Protein 1VBJ (pdb70)

CATH classification: 3.20.20.100

Nearest PDB structures (foldseek):
  1vbj-assembly2_B  TM=1.004E+00  e=1.583E-59  Trypanosoma brucei
  3f7j-assembly2_B  TM=9.895E-01  e=1.350E-40  Bacillus subtilis
  4fzi-assembly2_B  TM=9.904E-01  e=2.611E-39  Trypanosoma cruzi strain CL Brener
  4fzi-assembly1_A  TM=9.777E-01  e=6.086E-39  Trypanosoma cruzi strain CL Brener
  3b3d-assembly2_B  TM=9.821E-01  e=1.108E-37  Bacillus subtilis

Solvent-accessible surface area: 23118 Å² total; per-residue (Å²): 112,51,93,97,150,129,17,29,81,107,50,39,147,4,73,52,41,20,84,2,11,15,2,0,0,5,0,111,112,1,114,77,18,116,83,0,46,50,1,0,35,92,0,5,149,37,3,1,8,1,0,4,0,0,23,57,39,136,1,4,80,0,0,6,91,0,8,90,73,12,79,15,59,52,139,66,4,6,0,0,0,0,1,30,1,66,4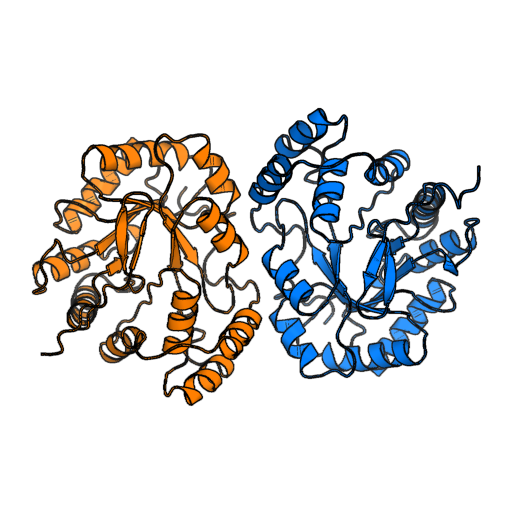5,4,15,74,125,54,0,36,74,13,1,57,128,3,14,151,56,2,61,26,162,51,0,1,1,1,0,0,16,16,0,8,151,105,83,2,39,72,0,1,105,0,0,18,87,8,52,67,76,143,86,0,91,0,0,0,1,1,5,0,9,6,38,9,0,40,64,0,55,161,92,40,187,46,44,2,5,0,0,7,5,1,5,0,0,30,16,9,26,88,23,6,25,109,29,0,152,72,69,106,6,16,7,0,0,36,15,6,19,0,67,36,122,8,50,125,28,82,104,0,109,69,11,0,58,122,63,74,24,61,1,7,11,0,0,0,37,8,0,28,61,67,50,5,0,0,10,1,86,10,42,45,78,68,138,0,114,56,5,8,65,0,70,100,27,119,3,64,84,130,5,50,99,65,0,24,2,3,16,5,28,66,69,56,18,50,39,4,52,108,41,70,84,90,88,154,123,174,94,60,24,76,88,33,47,145,3,73,53,37,14,94,1,8,3,0,0,2,5,0,107,126,2,142,62,34,118,71,0,40,49,1,1,44,83,1,14,142,16,0,4,28,4,13,4,0,0,27,55,42,138,1,6,76,0,0,9,131,0,9,88,72,16,82,25,64,52,150,91,12,7,0,1,0,1,0,42,3,65,45,17,12,68,121,50,0,42,70,19,1,55,124,2,14,143,77,0,63,16,157,53,1,0,0,1,0,0,16,12,0,2,113,104,62,0,24,50,0,1,105,0,0,26,87,2,62,77,65,167,74,2,99,0,0,0,0,1,4,0,10,6,37,11,0,40,61,0,56,136,99,28,182,43,48,2,6,0,0,5,5,1,5,0,0,27,14,8,29,92,22,7,24,118,29,0,154,73,55,111,6,18,6,1,0,41,16,5,18,0,59,36,125,9,53,129,27,81,97,0,107,68,12,0,58,130,55,69,22,56,2,9,10,0,0,0,27,9,0,14,57,64,44,3,0,0,9,1,73,9,46,44,68,65,145,0,103,55,5,6,73,0,67,100,27,124,2,69,79,123,3,43,112,65,0,26,2,5,18,6,31,76,67,52,17,52,39,5,41,108,35,55,86,89,79

Structure (mmCIF, N/CA/C/O backbone):
data_1VBJ
#
_entry.id   1VBJ
#
_cell.length_a   113.212
_cell.length_b   113.212
_cell.length_c   136.269
_cell.angle_alpha   90.00
_cell.angle_beta   90.00
_cell.angle_gamma   90.00
#
_symmetry.space_group_name_H-M   'P 41 21 2'
#
loop_
_entity.id
_entity.type
_entity.pdbx_description
1 polymer 'prostaglandin F synthase'
2 non-polymer 'NADP NICOTINAMIDE-ADENINE-DINUCLEOTIDE PHOSPHATE'
3 non-polymer 'CITRIC ACID'
4 water water
#
loop_
_atom_site.group_PDB
_atom_site.id
_atom_site.type_symbol
_atom_site.label_atom_id
_atom_site.label_alt_id
_atom_site.label_comp_id
_atom_site.label_asym_id
_atom_site.label_entity_id
_atom_site.label_seq_id
_atom_site.pdbx_PDB_ins_code
_atom_site.Cartn_x
_atom_site.Cartn_y
_atom_site.Cartn_z
_atom_site.occupancy
_atom_site.B_iso_or_equiv
_atom_site.auth_seq_id
_atom_site.auth_comp_id
_atom_site.auth_asym_id
_atom_site.auth_atom_id
_atom_site.pdbx_PDB_model_num
ATOM 1 N N . GLY A 1 1 ? 101.644 83.439 28.550 1.00 52.65 -4 GLY A N 1
ATOM 2 C CA . GLY A 1 1 ? 100.852 82.409 27.812 1.00 52.09 -4 GLY A CA 1
ATOM 3 C C . GLY A 1 1 ? 101.345 81.046 28.205 1.00 51.96 -4 GLY A C 1
ATOM 4 O O . GLY A 1 1 ? 100.562 80.133 28.472 1.00 52.20 -4 GLY A O 1
ATOM 5 N N . SER A 1 2 ? 102.666 80.929 28.244 1.00 51.44 -3 SER A N 1
ATOM 6 C CA . SER A 1 2 ? 103.317 79.693 28.621 1.00 50.52 -3 SER A CA 1
ATOM 7 C C . SER A 1 2 ? 103.200 78.601 27.565 1.00 49.94 -3 SER A C 1
ATOM 8 O O . SER A 1 2 ? 102.104 78.120 27.262 1.00 49.62 -3 SER A O 1
ATOM 11 N N . PRO A 1 3 ? 104.337 78.223 26.960 1.00 49.35 -2 PRO A N 1
ATOM 12 C CA . PRO A 1 3 ? 104.325 77.170 25.945 1.00 48.68 -2 PRO A CA 1
ATOM 13 C C . PRO A 1 3 ? 103.894 75.887 26.658 1.00 47.93 -2 PRO A C 1
ATOM 14 O O . PRO A 1 3 ? 103.351 74.965 26.046 1.00 47.53 -2 PRO A O 1
ATOM 18 N N . GLU A 1 4 ? 104.142 75.860 27.967 1.00 47.24 -1 GLU A N 1
ATOM 19 C CA . GLU A 1 4 ? 103.803 74.729 28.828 1.00 46.56 -1 GLU A CA 1
ATOM 20 C C . GLU A 1 4 ? 102.301 74.495 28.791 1.00 45.58 -1 GLU A C 1
ATOM 21 O O . GLU A 1 4 ? 101.846 73.375 28.553 1.00 45.51 -1 GLU A O 1
ATOM 27 N N . PHE A 1 5 ? 101.538 75.552 29.054 1.00 44.29 0 PHE A N 1
ATOM 28 C CA . PHE A 1 5 ? 100.083 75.475 29.006 1.00 43.01 0 PHE A CA 1
ATOM 29 C C . PHE A 1 5 ? 99.746 75.757 27.555 1.00 42.45 0 PHE A C 1
ATOM 30 O O . PHE A 1 5 ? 99.592 76.913 2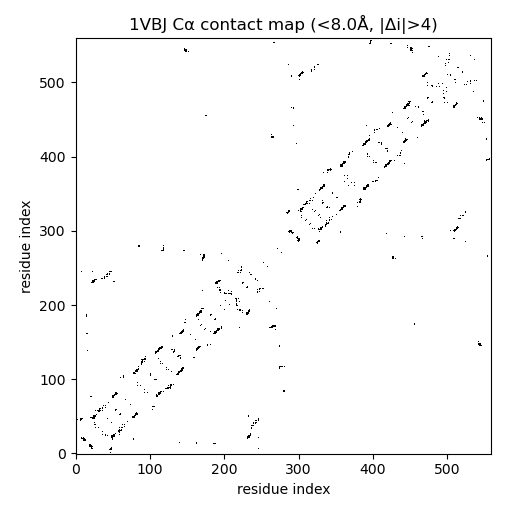7.179 1.00 43.76 0 PHE A O 1
ATOM 38 N N . MET A 1 6 ? 99.651 74.708 26.751 1.00 40.87 1 MET A N 1
ATOM 39 C CA . MET A 1 6 ? 99.342 74.790 25.320 1.00 39.26 1 MET A CA 1
ATOM 40 C C . MET A 1 6 ? 99.916 73.539 24.675 1.00 37.52 1 MET A C 1
ATOM 41 O O . MET A 1 6 ? 99.462 73.110 23.620 1.00 37.79 1 MET A O 1
ATOM 46 N N . ALA A 1 7 ? 100.920 72.959 25.324 1.00 35.51 2 ALA A N 1
ATOM 47 C CA . ALA A 1 7 ? 101.578 71.764 24.813 1.00 33.65 2 ALA A CA 1
ATOM 48 C C . ALA A 1 7 ? 100.624 70.590 24.587 1.00 32.30 2 ALA A C 1
ATOM 49 O O . ALA A 1 7 ? 99.716 70.347 25.380 1.00 31.37 2 ALA A O 1
ATOM 51 N N . LEU A 1 8 ? 100.848 69.869 23.492 1.00 31.27 3 LEU A N 1
ATOM 52 C CA . LEU A 1 8 ? 100.026 68.713 23.141 1.00 30.25 3 LEU A CA 1
ATOM 53 C C . LEU A 1 8 ? 100.537 67.499 23.912 1.00 29.77 3 LEU A C 1
ATOM 54 O O . LEU A 1 8 ? 101.243 66.641 23.364 1.00 29.79 3 LEU A O 1
ATOM 59 N N . THR A 1 9 ? 100.158 67.438 25.185 1.00 29.11 4 THR A N 1
ATOM 60 C CA . THR A 1 9 ? 100.607 66.391 26.095 1.00 28.95 4 THR A CA 1
ATOM 61 C C . THR A 1 9 ? 99.765 65.127 26.270 1.00 28.73 4 THR A C 1
ATOM 62 O O . THR A 1 9 ? 100.139 64.250 27.048 1.00 28.54 4 THR A O 1
ATOM 66 N N . GLN A 1 10 ? 98.637 65.011 25.576 1.00 28.62 5 GLN A N 1
ATOM 67 C CA . GLN A 1 10 ? 97.824 63.801 25.713 1.00 28.34 5 GLN A CA 1
ATOM 68 C C . GLN A 1 10 ? 98.721 62.597 25.415 1.00 27.78 5 GLN A C 1
ATOM 69 O O . GLN A 1 10 ? 99.289 62.498 24.331 1.00 27.45 5 GLN A O 1
ATOM 75 N N . SER A 1 11 ? 98.849 61.685 26.372 1.00 27.52 6 SER A N 1
ATOM 76 C CA . SER A 1 11 ? 99.721 60.524 26.195 1.00 27.71 6 SER A CA 1
ATOM 77 C C . SER A 1 11 ? 99.106 59.192 26.608 1.00 27.35 6 SER A C 1
ATOM 78 O O . SER A 1 11 ? 98.044 59.140 27.224 1.00 27.24 6 SER A O 1
ATOM 81 N N . LEU A 1 12 ? 99.784 58.108 26.247 1.00 27.18 7 LEU A N 1
ATOM 82 C CA . LEU A 1 12 ? 99.347 56.787 26.674 1.00 27.01 7 LEU A CA 1
ATOM 83 C C . LEU A 1 12 ? 100.522 56.231 27.483 1.00 26.56 7 LEU A C 1
ATOM 84 O O . LEU A 1 12 ? 101.687 56.590 27.244 1.00 27.09 7 LEU A O 1
ATOM 89 N N . LYS A 1 13 ? 100.213 55.384 28.455 1.00 25.72 8 LYS A N 1
ATOM 90 C CA . LYS A 1 13 ? 101.234 54.809 29.320 1.00 25.00 8 LYS A CA 1
ATOM 91 C C . LYS A 1 13 ? 101.808 53.527 28.743 1.00 24.05 8 LYS A C 1
ATOM 92 O O . LYS A 1 13 ? 101.073 52.574 28.519 1.00 23.45 8 LYS A O 1
ATOM 98 N N . LEU A 1 14 ? 103.117 53.499 28.494 1.00 22.85 9 LEU A N 1
ATOM 99 C CA . LEU A 1 14 ? 103.737 52.287 27.966 1.00 22.11 9 LEU A CA 1
ATOM 100 C C . LEU A 1 14 ? 103.820 51.257 29.105 1.00 22.54 9 LEU A C 1
ATOM 101 O O . LEU A 1 14 ? 103.642 51.606 30.274 1.00 21.76 9 LEU A O 1
ATOM 106 N N . SER A 1 15 ? 104.092 49.997 28.772 1.00 23.07 10 SER A N 1
ATOM 107 C CA . SER A 1 15 ? 104.153 48.943 29.785 1.00 23.79 10 SER A CA 1
ATOM 108 C C . SER A 1 15 ? 105.113 49.188 30.949 1.00 24.13 10 SER A C 1
ATOM 109 O O . SER A 1 15 ? 104.942 48.607 32.021 1.00 24.10 10 SER A O 1
ATOM 112 N N . ASN A 1 16 ? 106.115 50.040 30.754 1.00 24.29 11 ASN A N 1
ATOM 113 C CA . ASN A 1 16 ? 107.058 50.319 31.836 1.00 24.97 11 ASN A CA 1
ATOM 114 C C . ASN A 1 16 ? 106.756 51.618 32.577 1.00 24.97 11 ASN A C 1
ATOM 115 O O . ASN A 1 16 ? 107.595 52.103 33.337 1.00 25.41 11 ASN A O 1
ATOM 120 N N . GLY A 1 17 ? 105.572 52.190 32.360 1.00 24.31 12 GLY A N 1
ATOM 121 C CA . GLY A 1 17 ? 105.210 53.414 33.062 1.00 23.78 12 GLY A CA 1
ATOM 122 C C . GLY A 1 17 ? 105.564 54.738 32.401 1.00 24.01 12 GLY A C 1
ATOM 123 O O . GLY A 1 17 ? 105.161 55.802 32.876 1.00 24.11 12 GLY A O 1
ATOM 124 N N . VAL A 1 18 ? 106.319 54.701 31.313 1.00 24.00 13 VAL A N 1
ATOM 125 C CA . VAL A 1 18 ? 106.671 55.942 30.636 1.00 24.18 13 VAL A CA 1
ATOM 126 C C . VAL A 1 18 ? 105.466 56.459 29.841 1.00 24.45 13 VAL A C 1
ATOM 127 O O . VAL A 1 18 ? 104.749 55.680 29.208 1.00 24.52 13 VAL A O 1
ATOM 131 N N . MET A 1 19 ? 105.235 57.770 29.897 1.00 24.87 14 MET A N 1
ATOM 132 C CA . MET A 1 19 ? 104.126 58.397 29.178 1.00 25.01 14 MET A CA 1
ATOM 133 C C . MET A 1 19 ? 104.614 58.823 27.802 1.00 24.76 14 MET A C 1
ATOM 134 O O . MET A 1 19 ? 105.618 59.522 27.686 1.00 24.40 14 MET A O 1
ATOM 139 N N . MET A 1 20 ? 103.905 58.396 26.763 1.00 24.68 15 MET A N 1
ATOM 140 C CA . MET A 1 20 ? 104.284 58.738 25.399 1.00 24.45 15 MET A CA 1
ATOM 141 C C . MET A 1 20 ? 103.131 59.496 24.737 1.00 24.38 15 MET A C 1
ATOM 142 O O . MET A 1 20 ? 102.004 59.005 24.696 1.00 25.18 15 MET A O 1
ATOM 147 N N . PRO A 1 21 ? 103.399 60.717 24.239 1.00 24.20 16 PRO A N 1
ATOM 148 C CA . PRO A 1 21 ? 102.393 61.561 23.573 1.00 24.10 16 PRO A CA 1
ATOM 149 C C . PRO A 1 21 ? 101.744 60.857 22.379 1.00 23.72 16 PRO A C 1
ATOM 150 O O . PRO A 1 21 ? 102.450 60.409 21.480 1.00 23.97 16 PRO A O 1
ATOM 154 N N . VAL A 1 22 ? 100.413 60.777 22.360 1.00 23.66 17 VAL A N 1
ATOM 155 C CA . VAL A 1 22 ? 99.703 60.112 21.259 1.00 23.74 17 VAL A CA 1
ATOM 156 C C . VAL A 1 22 ? 99.835 60.813 19.900 1.00 23.96 17 VAL A C 1
ATOM 157 O O . VAL A 1 22 ? 99.450 60.259 18.867 1.00 22.96 17 VAL A O 1
ATOM 161 N N . LEU A 1 23 ? 100.366 62.031 19.904 1.00 24.05 18 LEU A N 1
ATOM 162 C CA . LEU A 1 23 ? 100.587 62.769 18.664 1.00 24.44 18 LEU A CA 1
ATOM 163 C C . LEU A 1 23 ? 102.065 63.136 18.615 1.00 24.73 18 LEU A C 1
ATOM 164 O O . LEU A 1 23 ? 102.600 63.715 19.562 1.00 24.34 18 LEU A O 1
ATOM 169 N N . GLY A 1 24 ? 102.718 62.776 17.517 1.00 24.89 19 GLY A N 1
ATOM 170 C CA . GLY A 1 24 ? 104.126 63.078 17.355 1.00 25.47 19 GLY A CA 1
ATOM 171 C C . GLY A 1 24 ? 104.389 63.670 15.986 1.00 26.14 19 GLY A C 1
ATOM 172 O O . GLY A 1 24 ? 103.516 63.635 15.115 1.00 26.07 19 GLY A O 1
ATOM 173 N N . PHE A 1 25 ? 105.595 64.194 15.789 1.00 26.78 20 PHE A N 1
ATOM 174 C CA . PHE A 1 25 ? 105.985 64.816 14.522 1.00 27.55 20 PHE A CA 1
ATOM 175 C C . PHE A 1 25 ? 106.897 63.903 13.699 1.00 28.19 20 PHE A C 1
ATOM 176 O O . PHE A 1 25 ? 108.015 63.582 14.122 1.00 28.49 20 PHE A O 1
ATOM 184 N N . GLY A 1 26 ? 106.420 63.486 12.529 1.00 28.39 21 GLY A N 1
ATOM 185 C CA . GLY A 1 26 ? 107.215 62.621 11.670 1.00 29.29 21 GLY A CA 1
ATOM 186 C C . GLY A 1 26 ? 108.276 63.405 10.914 1.00 30.13 21 GLY A C 1
ATOM 187 O O . GLY A 1 26 ? 108.001 64.487 10.395 1.00 29.99 21 GLY A O 1
ATOM 188 N N . MET A 1 27 ? 109.485 62.859 10.825 1.00 30.88 22 MET A N 1
ATOM 189 C CA . MET A 1 27 ? 110.574 63.551 10.146 1.00 31.95 22 MET A CA 1
ATOM 190 C C . MET A 1 27 ? 111.113 62.905 8.870 1.00 32.81 22 MET A C 1
ATOM 191 O O . MET A 1 27 ? 112.122 63.355 8.332 1.00 33.19 22 MET A O 1
ATOM 196 N N . TRP A 1 28 ? 110.455 61.867 8.374 1.00 34.07 23 TRP A N 1
ATOM 197 C CA . TRP A 1 28 ? 110.948 61.215 7.168 1.00 35.24 23 TRP A CA 1
ATOM 198 C C . TRP A 1 28 ? 111.044 62.184 5.993 1.00 36.51 23 TRP A C 1
ATOM 199 O O . TRP A 1 28 ? 110.045 62.758 5.561 1.00 36.53 23 TRP A O 1
ATOM 210 N N . LYS A 1 29 ? 112.282 62.349 5.518 1.00 38.36 24 LYS A N 1
ATOM 211 C CA . LYS A 1 29 ? 112.692 63.211 4.403 1.00 39.68 24 LYS A CA 1
ATOM 212 C C . LYS A 1 29 ? 112.479 64.724 4.504 1.00 40.51 24 LYS A C 1
ATOM 213 O O . LYS A 1 29 ? 111.993 65.354 3.561 1.00 40.79 24 LYS A O 1
ATOM 219 N N . LEU A 1 30 ? 112.886 65.311 5.630 1.00 41.13 25 LEU A N 1
ATOM 220 C CA . LEU A 1 30 ? 112.765 66.754 5.831 1.00 41.80 25 LEU A CA 1
ATOM 221 C C . LEU A 1 30 ? 114.015 67.524 5.401 1.00 42.78 25 LEU A C 1
ATOM 222 O O . LEU A 1 30 ? 114.125 68.720 5.661 1.00 43.25 25 LEU A O 1
ATOM 227 N N . GLN A 1 31 ? 114.951 66.849 4.743 1.00 43.68 26 GLN A N 1
ATOM 228 C CA . GLN A 1 31 ? 116.189 67.488 4.294 1.00 44.41 26 GLN A CA 1
ATOM 229 C C . GLN A 1 31 ? 117.023 68.002 5.468 1.00 44.34 26 GLN A C 1
ATOM 230 O O . GLN A 1 31 ? 116.634 68.952 6.143 1.00 44.08 26 GLN A O 1
ATOM 236 N N . ASP A 1 32 ? 118.171 67.369 5.702 1.00 44.75 27 ASP A N 1
ATOM 237 C CA . ASP A 1 32 ? 119.053 67.771 6.796 1.00 45.51 27 ASP A CA 1
ATOM 238 C C . ASP A 1 32 ? 119.429 69.242 6.641 1.00 45.66 27 ASP A C 1
ATOM 239 O O . ASP A 1 32 ? 119.632 69.734 5.525 1.00 45.53 27 ASP A O 1
ATOM 244 N N . GLY A 1 33 ? 119.506 69.943 7.768 1.00 45.81 28 GLY A N 1
ATOM 245 C CA . GLY A 1 33 ? 119.861 71.345 7.740 1.00 45.91 28 GLY A CA 1
ATOM 246 C C . GLY A 1 33 ? 118.722 72.265 8.128 1.00 45.87 28 GLY A C 1
ATOM 247 O O . GLY A 1 33 ? 117.972 71.991 9.063 1.00 45.95 28 GLY A O 1
ATOM 248 N N . ASN A 1 34 ? 118.595 73.360 7.390 1.00 45.80 29 ASN A N 1
ATOM 249 C CA . ASN A 1 34 ? 117.565 74.354 7.646 1.00 45.72 29 ASN A CA 1
ATOM 250 C C . ASN A 1 34 ? 116.135 73.837 7.534 1.00 45.31 29 ASN A C 1
ATOM 251 O O . ASN A 1 34 ? 115.300 74.146 8.378 1.00 45.40 29 ASN A O 1
ATOM 256 N N . GLU A 1 35 ? 115.849 73.065 6.489 1.00 44.93 30 GLU A N 1
ATOM 257 C CA . GLU A 1 35 ? 114.500 72.539 6.281 1.00 44.66 30 GLU A CA 1
ATOM 258 C C . GLU A 1 35 ? 113.993 71.719 7.466 1.00 44.06 30 GLU A C 1
ATOM 259 O O . GLU A 1 35 ? 113.024 72.095 8.120 1.00 43.78 30 GLU A O 1
ATOM 265 N N . ALA A 1 36 ? 114.655 70.599 7.732 1.00 43.81 31 ALA A N 1
ATOM 266 C CA . ALA A 1 36 ? 114.282 69.729 8.841 1.00 43.49 31 ALA A CA 1
ATOM 267 C C . ALA A 1 36 ? 114.284 70.500 10.155 1.00 43.40 31 ALA A C 1
ATOM 268 O O . ALA A 1 36 ? 113.343 70.398 10.946 1.00 43.18 31 ALA A O 1
ATOM 270 N N . GLU A 1 37 ? 115.338 71.283 10.373 1.00 43.16 32 GLU A N 1
ATOM 271 C CA . GLU A 1 37 ? 115.479 72.063 11.599 1.00 43.04 32 GLU A CA 1
ATOM 272 C C . GLU A 1 37 ? 114.324 73.038 11.809 1.00 42.40 32 GLU A C 1
ATOM 273 O O . GLU A 1 37 ? 113.731 73.089 12.888 1.00 42.21 32 GLU A O 1
ATOM 279 N N . THR A 1 38 ? 114.004 73.814 10.778 1.00 41.83 33 THR A N 1
ATOM 280 C CA . THR A 1 38 ? 112.924 74.785 10.880 1.00 41.14 33 THR A CA 1
ATOM 281 C C . THR A 1 38 ? 111.551 74.127 11.053 1.00 40.61 33 THR A C 1
ATOM 282 O O . THR A 1 38 ? 110.740 74.578 11.865 1.00 40.35 33 THR A O 1
ATOM 286 N N . ALA A 1 39 ? 111.295 73.063 10.297 1.00 39.86 34 ALA A N 1
ATOM 287 C CA . ALA A 1 39 ? 110.019 72.360 10.395 1.00 39.27 34 ALA A CA 1
ATOM 288 C C . ALA A 1 39 ? 109.836 71.793 11.806 1.00 38.81 34 ALA A C 1
ATOM 289 O O . ALA A 1 39 ? 108.754 71.870 12.382 1.00 38.39 34 ALA A O 1
ATOM 291 N N . THR A 1 40 ? 110.910 71.227 12.354 1.00 38.83 35 THR A N 1
ATOM 292 C CA . THR A 1 40 ? 110.873 70.656 13.696 1.00 38.41 35 THR A CA 1
ATOM 293 C C . THR A 1 40 ? 110.629 71.755 14.724 1.00 38.35 35 THR A C 1
ATOM 294 O O . THR A 1 40 ? 109.939 71.537 15.716 1.00 38.10 35 THR A O 1
ATOM 298 N N . MET A 1 41 ? 111.181 72.941 14.477 1.00 38.31 36 MET A N 1
ATOM 299 C CA . MET A 1 41 ? 110.995 74.051 15.406 1.00 38.21 36 MET A CA 1
ATOM 300 C C . MET A 1 41 ? 109.540 74.501 15.358 1.00 37.69 36 MET A C 1
ATOM 301 O O . MET A 1 41 ? 108.932 74.772 16.390 1.00 37.70 36 MET A O 1
ATOM 306 N N . TRP A 1 42 ? 108.970 74.565 14.159 1.00 37.20 37 TRP A N 1
ATOM 307 C CA . TRP A 1 42 ? 107.574 74.965 14.039 1.00 36.83 37 TRP A CA 1
ATOM 308 C C . TRP A 1 42 ? 106.708 74.006 14.835 1.00 35.84 37 TRP A C 1
ATOM 309 O O . TRP A 1 42 ? 105.773 74.417 15.516 1.00 35.54 37 TRP A O 1
ATOM 320 N N . ALA A 1 43 ? 107.028 72.720 14.743 1.00 35.16 38 ALA A N 1
ATOM 321 C CA . ALA A 1 43 ? 106.277 71.700 15.460 1.00 34.68 38 ALA A CA 1
ATOM 322 C C . ALA A 1 43 ? 106.376 71.914 16.968 1.00 34.39 38 ALA A C 1
ATOM 323 O O . ALA A 1 43 ? 105.362 72.025 17.659 1.00 33.81 38 ALA A O 1
ATOM 325 N N . ILE A 1 44 ? 107.601 71.976 17.476 1.00 34.65 39 ILE A N 1
ATOM 326 C CA . ILE A 1 44 ? 107.792 72.166 18.911 1.00 35.26 39 ILE A CA 1
ATOM 327 C C . ILE A 1 44 ? 107.088 73.419 19.408 1.00 35.61 39 ILE A C 1
ATOM 328 O O . ILE A 1 44 ? 106.456 73.399 20.466 1.00 35.29 39 ILE A O 1
ATOM 333 N N . LYS A 1 45 ? 107.180 74.504 18.639 1.00 36.08 40 LYS A N 1
ATOM 334 C CA . LYS A 1 45 ? 106.532 75.747 19.028 1.00 36.65 40 LYS A CA 1
ATOM 335 C C . LYS A 1 45 ? 105.015 75.652 18.940 1.00 36.02 40 LYS A C 1
ATOM 336 O O . LYS A 1 45 ? 104.303 76.385 19.624 1.00 35.86 40 LYS A O 1
ATOM 342 N N . SER A 1 46 ? 104.519 74.734 18.116 1.00 35.38 41 SER A N 1
ATOM 343 C CA . SER A 1 46 ? 103.074 74.565 17.974 1.00 34.61 41 SER A CA 1
ATOM 344 C C . SER A 1 46 ? 102.479 73.751 19.116 1.00 34.06 41 SER A C 1
ATOM 345 O O . SER A 1 46 ? 101.261 73.724 19.295 1.00 33.72 41 SER A O 1
ATOM 348 N N . GLY A 1 47 ? 103.334 73.088 19.888 1.00 33.62 42 GLY A N 1
ATOM 349 C CA . GLY A 1 47 ? 102.835 72.300 21.001 1.00 32.97 42 GLY A CA 1
ATOM 350 C C . GLY A 1 47 ? 103.242 70.838 21.001 1.00 32.39 42 GLY A C 1
ATOM 351 O O . GLY A 1 47 ? 102.965 70.124 21.966 1.00 32.66 42 GLY A O 1
ATOM 352 N N . TYR A 1 48 ? 103.888 70.385 19.929 1.00 31.73 43 TYR A N 1
ATOM 353 C CA . TYR A 1 48 ? 104.331 68.991 19.831 1.00 31.15 43 TYR A CA 1
ATOM 354 C C . TYR A 1 48 ? 105.396 68.688 20.879 1.00 30.95 43 TYR A C 1
ATOM 355 O O . TYR A 1 48 ? 106.301 69.492 21.106 1.00 30.91 43 TYR A O 1
ATOM 364 N N . ARG A 1 49 ? 105.295 67.524 21.515 1.00 30.63 44 ARG A N 1
ATOM 365 C CA . ARG A 1 49 ? 106.262 67.126 22.538 1.00 29.99 44 ARG A CA 1
ATOM 366 C C . ARG A 1 49 ? 106.724 65.694 22.293 1.00 29.55 44 ARG A C 1
ATOM 367 O O . ARG A 1 49 ? 107.160 64.997 23.208 1.00 29.62 44 ARG A O 1
ATOM 375 N N . HIS A 1 50 ? 106.615 65.269 21.040 1.00 28.76 45 HIS A N 1
ATOM 376 C CA . HIS A 1 50 ? 106.989 63.930 20.615 1.00 28.19 45 HIS A CA 1
ATOM 377 C C . HIS A 1 50 ? 107.505 64.107 19.187 1.00 28.40 45 HIS A C 1
ATOM 378 O O . HIS A 1 50 ? 106.819 64.668 18.338 1.00 28.60 45 HIS A O 1
ATOM 385 N N . ILE A 1 51 ? 108.732 63.651 18.951 1.00 28.52 46 ILE A N 1
ATOM 386 C CA . ILE A 1 51 ? 109.386 63.762 17.653 1.00 28.77 46 ILE A CA 1
ATOM 387 C C . ILE A 1 51 ? 109.880 62.394 17.189 1.00 28.57 46 ILE A C 1
ATOM 388 O O . ILE A 1 51 ? 110.483 61.660 17.960 1.00 28.45 46 ILE A O 1
ATOM 393 N N . ASP A 1 52 ? 109.631 62.056 15.927 1.00 28.69 47 ASP A N 1
ATOM 394 C CA . ASP A 1 52 ? 110.058 60.765 15.404 1.00 29.30 47 ASP A CA 1
ATOM 395 C C . ASP A 1 52 ? 111.071 60.910 14.281 1.00 30.25 47 ASP A C 1
ATOM 396 O O . ASP A 1 52 ? 110.778 61.521 13.254 1.00 30.95 47 ASP A O 1
ATOM 401 N N . THR A 1 53 ? 112.249 60.323 14.474 1.00 31.27 48 THR A N 1
ATOM 402 C CA . THR A 1 53 ? 113.314 60.355 13.480 1.00 32.02 48 THR A CA 1
ATOM 403 C C . THR A 1 53 ? 113.897 58.961 13.331 1.00 32.20 48 THR A C 1
ATOM 404 O O . THR A 1 53 ? 113.361 57.999 13.882 1.00 32.12 48 THR A O 1
ATOM 408 N N . ALA A 1 54 ? 115.002 58.857 12.591 1.00 32.48 49 ALA A N 1
ATOM 409 C CA . ALA A 1 54 ? 115.670 57.578 12.361 1.00 32.77 49 ALA A CA 1
ATOM 410 C C . ALA A 1 54 ? 117.043 57.813 11.747 1.00 33.09 49 ALA A C 1
ATOM 411 O O . ALA A 1 54 ? 117.210 58.728 10.944 1.00 33.44 49 ALA A O 1
ATOM 413 N N . ALA A 1 55 ? 118.022 56.992 12.112 1.00 33.39 50 ALA A N 1
ATOM 414 C CA . ALA A 1 55 ? 119.362 57.143 11.559 1.00 33.94 50 ALA A CA 1
ATOM 415 C C . ALA A 1 55 ? 119.268 57.310 10.038 1.00 34.41 50 ALA A C 1
ATOM 416 O O . ALA A 1 55 ? 119.764 58.289 9.469 1.00 33.81 50 ALA A O 1
ATOM 418 N N . ILE A 1 56 ? 118.592 56.356 9.403 1.00 34.85 51 ILE A N 1
ATOM 419 C CA . ILE A 1 56 ? 118.407 56.329 7.956 1.00 35.11 51 ILE A CA 1
ATOM 420 C C . ILE A 1 56 ? 117.822 57.617 7.357 1.00 35.41 51 ILE A C 1
ATOM 421 O O . ILE A 1 56 ? 117.947 57.851 6.154 1.00 35.49 51 ILE A O 1
ATOM 426 N N . TYR A 1 57 ? 117.187 58.455 8.174 1.00 35.42 52 TYR A N 1
ATOM 427 C CA . TYR A 1 57 ? 116.613 59.699 7.651 1.00 35.71 52 TYR A CA 1
ATOM 428 C C . TYR A 1 57 ? 117.681 60.745 7.367 1.00 36.40 52 TYR A C 1
ATOM 429 O O . TYR A 1 57 ? 117.442 61.702 6.627 1.00 36.43 52 TYR A O 1
ATOM 438 N N . LYS A 1 58 ? 118.855 60.560 7.964 1.00 36.80 53 LYS A N 1
ATOM 439 C CA . LYS A 1 58 ? 119.976 61.476 7.778 1.00 37.47 53 LYS A CA 1
ATOM 440 C C . LYS A 1 58 ? 119.644 62.908 8.198 1.00 37.76 53 LYS A C 1
ATOM 441 O O . LYS A 1 58 ? 120.096 63.863 7.565 1.00 37.89 53 LYS A O 1
ATOM 447 N N . ASN A 1 59 ? 118.843 63.058 9.252 1.00 37.75 54 ASN A N 1
ATOM 448 C CA . ASN A 1 59 ? 118.500 64.388 9.732 1.00 37.89 54 ASN A CA 1
ATOM 449 C C . ASN A 1 59 ? 118.448 64.485 11.258 1.00 37.91 54 ASN A C 1
ATOM 450 O O . ASN A 1 59 ? 117.874 65.423 11.808 1.00 37.69 54 ASN A O 1
ATOM 455 N N . GLU A 1 60 ? 119.059 63.522 11.943 1.00 38.26 55 GLU A N 1
ATOM 456 C CA . GLU A 1 60 ? 119.069 63.535 13.406 1.00 38.91 55 GLU A CA 1
ATOM 457 C C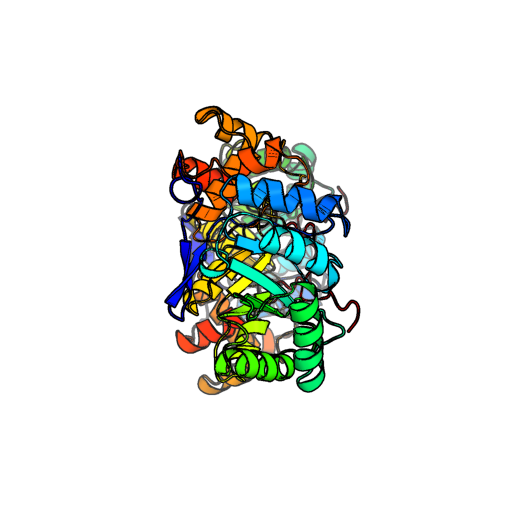 . GLU A 1 60 ? 119.709 64.815 13.934 1.00 39.43 55 GLU A C 1
ATOM 458 O O . GLU A 1 60 ? 119.219 65.412 14.896 1.00 39.22 55 GLU A O 1
ATOM 464 N N . GLU A 1 61 ? 120.798 65.241 13.297 1.00 40.02 56 GLU A N 1
ATOM 465 C CA . GLU A 1 61 ? 121.487 66.459 13.706 1.00 40.64 56 GLU A CA 1
ATOM 466 C C . GLU A 1 61 ? 120.557 67.669 13.640 1.00 40.64 56 GLU A C 1
ATOM 467 O O . GLU A 1 61 ? 120.569 68.511 14.540 1.00 40.57 56 GLU A O 1
ATOM 473 N N . SER A 1 62 ? 119.749 67.757 12.583 1.00 40.66 57 SER A N 1
ATOM 474 C CA . SER A 1 62 ? 118.805 68.869 12.443 1.00 40.72 57 SER A CA 1
ATOM 475 C C . SER A 1 62 ? 117.809 68.817 13.601 1.00 40.87 57 SER A C 1
ATOM 476 O O . SER A 1 62 ? 117.430 69.849 14.169 1.00 40.58 57 SER A O 1
ATOM 479 N N . ALA A 1 63 ? 117.387 67.604 13.946 1.00 40.85 58 ALA A N 1
ATOM 480 C CA . ALA A 1 63 ? 116.443 67.408 15.036 1.00 41.11 58 ALA A CA 1
ATOM 481 C C . ALA A 1 63 ? 117.064 67.919 16.325 1.00 41.34 58 ALA A C 1
ATOM 482 O O . ALA A 1 63 ? 116.417 68.619 17.105 1.00 41.38 58 ALA A O 1
ATOM 484 N N . GLY A 1 64 ? 118.326 67.560 16.539 1.00 41.86 59 GLY A N 1
ATOM 485 C CA . GLY A 1 64 ? 119.027 67.982 17.737 1.00 42.31 59 GLY A CA 1
ATOM 486 C C . GLY A 1 64 ? 119.076 69.487 17.903 1.00 42.63 59 GLY A C 1
ATOM 487 O O . GLY A 1 64 ? 118.761 70.007 18.967 1.00 42.71 59 GLY A O 1
ATOM 488 N N . ARG A 1 65 ? 119.460 70.192 16.844 1.00 43.02 60 ARG A N 1
ATOM 489 C CA . ARG A 1 65 ? 119.550 71.648 16.900 1.00 43.29 60 ARG A CA 1
ATOM 490 C C . ARG A 1 65 ? 118.209 72.261 17.294 1.00 43.18 60 ARG A C 1
ATOM 491 O O . ARG A 1 65 ? 118.153 73.187 18.106 1.00 43.19 60 ARG A O 1
ATOM 499 N N . ALA A 1 66 ? 117.129 71.743 16.712 1.00 42.99 61 ALA A N 1
ATOM 500 C CA . ALA A 1 66 ? 115.790 72.236 17.007 1.00 42.59 61 ALA A CA 1
ATOM 501 C C . ALA A 1 66 ? 115.516 72.067 18.489 1.00 42.36 61 ALA A C 1
ATOM 502 O O . ALA A 1 66 ? 115.053 72.988 19.158 1.00 42.18 61 ALA A O 1
ATOM 504 N N . ILE A 1 67 ? 115.813 70.876 18.996 1.00 42.38 62 ILE A N 1
ATOM 505 C CA . ILE A 1 67 ? 115.602 70.566 20.401 1.00 42.37 62 ILE A CA 1
ATOM 506 C C . ILE A 1 67 ? 116.445 71.466 21.300 1.00 42.71 62 ILE A C 1
ATOM 507 O O . ILE A 1 67 ? 115.977 71.938 22.336 1.00 42.60 62 ILE A O 1
ATOM 512 N N . ALA A 1 68 ? 117.687 71.708 20.895 1.00 43.09 63 ALA A N 1
ATOM 513 C CA . ALA A 1 68 ? 118.589 72.548 21.677 1.00 43.81 63 ALA A CA 1
ATOM 514 C C . ALA A 1 68 ? 118.239 74.029 21.561 1.00 44.08 63 ALA A C 1
ATOM 515 O O . ALA A 1 68 ? 118.660 74.831 22.392 1.00 44.29 63 ALA A O 1
ATOM 517 N N . SER A 1 69 ? 117.462 74.383 20.539 1.00 44.47 64 SER A N 1
ATOM 518 C CA . SER A 1 69 ? 117.068 75.770 20.309 1.00 44.85 64 SER A CA 1
ATOM 519 C C . SER A 1 69 ? 115.674 76.158 20.805 1.00 44.91 64 SER A C 1
ATOM 520 O O . SER A 1 69 ? 115.437 77.323 21.129 1.00 45.27 64 SER A O 1
ATOM 523 N N . CYS A 1 70 ? 114.747 75.205 20.852 1.00 44.74 65 CYS A N 1
ATOM 524 C CA . CYS A 1 70 ? 113.396 75.503 21.333 1.00 44.47 65 CYS A CA 1
ATOM 525 C C . CYS A 1 70 ? 113.518 75.873 22.802 1.00 44.68 65 CYS A C 1
ATOM 526 O O . CYS A 1 70 ? 114.512 75.540 23.444 1.00 45.17 65 CYS A O 1
ATOM 529 N N . GLY A 1 71 ? 112.508 76.544 23.343 1.00 44.54 66 GLY A N 1
ATOM 530 C CA . GLY A 1 71 ? 112.583 76.943 24.740 1.00 44.27 66 GLY A CA 1
ATOM 531 C C . GLY A 1 71 ? 112.000 75.963 25.741 1.00 43.83 66 GLY A C 1
ATOM 532 O O . GLY A 1 71 ? 111.635 76.351 26.855 1.00 43.98 66 GLY A O 1
ATOM 533 N N . VAL A 1 72 ? 111.917 74.693 25.366 1.00 43.29 67 VAL A N 1
ATOM 534 C CA . VAL A 1 72 ? 111.357 73.686 26.255 1.00 42.66 67 VAL A CA 1
ATOM 535 C C . VAL A 1 72 ? 112.414 72.713 26.773 1.00 42.00 67 VAL A C 1
ATOM 536 O O . VAL A 1 72 ? 113.252 72.231 26.023 1.00 41.69 67 VAL A O 1
ATOM 540 N N . PRO A 1 73 ? 112.386 72.423 28.081 1.00 41.67 68 PRO A N 1
ATOM 541 C CA . PRO A 1 73 ? 113.353 71.500 28.684 1.00 41.38 68 PRO A CA 1
ATOM 542 C C . PRO A 1 73 ? 113.299 70.088 28.095 1.00 41.14 68 PRO A C 1
ATOM 543 O O . PRO A 1 73 ? 112.226 69.585 27.773 1.00 41.22 68 PRO A O 1
ATOM 547 N N . ARG A 1 74 ? 114.467 69.463 27.955 1.00 40.57 69 ARG A N 1
ATOM 548 C CA . ARG A 1 74 ? 114.579 68.115 27.400 1.00 40.09 69 ARG A CA 1
ATOM 549 C C . ARG A 1 74 ? 113.581 67.140 28.011 1.00 39.79 69 ARG A C 1
ATOM 550 O O . ARG A 1 74 ? 113.039 66.280 27.311 1.00 39.90 69 ARG A O 1
ATOM 558 N N . GLU A 1 75 ? 113.343 67.285 29.313 1.00 39.28 70 GLU A N 1
ATOM 559 C CA . GLU A 1 75 ? 112.439 66.411 30.053 1.00 38.97 70 GLU A CA 1
ATOM 560 C C . GLU A 1 75 ? 111.008 66.405 29.529 1.00 37.90 70 GLU A C 1
ATOM 561 O O . GLU A 1 75 ? 110.306 65.409 29.666 1.00 37.91 70 GLU A O 1
ATOM 567 N N . GLU A 1 76 ? 110.570 67.508 28.933 1.00 36.70 71 GLU A N 1
ATOM 568 C CA . GLU A 1 76 ? 109.205 67.581 28.423 1.00 35.54 71 GLU A CA 1
ATOM 569 C C . GLU A 1 76 ? 109.083 67.111 26.976 1.00 34.56 71 GLU A C 1
ATOM 570 O O . GLU A 1 76 ? 107.998 67.152 26.398 1.00 34.59 71 GLU A O 1
ATOM 576 N N . LEU A 1 77 ? 110.188 66.652 26.396 1.00 33.39 72 LEU A N 1
ATOM 577 C CA . LEU A 1 77 ? 110.189 66.192 25.009 1.00 32.35 72 LEU A CA 1
ATOM 578 C C . LEU A 1 77 ? 110.439 64.699 24.887 1.00 31.38 72 LEU A C 1
ATOM 579 O O . LEU A 1 77 ? 111.297 64.156 25.572 1.00 31.34 72 LEU A O 1
ATOM 584 N N . PHE A 1 78 ? 109.691 64.049 23.997 1.00 30.29 73 PHE A N 1
ATOM 585 C CA . PHE A 1 78 ? 109.833 62.617 23.739 1.00 28.94 73 PHE A CA 1
ATOM 586 C C . PHE A 1 78 ? 110.520 62.457 22.378 1.00 28.47 73 PHE A C 1
ATOM 587 O O . PHE A 1 78 ? 109.942 62.787 21.346 1.00 28.25 73 PHE A O 1
ATOM 595 N N . VAL A 1 79 ? 111.744 61.937 22.369 1.00 28.36 74 VAL A N 1
ATOM 596 C CA . VAL A 1 79 ? 112.494 61.790 21.122 1.00 28.50 74 VAL A CA 1
ATOM 597 C C . VAL A 1 79 ? 112.729 60.340 20.744 1.00 28.58 74 VAL A C 1
ATOM 598 O O . VAL A 1 79 ? 113.253 59.566 21.539 1.00 29.07 74 VAL A O 1
ATOM 602 N N . THR A 1 80 ? 112.356 59.980 19.518 1.00 28.69 75 THR A N 1
ATOM 603 C CA . THR A 1 80 ? 112.522 58.611 19.038 1.00 28.61 75 THR A CA 1
ATOM 604 C C . THR A 1 80 ? 113.475 58.482 17.845 1.00 28.96 75 THR A C 1
ATOM 605 O O . THR A 1 80 ? 113.414 59.265 16.910 1.00 28.74 75 THR A O 1
ATOM 609 N N . THR A 1 81 ? 114.370 57.503 17.889 1.00 29.48 76 THR A N 1
ATOM 610 C CA . THR A 1 81 ? 115.238 57.249 16.745 1.00 30.06 76 THR A CA 1
ATOM 6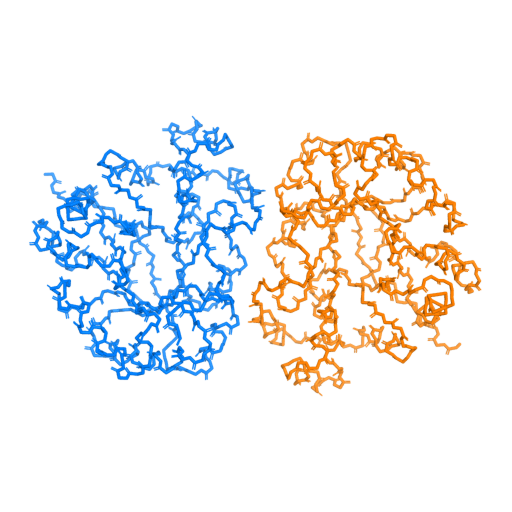11 C C . THR A 1 81 ? 115.218 55.756 16.495 1.00 29.66 76 THR A C 1
ATOM 612 O O . THR A 1 81 ? 114.722 54.997 17.329 1.00 29.54 76 THR A O 1
ATOM 616 N N . LYS A 1 82 ? 115.767 55.323 15.364 1.00 29.74 77 LYS A N 1
ATOM 617 C CA . LYS A 1 82 ? 115.746 53.904 15.031 1.00 29.63 77 LYS A CA 1
ATOM 618 C C . LYS A 1 82 ? 117.075 53.324 14.566 1.00 30.24 77 LYS A C 1
ATOM 619 O O . LYS A 1 82 ? 117.933 54.031 14.029 1.00 30.16 77 LYS A O 1
ATOM 625 N N . LEU A 1 83 ? 117.230 52.022 14.774 1.00 30.57 78 LEU A N 1
ATOM 626 C CA . LEU A 1 83 ? 118.427 51.318 14.361 1.00 31.33 78 LEU A CA 1
ATOM 627 C C . LEU A 1 83 ? 118.212 50.814 12.935 1.00 31.74 78 LEU A C 1
ATOM 628 O O . LEU A 1 83 ? 117.370 49.945 12.692 1.00 31.28 78 LEU A O 1
ATOM 633 N N . TRP A 1 84 ? 118.975 51.362 11.995 1.00 32.43 79 TRP A N 1
ATOM 634 C CA . TRP A 1 84 ? 118.852 50.958 10.603 1.00 32.83 79 TRP A CA 1
ATOM 635 C C . TRP A 1 84 ? 119.335 49.519 10.413 1.00 33.46 79 TRP A C 1
ATOM 636 O O . TRP A 1 84 ? 120.219 49.048 11.130 1.00 33.26 79 TRP A O 1
ATOM 647 N N . ASN A 1 85 ? 118.742 48.826 9.444 1.00 34.83 80 ASN A N 1
ATOM 648 C CA . ASN A 1 85 ? 119.061 47.425 9.145 1.00 35.93 80 ASN A CA 1
ATOM 649 C C . ASN A 1 85 ? 120.550 47.081 9.052 1.00 36.95 80 ASN A C 1
ATOM 650 O O . ASN A 1 85 ? 120.991 46.037 9.542 1.00 37.37 80 ASN A O 1
ATOM 655 N N . SER A 1 86 ? 121.317 47.950 8.403 1.00 37.71 81 SER A N 1
ATOM 656 C CA . SER A 1 86 ? 122.748 47.729 8.214 1.00 38.39 81 SER A CA 1
ATOM 657 C C . SER A 1 86 ? 123.534 47.680 9.520 1.00 38.93 81 SER A C 1
ATOM 658 O O . SER A 1 86 ? 124.684 47.224 9.540 1.00 39.32 81 SER A O 1
ATOM 661 N N . ASP A 1 87 ? 122.917 48.140 10.605 1.00 38.83 82 ASP A N 1
ATOM 662 C CA . ASP A 1 87 ? 123.589 48.167 11.893 1.00 38.44 82 ASP A CA 1
ATOM 663 C C . ASP A 1 87 ? 123.115 47.128 12.902 1.00 38.32 82 ASP A C 1
ATOM 664 O O . ASP A 1 87 ? 123.495 47.184 14.074 1.00 38.09 82 ASP A O 1
ATOM 669 N N . GLN A 1 88 ? 122.304 46.171 12.468 1.00 37.98 83 GLN A N 1
ATOM 670 C CA . GLN A 1 88 ? 121.835 45.161 13.405 1.00 38.03 83 GLN A CA 1
ATOM 671 C C . GLN A 1 88 ? 122.981 44.285 13.912 1.00 38.35 83 GLN A C 1
ATOM 672 O O . GLN A 1 88 ? 123.973 44.063 13.218 1.00 38.54 83 GLN A O 1
ATOM 678 N N . GLY A 1 89 ? 122.838 43.815 15.145 1.00 38.67 84 GLY A N 1
ATOM 679 C CA . GLY A 1 89 ? 123.868 43.007 15.769 1.00 38.83 84 GLY A CA 1
ATOM 680 C C . GLY A 1 89 ? 124.185 43.695 17.078 1.00 38.92 84 GLY A C 1
ATOM 681 O O . GLY A 1 89 ? 124.075 44.919 17.175 1.00 38.91 84 GLY A O 1
ATOM 682 N N . TYR A 1 90 ? 124.593 42.931 18.084 1.00 39.25 85 TYR A N 1
ATOM 683 C CA . TYR A 1 90 ? 124.877 43.509 19.392 1.00 39.17 85 TYR A CA 1
ATOM 684 C C . TYR A 1 90 ? 125.856 44.688 19.393 1.00 39.18 85 TYR A C 1
ATOM 685 O O . TYR A 1 90 ? 125.467 45.820 19.663 1.00 38.90 85 TYR A O 1
ATOM 694 N N . GLU A 1 91 ? 127.125 44.426 19.096 1.00 39.41 86 GLU A N 1
ATOM 695 C CA . GLU A 1 91 ? 128.124 45.496 19.099 1.00 39.35 86 GLU A CA 1
ATOM 696 C C . GLU A 1 91 ? 127.842 46.557 18.030 1.00 38.81 86 GLU A C 1
ATOM 697 O O . GLU A 1 91 ? 128.161 47.733 18.214 1.00 39.13 86 GLU A O 1
ATOM 703 N N . SER A 1 92 ? 127.231 46.146 16.921 1.00 38.23 87 SER A N 1
ATOM 704 C CA . SER A 1 92 ? 126.901 47.076 15.842 1.00 37.60 87 SER A CA 1
ATOM 705 C C . SER A 1 92 ? 125.821 48.051 16.282 1.00 37.03 87 SER A C 1
ATOM 706 O O . SER A 1 92 ? 125.818 49.215 15.879 1.00 36.58 87 SER A O 1
ATOM 709 N N . THR A 1 93 ? 124.898 47.562 17.105 1.00 36.47 88 THR A N 1
ATOM 710 C CA . THR A 1 93 ? 123.800 48.384 17.599 1.00 35.96 88 THR A CA 1
ATOM 711 C C . THR A 1 93 ? 124.293 49.429 18.582 1.00 36.07 88 THR A C 1
ATOM 712 O O . THR A 1 93 ? 123.956 50.608 18.470 1.00 35.80 88 THR A O 1
ATOM 716 N N . LEU A 1 94 ? 125.102 49.005 19.545 1.00 36.35 89 LEU A N 1
ATOM 717 C CA . LEU A 1 94 ? 125.636 49.938 20.526 1.00 36.60 89 LEU A CA 1
ATOM 718 C C . LEU A 1 94 ? 126.359 51.080 19.802 1.00 36.74 89 LEU A C 1
ATOM 719 O O . LEU A 1 94 ? 126.199 52.253 20.158 1.00 36.64 89 LEU A O 1
ATOM 724 N N . SER A 1 95 ? 127.132 50.736 18.773 1.00 36.92 90 SER A N 1
ATOM 725 C CA . SER A 1 95 ? 127.870 51.736 17.994 1.00 36.80 90 SER A CA 1
ATOM 726 C C . SER A 1 95 ? 126.945 52.642 17.188 1.00 36.70 90 SER A C 1
ATOM 727 O O . SER A 1 95 ? 127.204 53.836 17.039 1.00 36.88 90 SER A O 1
ATOM 730 N N . ALA A 1 96 ? 125.877 52.066 16.647 1.00 36.36 91 ALA A N 1
ATOM 731 C CA . ALA A 1 96 ? 124.929 52.840 15.864 1.00 35.96 91 ALA A CA 1
ATOM 732 C C . ALA A 1 96 ? 124.223 53.826 16.786 1.00 35.77 91 ALA A C 1
ATOM 733 O O . ALA A 1 96 ? 124.027 54.988 16.435 1.00 35.44 91 ALA A O 1
ATOM 735 N N . PHE A 1 97 ? 123.854 53.351 17.974 1.00 36.00 92 PHE A N 1
ATOM 736 C CA . PHE A 1 97 ? 123.163 54.183 18.952 1.00 36.17 92 PHE A CA 1
ATOM 737 C C . PHE A 1 97 ? 124.003 55.391 19.334 1.00 36.82 92 PHE A C 1
ATOM 738 O O . PHE A 1 97 ? 123.488 56.508 19.449 1.00 36.58 92 PHE A O 1
ATOM 746 N N . GLU A 1 98 ? 125.294 55.161 19.555 1.00 37.67 93 GLU A N 1
ATOM 747 C CA . GLU A 1 98 ? 126.190 56.253 19.917 1.00 38.81 93 GLU A CA 1
ATOM 748 C C . GLU A 1 98 ? 126.215 57.303 18.822 1.00 38.82 93 GLU A C 1
ATOM 749 O O . GLU A 1 98 ? 126.145 58.497 19.102 1.00 39.50 93 GLU A O 1
ATOM 755 N N . LYS A 1 99 ? 126.308 56.866 17.572 1.00 39.18 94 LYS A N 1
ATOM 756 C CA . LYS A 1 99 ? 126.337 57.809 16.464 1.00 39.31 94 LYS A CA 1
ATOM 757 C C . LYS A 1 99 ? 125.054 58.635 16.452 1.00 39.55 94 LYS A C 1
ATOM 758 O O . LYS A 1 99 ? 125.097 59.857 16.320 1.00 39.62 94 LYS A O 1
ATOM 764 N N . SER A 1 100 ? 123.911 57.966 16.602 1.00 39.68 95 SER A N 1
ATOM 765 C CA . SER A 1 100 ? 122.626 58.664 16.615 1.00 39.57 95 SER A CA 1
ATOM 766 C C . SER A 1 100 ? 122.529 59.647 17.776 1.00 39.70 95 SER A C 1
ATOM 767 O O . SER A 1 100 ? 122.188 60.809 17.580 1.00 39.84 95 SER A O 1
ATOM 770 N N . ILE A 1 101 ? 122.832 59.183 18.984 1.00 39.96 96 ILE A N 1
ATOM 771 C CA . ILE A 1 101 ? 122.748 60.045 20.156 1.00 40.55 96 ILE A CA 1
ATOM 772 C C . ILE A 1 101 ? 123.675 61.258 20.050 1.00 40.76 96 ILE A C 1
ATOM 773 O O . ILE A 1 101 ? 123.325 62.355 20.494 1.00 40.89 96 ILE A O 1
ATOM 778 N N . LYS A 1 102 ? 124.849 61.066 19.456 1.00 41.18 97 LYS A N 1
ATOM 779 C CA . LYS A 1 102 ? 125.802 62.159 19.282 1.00 41.63 97 LYS A CA 1
ATOM 780 C C . LYS A 1 102 ? 125.322 63.218 18.272 1.00 41.36 97 LYS A C 1
ATOM 781 O O . LYS A 1 102 ? 125.680 64.391 18.385 1.00 41.41 97 LYS A O 1
ATOM 787 N N . LYS A 1 103 ? 124.523 62.808 17.287 1.00 40.88 98 LYS A N 1
ATOM 788 C CA . LYS A 1 103 ? 123.986 63.743 16.292 1.00 40.37 98 LYS A CA 1
ATOM 789 C C . LYS A 1 103 ? 122.811 64.506 16.898 1.00 39.97 98 LYS A C 1
ATOM 790 O O . LYS A 1 103 ? 122.601 65.684 16.608 1.00 39.68 98 LYS A O 1
ATOM 796 N N . LEU A 1 104 ? 122.040 63.812 17.727 1.00 39.50 99 LEU A N 1
ATOM 797 C CA . LEU A 1 104 ? 120.900 64.416 18.399 1.00 39.31 99 LEU A CA 1
ATOM 798 C C . LEU A 1 104 ? 121.413 65.307 19.521 1.00 39.24 99 LEU A C 1
ATOM 799 O O . LEU A 1 104 ? 120.669 66.124 20.063 1.00 39.35 99 LEU A O 1
ATOM 804 N N . GLY A 1 105 ? 122.688 65.136 19.865 1.00 39.21 100 GLY A N 1
ATOM 805 C CA . GLY A 1 105 ? 123.297 65.926 20.921 1.00 39.02 100 GLY A CA 1
ATOM 806 C C . GLY A 1 105 ? 122.521 65.858 22.224 1.00 39.08 100 GLY A C 1
ATOM 807 O O . GLY A 1 105 ? 122.278 66.886 22.863 1.00 38.74 100 GLY A O 1
ATOM 808 N N . LEU A 1 106 ? 122.140 64.645 22.621 1.00 39.08 101 LEU A N 1
ATOM 809 C CA . LEU A 1 106 ? 121.374 64.431 23.846 1.00 39.04 101 LEU A CA 1
ATOM 810 C C . LEU A 1 106 ? 122.083 63.474 24.806 1.00 38.91 101 LEU A C 1
ATOM 811 O O . LEU A 1 106 ? 123.039 62.800 24.433 1.00 38.78 101 LEU A O 1
ATOM 816 N N . GLU A 1 107 ? 121.590 63.414 26.040 1.00 38.70 102 GLU A N 1
ATOM 817 C CA . GLU A 1 107 ? 122.150 62.548 27.076 1.00 38.43 102 GLU A CA 1
ATOM 818 C C . GLU A 1 107 ? 121.419 61.216 27.138 1.00 37.69 102 GLU A C 1
ATOM 819 O O . GLU A 1 107 ? 121.899 60.257 27.748 1.00 37.74 102 GLU A O 1
ATOM 825 N N . TYR A 1 108 ? 120.255 61.157 26.506 1.00 36.33 103 TYR A N 1
ATOM 826 C CA . TYR A 1 108 ? 119.465 59.937 26.497 1.00 35.48 103 TYR A CA 1
ATOM 827 C C . TYR A 1 108 ? 118.339 60.059 25.471 1.00 34.65 103 TYR A C 1
ATOM 828 O O . TYR A 1 108 ? 117.900 61.162 25.162 1.00 34.83 103 TYR A O 1
ATOM 837 N N . VAL A 1 109 ? 117.881 58.923 24.952 1.00 33.45 104 VAL A N 1
ATOM 838 C CA . VAL A 1 109 ? 116.792 58.889 23.984 1.00 32.15 104 VAL A CA 1
ATOM 839 C C . VAL A 1 109 ? 115.565 58.305 24.682 1.00 31.24 104 VAL A C 1
ATOM 840 O O . VAL A 1 109 ? 115.681 57.378 25.476 1.00 31.28 104 VAL A O 1
ATOM 844 N N . ASP A 1 110 ? 114.390 58.849 24.391 1.00 30.17 105 ASP A N 1
ATOM 845 C CA . ASP A 1 110 ? 113.164 58.365 25.027 1.00 28.67 105 ASP A CA 1
ATOM 846 C C . ASP A 1 110 ? 112.740 56.996 24.508 1.00 27.63 105 ASP A C 1
ATOM 847 O O . ASP A 1 110 ? 112.295 56.146 25.269 1.00 27.35 105 ASP A O 1
ATOM 852 N N . LEU A 1 111 ? 112.886 56.785 23.207 1.00 27.07 106 LEU A N 1
ATOM 853 C CA . LEU A 1 111 ? 112.499 55.514 22.604 1.00 26.60 106 LEU A CA 1
ATOM 854 C C . LEU A 1 111 ? 113.428 55.166 21.460 1.00 26.11 106 LEU A C 1
ATOM 855 O O . LEU A 1 111 ? 113.752 56.018 20.634 1.00 26.16 106 LEU A O 1
ATOM 860 N N . TYR A 1 112 ? 113.853 53.909 21.430 1.00 25.87 107 TYR A N 1
ATOM 861 C CA . TYR A 1 112 ? 114.732 53.408 20.383 1.00 25.94 107 TYR A CA 1
ATOM 862 C C . TYR A 1 112 ? 114.032 52.196 19.779 1.00 25.45 107 TYR A C 1
ATOM 863 O O . TYR A 1 112 ? 113.547 51.326 20.503 1.00 25.33 107 TYR A O 1
ATOM 872 N N . LEU A 1 113 ? 113.967 52.150 18.452 1.00 25.06 108 LEU A N 1
ATOM 873 C CA . LEU A 1 113 ? 113.285 51.066 17.759 1.00 25.12 108 LEU A CA 1
ATOM 874 C C . LEU A 1 113 ? 114.116 50.357 16.703 1.00 25.25 108 LEU A C 1
ATOM 875 O O . LEU A 1 113 ? 114.969 50.963 16.053 1.00 26.13 108 LEU A O 1
ATOM 880 N N . ILE A 1 114 ? 113.869 49.063 16.538 1.00 25.03 109 ILE A N 1
ATOM 881 C CA . ILE A 1 114 ? 114.536 48.305 15.493 1.00 25.15 109 ILE A CA 1
ATOM 882 C C . ILE A 1 114 ? 113.669 48.661 14.287 1.00 25.33 109 ILE A C 1
ATOM 883 O O . ILE A 1 114 ? 112.476 48.359 14.264 1.00 25.72 109 ILE A O 1
ATOM 888 N N . HIS A 1 115 ? 114.267 49.320 13.301 1.00 25.75 110 HIS A N 1
ATOM 889 C CA . HIS A 1 115 ? 113.553 49.782 12.111 1.00 25.74 110 HIS A CA 1
ATOM 890 C C . HIS A 1 115 ? 112.826 48.722 11.282 1.00 25.72 110 HIS A C 1
ATOM 891 O O . HIS A 1 115 ? 111.674 48.925 10.890 1.00 26.32 110 HIS A O 1
ATOM 898 N N . TRP A 1 116 ? 113.490 47.606 11.007 1.00 25.71 111 TRP A N 1
ATOM 899 C CA . TRP A 1 116 ? 112.895 46.512 10.239 1.00 25.75 111 TRP A CA 1
ATOM 900 C C . TRP A 1 116 ? 113.330 45.180 10.864 1.00 26.33 111 TRP A C 1
ATOM 901 O O . TRP A 1 116 ? 114.414 45.093 11.434 1.00 26.40 111 TRP A O 1
ATOM 912 N N . PRO A 1 117 ? 112.480 44.136 10.771 1.00 26.76 112 PRO A N 1
ATOM 913 C CA . PRO A 1 117 ? 112.749 42.800 11.318 1.00 27.59 112 PRO A CA 1
ATOM 914 C C . PRO A 1 117 ? 113.898 42.089 10.602 1.00 28.49 112 PRO A C 1
ATOM 915 O O . PRO A 1 117 ? 114.817 41.581 11.237 1.00 28.56 112 PRO A O 1
ATOM 919 N N . GLY A 1 118 ? 113.833 42.050 9.277 1.00 29.22 113 GLY A N 1
ATOM 920 C CA . GLY A 1 118 ? 114.872 41.389 8.513 1.00 30.70 113 GLY A CA 1
ATOM 921 C C . GLY A 1 118 ? 114.710 39.882 8.523 1.00 31.86 113 GLY A C 1
ATOM 922 O O . GLY A 1 118 ? 113.587 39.370 8.408 1.00 32.09 113 GLY A O 1
ATOM 923 N N . LYS A 1 119 ? 115.817 39.163 8.680 1.00 32.37 114 LYS A N 1
ATOM 924 C CA . LYS A 1 119 ? 115.767 37.707 8.684 1.00 33.51 114 LYS A CA 1
ATOM 925 C C . LYS A 1 119 ? 116.043 37.033 10.030 1.00 33.43 114 LYS A C 1
ATOM 926 O O . LYS A 1 119 ? 115.178 36.339 10.567 1.00 33.46 114 LYS A O 1
ATOM 932 N N . ASP A 1 120 ? 117.240 37.219 10.574 1.00 33.81 115 ASP A N 1
ATOM 933 C CA . ASP A 1 120 ? 117.585 36.568 11.837 1.00 34.20 115 ASP A CA 1
ATOM 934 C C . ASP A 1 120 ? 118.594 37.301 12.707 1.00 34.27 115 ASP A C 1
ATOM 935 O O . ASP A 1 120 ? 119.363 36.665 13.434 1.00 34.42 115 ASP A O 1
ATOM 940 N N . LYS A 1 121 ? 118.591 38.626 12.656 1.00 33.64 116 LYS A N 1
ATOM 941 C CA . LYS A 1 121 ? 119.529 39.382 13.462 1.00 33.18 116 LYS A CA 1
ATOM 942 C C . LYS A 1 121 ? 118.876 40.327 14.467 1.00 32.49 116 LYS A C 1
ATOM 943 O O . LYS A 1 121 ? 119.578 41.094 15.133 1.00 32.54 116 LYS A O 1
ATOM 949 N N . PHE A 1 122 ? 117.551 40.276 14.600 1.00 31.37 117 PHE A N 1
ATOM 950 C CA . PHE A 1 122 ? 116.896 41.185 15.536 1.00 30.75 117 PHE A CA 1
ATOM 951 C C . PHE A 1 122 ? 116.974 40.757 16.999 1.00 30.76 117 PHE A C 1
ATOM 952 O O . PHE A 1 122 ? 117.045 41.606 17.883 1.00 30.63 117 PHE A O 1
ATOM 960 N N . ILE A 1 123 ? 116.987 39.454 17.261 1.00 31.00 118 ILE A N 1
ATOM 961 C CA . ILE A 1 123 ? 117.074 38.964 18.636 1.00 31.67 118 ILE A CA 1
ATOM 962 C C . ILE A 1 123 ? 118.390 39.400 19.275 1.00 32.11 118 ILE A C 1
ATOM 963 O O . ILE A 1 123 ? 118.434 39.768 20.449 1.00 31.64 118 ILE A O 1
ATOM 968 N N . ASP A 1 124 ? 119.459 39.361 18.485 1.00 32.86 119 ASP A N 1
ATOM 969 C CA . ASP A 1 124 ? 120.785 39.748 18.959 1.00 33.35 119 ASP A CA 1
ATOM 970 C C . ASP A 1 124 ? 120.806 41.259 19.136 1.00 32.70 119 ASP A C 1
ATOM 971 O O . ASP A 1 124 ? 121.323 41.788 20.122 1.00 32.53 119 ASP A O 1
ATOM 976 N N . THR A 1 125 ? 120.235 41.944 18.155 1.00 31.87 120 THR A N 1
ATOM 977 C CA . THR A 1 125 ? 120.143 43.395 18.179 1.00 30.88 120 THR A CA 1
ATOM 978 C C . THR A 1 125 ? 119.395 43.827 19.436 1.00 30.39 120 THR A C 1
ATOM 979 O O . THR A 1 125 ? 119.712 44.854 20.033 1.00 30.50 120 THR A O 1
ATOM 983 N N . TRP A 1 126 ? 118.402 43.036 19.835 1.00 29.64 121 TRP A N 1
ATOM 984 C CA . TRP A 1 126 ? 117.597 43.357 21.013 1.00 29.08 121 TRP A CA 1
ATOM 985 C C . TRP A 1 126 ? 118.407 43.343 22.307 1.00 28.76 121 TRP A C 1
ATOM 986 O O . TRP A 1 126 ? 118.203 44.196 23.161 1.00 28.70 121 TRP A O 1
ATOM 997 N N . LYS A 1 127 ? 119.319 42.385 22.464 1.00 28.80 122 LYS A N 1
ATOM 998 C CA . LYS A 1 127 ? 120.123 42.349 23.682 1.00 29.07 122 LYS A CA 1
ATOM 999 C C . LYS A 1 127 ? 120.784 43.705 23.887 1.00 28.55 122 LYS A C 1
ATOM 1000 O O . LYS A 1 127 ? 120.859 44.207 25.009 1.00 28.68 122 LYS A O 1
ATOM 1006 N N . ALA A 1 128 ? 121.258 44.298 22.798 1.00 28.02 123 ALA A N 1
ATOM 1007 C CA . ALA A 1 128 ? 121.894 45.607 22.869 1.00 27.49 123 ALA A CA 1
ATOM 1008 C C . ALA A 1 128 ? 120.876 46.645 23.330 1.00 27.44 123 ALA A C 1
ATOM 1009 O O . ALA A 1 128 ? 121.208 47.535 24.115 1.00 27.32 123 ALA A O 1
ATOM 1011 N N . PHE A 1 129 ? 119.640 46.540 22.839 1.00 27.17 124 PHE A N 1
ATOM 1012 C CA . PHE A 1 129 ? 118.579 47.476 23.234 1.00 27.26 124 PHE A CA 1
ATOM 1013 C C . PHE A 1 129 ? 118.321 47.364 24.740 1.00 27.30 124 PHE A C 1
ATOM 1014 O O . PHE A 1 129 ? 118.217 48.371 25.436 1.00 26.89 124 PHE A O 1
ATOM 1022 N N . GLU A 1 130 ? 118.211 46.136 25.238 1.00 28.02 125 GLU A N 1
ATOM 1023 C CA . GLU A 1 130 ? 117.962 45.911 26.663 1.00 28.82 125 GLU A CA 1
ATOM 1024 C C . GLU A 1 130 ? 119.122 46.437 27.504 1.00 29.28 125 GLU A C 1
ATOM 1025 O O . GLU A 1 130 ? 118.935 46.840 28.650 1.00 29.62 125 GLU A O 1
ATOM 1031 N N . LYS A 1 131 ? 120.318 46.428 26.927 1.00 30.09 126 LYS A N 1
ATOM 1032 C CA . LYS A 1 131 ? 121.516 46.911 27.612 1.00 30.79 126 LYS A CA 1
ATOM 1033 C C . LYS A 1 131 ? 121.416 48.430 27.743 1.00 30.45 126 LYS A C 1
ATOM 1034 O O . LYS A 1 131 ? 121.599 48.985 28.826 1.00 30.28 126 LYS A O 1
ATOM 1040 N N . LEU A 1 132 ? 121.105 49.090 26.631 1.00 30.10 127 LEU A N 1
ATOM 1041 C CA . LEU A 1 132 ? 120.964 50.542 26.608 1.00 29.81 127 LEU A CA 1
ATOM 1042 C C . LEU A 1 132 ? 119.826 50.986 27.533 1.00 29.47 127 LEU A C 1
ATOM 1043 O O . LEU A 1 132 ? 119.887 52.060 28.142 1.00 29.14 127 LEU A O 1
ATOM 1048 N N . TYR A 1 133 ? 118.798 50.146 27.642 1.00 29.20 128 TYR A N 1
ATOM 1049 C CA . TYR A 1 133 ? 117.648 50.445 28.492 1.00 29.21 128 TYR A CA 1
ATOM 1050 C C . TYR A 1 133 ? 118.028 50.342 29.968 1.00 29.03 128 TYR A C 1
ATOM 1051 O O . TYR A 1 133 ? 117.707 51.221 30.769 1.00 28.59 128 TYR A O 1
ATOM 1060 N N . ALA A 1 134 ? 118.718 49.261 30.316 1.00 29.62 129 ALA A N 1
ATOM 1061 C CA . ALA A 1 134 ? 119.152 49.034 31.689 1.00 29.97 129 ALA A CA 1
ATOM 1062 C C . ALA A 1 134 ? 120.043 50.177 32.168 1.00 30.13 129 ALA A C 1
ATOM 1063 O O . ALA A 1 134 ? 119.936 50.620 33.319 1.00 29.84 129 ALA A O 1
ATOM 1065 N N . ASP A 1 135 ? 120.919 50.651 31.282 1.00 30.79 130 ASP A N 1
ATOM 1066 C CA . ASP A 1 135 ? 121.832 51.738 31.617 1.00 31.50 130 ASP A CA 1
ATOM 1067 C C . ASP A 1 135 ? 121.162 53.101 31.598 1.00 32.14 130 ASP A C 1
ATOM 1068 O O . ASP A 1 135 ? 121.749 54.077 32.053 1.00 32.36 130 ASP A O 1
ATOM 1073 N N . LYS A 1 136 ? 119.947 53.164 31.058 1.00 32.60 131 LYS A N 1
ATOM 1074 C CA . LYS A 1 136 ? 119.186 54.411 30.975 1.00 32.99 131 LYS A CA 1
ATOM 1075 C C . LYS A 1 136 ? 119.597 55.321 29.845 1.00 32.88 131 LYS A C 1
ATOM 1076 O O . LYS A 1 136 ? 119.412 56.525 29.934 1.00 33.16 131 LYS A O 1
ATOM 1082 N N . LYS A 1 137 ? 120.184 54.772 28.794 1.00 32.88 132 LYS A N 1
ATOM 1083 C CA . LYS A 1 137 ? 120.557 55.615 27.676 1.00 32.91 132 LYS A CA 1
ATOM 1084 C C . LYS A 1 137 ? 119.267 55.858 26.885 1.00 32.45 132 LYS A C 1
ATOM 1085 O O . LYS A 1 137 ? 119.147 56.833 26.137 1.00 32.18 132 LYS A O 1
ATOM 1091 N N . VAL A 1 138 ? 118.307 54.956 27.074 1.00 31.90 133 VAL A N 1
ATOM 1092 C CA . VAL A 1 138 ? 116.996 55.041 26.432 1.00 31.46 133 VAL A CA 1
ATOM 1093 C C . VAL A 1 138 ? 115.967 54.686 27.495 1.00 31.06 133 VAL A C 1
ATOM 1094 O O . VAL A 1 138 ? 116.175 53.759 28.273 1.00 31.10 133 VAL A O 1
ATOM 1098 N N . ARG A 1 139 ? 114.862 55.425 27.533 1.00 30.68 134 ARG A N 1
ATOM 1099 C CA . ARG A 1 139 ? 113.834 55.201 28.541 1.00 29.71 134 ARG A CA 1
ATOM 1100 C C . ARG A 1 139 ? 112.759 54.198 28.168 1.00 28.56 134 ARG A C 1
ATOM 1101 O O . ARG A 1 139 ? 111.876 53.893 28.971 1.00 28.66 134 ARG A O 1
ATOM 1109 N N . ALA A 1 140 ? 112.821 53.696 26.947 1.00 27.21 135 ALA A N 1
ATOM 1110 C CA . ALA A 1 140 ? 111.854 52.723 26.475 1.00 25.91 135 ALA A CA 1
ATOM 1111 C C . ALA A 1 140 ? 112.432 52.130 25.212 1.00 25.36 135 ALA A C 1
ATOM 1112 O O . ALA A 1 140 ? 113.174 52.790 24.488 1.00 25.17 135 ALA A O 1
ATOM 1114 N N . ILE A 1 141 ? 112.115 50.874 24.953 1.00 24.59 136 ILE A N 1
ATOM 1115 C CA . ILE A 1 141 ? 112.621 50.236 23.761 1.00 24.06 136 ILE A CA 1
ATOM 1116 C C . ILE A 1 141 ? 111.478 49.569 23.040 1.00 23.94 136 ILE A C 1
ATOM 1117 O O . ILE A 1 141 ? 110.552 49.038 23.661 1.00 23.56 136 ILE A O 1
ATOM 1122 N N . GLY A 1 142 ? 111.540 49.620 21.719 1.00 23.74 137 GLY A N 1
ATOM 1123 C CA . GLY A 1 142 ? 110.483 49.038 20.933 1.00 23.40 137 GLY A CA 1
ATOM 1124 C C . GLY A 1 142 ? 110.924 48.477 19.598 1.00 23.72 137 GLY A C 1
ATOM 1125 O O . GLY A 1 142 ? 112.111 48.406 19.256 1.00 23.03 137 GLY A O 1
ATOM 1126 N N . VAL A 1 143 ? 109.920 48.134 18.815 1.00 23.46 138 VAL A N 1
ATOM 1127 C CA . VAL A 1 143 ? 110.132 47.523 17.537 1.00 24.05 138 VAL A CA 1
ATOM 1128 C C . VAL A 1 143 ? 109.329 48.275 16.466 1.00 24.25 138 VAL A C 1
ATOM 1129 O O . VAL A 1 143 ? 108.457 49.084 16.793 1.00 24.74 138 VAL A O 1
ATOM 1133 N N . SER A 1 144 ? 109.641 48.020 15.198 1.00 24.03 139 SER A N 1
ATOM 1134 C CA . SER A 1 144 ? 108.953 48.651 14.081 1.00 23.64 139 SER A CA 1
ATOM 1135 C C . SER A 1 144 ? 108.855 47.665 12.916 1.00 23.43 139 SER A C 1
ATOM 1136 O O . SER A 1 144 ? 109.805 46.949 12.616 1.00 23.11 139 SER A O 1
ATOM 1139 N N . ASN A 1 145 ? 107.687 47.629 12.281 1.00 23.17 140 ASN A N 1
ATOM 1140 C CA . ASN A 1 145 ? 107.440 46.736 11.157 1.00 22.99 140 ASN A CA 1
ATOM 1141 C C . ASN A 1 145 ? 107.518 45.246 11.499 1.00 22.84 140 ASN A C 1
ATOM 1142 O O . ASN A 1 145 ? 107.887 44.430 10.662 1.00 22.55 140 ASN A O 1
ATOM 1147 N N . PHE A 1 146 ? 107.154 44.895 12.728 1.00 22.99 141 PHE A N 1
ATOM 1148 C CA . PHE A 1 146 ? 107.148 43.497 13.154 1.00 23.26 141 PHE A CA 1
ATOM 1149 C C . PHE A 1 146 ? 105.746 42.913 13.034 1.00 23.20 141 PHE A C 1
ATOM 1150 O O . PHE A 1 146 ? 104.777 43.533 13.463 1.00 23.33 141 PHE A O 1
ATOM 1158 N N . HIS A 1 147 ? 105.636 41.732 12.433 1.00 23.11 142 HIS A N 1
ATOM 1159 C CA . HIS A 1 147 ? 104.354 41.063 12.323 1.00 23.61 142 HIS A CA 1
ATOM 1160 C C . HIS A 1 147 ? 104.192 40.260 13.621 1.00 23.51 142 HIS A C 1
ATOM 1161 O O . HIS A 1 147 ? 105.116 40.212 14.431 1.00 23.33 142 HIS A O 1
ATOM 1168 N N . GLU A 1 148 ? 103.030 39.648 13.834 1.00 23.41 143 GLU A N 1
ATOM 1169 C CA . GLU A 1 148 ? 102.841 38.895 15.065 1.00 23.98 143 GLU A CA 1
ATOM 1170 C C . GLU A 1 148 ? 103.849 37.760 15.255 1.00 23.67 143 GLU A C 1
ATOM 1171 O O . GLU A 1 148 ? 104.295 37.534 16.367 1.00 23.64 143 GLU A O 1
ATOM 1177 N N . HIS A 1 149 ? 104.230 37.060 14.186 1.00 23.65 144 HIS A N 1
ATOM 1178 C CA . HIS A 1 149 ? 105.198 35.967 14.343 1.00 23.89 144 HIS A CA 1
ATOM 1179 C C . HIS A 1 149 ? 106.601 36.491 14.670 1.00 24.01 144 HIS A C 1
ATOM 1180 O O . HIS A 1 149 ? 107.397 35.788 15.292 1.00 24.02 144 HIS A O 1
ATOM 1187 N N . HIS A 1 150 ? 106.909 37.721 14.254 1.00 23.72 145 HIS A N 1
ATOM 1188 C CA . HIS A 1 150 ? 108.221 38.303 14.555 1.00 23.74 145 HIS A CA 1
ATOM 1189 C C . HIS A 1 150 ? 108.322 38.567 16.056 1.00 23.70 145 HIS A C 1
ATOM 1190 O O . HIS A 1 150 ? 109.366 38.344 16.665 1.00 23.75 145 HIS A O 1
ATOM 1197 N N . ILE A 1 151 ? 107.228 39.050 16.642 1.00 23.77 146 ILE A N 1
ATOM 1198 C CA . ILE A 1 151 ? 107.175 39.362 18.063 1.00 23.82 146 ILE A CA 1
ATOM 1199 C C . ILE A 1 151 ? 107.172 38.086 18.903 1.00 24.64 146 ILE A C 1
ATOM 1200 O O . ILE A 1 151 ? 107.837 38.011 19.947 1.00 24.12 146 ILE A O 1
ATOM 1205 N N . GLU A 1 152 ? 106.414 37.091 18.449 1.00 24.78 147 GLU A N 1
ATOM 1206 C CA . GLU A 1 152 ? 106.357 35.816 19.149 1.00 25.87 147 GLU A CA 1
ATOM 1207 C C . GLU A 1 152 ? 107.781 35.269 19.248 1.00 26.63 147 GLU A C 1
ATOM 1208 O O . GLU A 1 152 ? 108.185 34.724 20.278 1.00 27.01 147 GLU A O 1
ATOM 1214 N N . GLU A 1 153 ? 108.541 35.434 18.170 1.00 27.29 148 GLU A N 1
ATOM 1215 C CA . GLU A 1 153 ? 109.916 34.954 18.108 1.00 28.01 148 GLU A CA 1
ATOM 1216 C C . GLU A 1 153 ? 110.815 35.730 19.066 1.00 27.86 148 GLU A C 1
ATOM 1217 O O . GLU A 1 153 ? 111.676 35.151 19.721 1.00 27.65 148 GLU A O 1
ATOM 1223 N N . LEU A 1 154 ? 110.619 37.040 19.142 1.00 27.37 149 LEU A N 1
ATOM 1224 C CA . LEU A 1 154 ? 111.419 37.851 20.042 1.00 27.59 149 LEU A CA 1
ATOM 1225 C C . LEU A 1 154 ? 111.055 37.576 21.504 1.00 28.09 149 LEU A C 1
ATOM 1226 O O . LEU A 1 154 ? 111.931 37.539 22.366 1.00 28.29 149 LEU A O 1
ATOM 1231 N N . LEU A 1 155 ? 109.770 37.368 21.777 1.00 28.69 150 LEU A N 1
ATOM 1232 C CA . LEU A 1 155 ? 109.314 37.108 23.144 1.00 29.56 150 LEU A CA 1
ATOM 1233 C C . LEU A 1 155 ? 109.859 35.806 23.729 1.00 30.30 150 LEU A C 1
ATOM 1234 O O . LEU A 1 155 ? 109.825 35.600 24.945 1.00 30.34 150 LEU A O 1
ATOM 1239 N N . LYS A 1 156 ? 110.354 34.928 22.862 1.00 31.31 151 LYS A N 1
ATOM 1240 C CA . LYS A 1 156 ? 110.918 33.658 23.301 1.00 32.50 151 LYS A CA 1
ATOM 1241 C C . LYS A 1 156 ? 112.403 33.837 23.568 1.00 32.61 151 LYS A C 1
ATOM 1242 O O . LYS A 1 156 ? 113.030 32.990 24.207 1.00 33.07 151 LYS A O 1
ATOM 1248 N N . HIS A 1 157 ? 112.957 34.943 23.080 1.00 32.08 152 HIS A N 1
ATOM 1249 C CA . HIS A 1 157 ? 114.384 35.227 23.233 1.00 31.79 152 HIS A CA 1
ATOM 1250 C C . HIS A 1 157 ? 114.690 36.646 23.705 1.00 30.93 152 HIS A C 1
ATOM 1251 O O . HIS A 1 157 ? 115.367 37.394 22.995 1.00 31.24 152 HIS A O 1
ATOM 1258 N N . CYS A 1 158 ? 114.203 37.020 24.888 1.00 29.57 153 CYS A N 1
ATOM 1259 C CA . CYS A 1 158 ? 114.459 38.362 25.415 1.00 28.28 153 CYS A CA 1
ATOM 1260 C C . CYS A 1 158 ? 114.248 38.423 26.915 1.00 27.19 153 CYS A C 1
ATOM 1261 O O . CYS A 1 158 ? 113.577 37.570 27.480 1.00 27.32 153 CYS A O 1
ATOM 1264 N N . LYS A 1 159 ? 114.831 39.434 27.553 1.00 26.37 154 LYS A N 1
ATOM 1265 C CA . LYS A 1 159 ? 114.678 39.639 28.994 1.00 25.58 154 LYS A CA 1
ATOM 1266 C C . LYS A 1 159 ? 113.576 40.685 29.204 1.00 25.10 154 LYS A C 1
ATOM 1267 O O . LYS A 1 159 ? 112.832 40.636 30.183 1.00 24.70 154 LYS A O 1
ATOM 1273 N N . VAL A 1 160 ? 113.496 41.632 28.273 1.00 24.71 155 VAL A N 1
ATOM 1274 C CA . VAL A 1 160 ? 112.496 42.695 28.315 1.00 24.52 155 VAL A CA 1
ATOM 1275 C C . VAL A 1 160 ? 111.695 42.689 27.008 1.00 24.32 155 VAL A C 1
ATOM 1276 O O . VAL A 1 160 ? 112.268 42.777 25.923 1.00 24.53 155 VAL A O 1
ATOM 1280 N N . ALA A 1 161 ? 110.376 42.569 27.117 1.00 24.06 156 ALA A N 1
ATOM 1281 C CA . ALA A 1 161 ? 109.502 42.541 25.937 1.00 23.83 156 ALA A CA 1
ATOM 1282 C C . ALA A 1 161 ? 109.391 43.922 25.301 1.00 23.44 156 ALA A C 1
ATOM 1283 O O . ALA A 1 161 ? 109.325 44.932 26.008 1.00 23.79 156 ALA A O 1
ATOM 1285 N N . PRO A 1 162 ? 109.368 43.991 23.958 1.00 23.21 157 PRO A N 1
ATOM 1286 C CA . PRO A 1 162 ? 109.256 45.315 23.338 1.00 22.73 157 PRO A CA 1
ATOM 1287 C C . PRO A 1 162 ? 108.056 46.069 23.897 1.00 22.39 157 PRO A C 1
ATOM 1288 O O . PRO A 1 162 ? 107.097 45.460 24.369 1.00 22.28 157 PRO A O 1
ATOM 1292 N N . MET A 1 163 ? 108.121 47.399 23.859 1.00 22.18 158 MET A N 1
ATOM 1293 C CA . MET A 1 163 ? 107.057 48.235 24.403 1.00 21.88 158 MET A CA 1
ATOM 1294 C C . MET A 1 163 ? 106.256 48.979 23.330 1.00 21.59 158 MET A C 1
ATOM 1295 O O . MET A 1 163 ? 105.195 49.529 23.606 1.00 21.34 158 MET A O 1
ATOM 1300 N N . VAL A 1 164 ? 106.767 48.987 22.107 1.00 21.12 159 VAL A N 1
ATOM 1301 C CA . VAL A 1 164 ? 106.097 49.673 21.022 1.00 21.08 159 VAL A CA 1
ATOM 1302 C C . VAL A 1 164 ? 106.313 48.929 19.717 1.00 21.24 159 VAL A C 1
ATOM 1303 O O . VAL A 1 164 ? 107.355 48.294 19.526 1.00 21.74 159 VAL A O 1
ATOM 1307 N N . ASN A 1 165 ? 105.321 48.986 18.833 1.00 20.81 160 ASN A N 1
ATOM 1308 C CA . ASN A 1 165 ? 105.447 48.394 17.506 1.00 21.34 160 ASN A CA 1
ATOM 1309 C C . ASN A 1 165 ? 104.931 49.497 16.572 1.00 21.44 160 ASN A C 1
ATOM 1310 O O . ASN A 1 165 ? 103.738 49.796 16.555 1.00 22.36 160 ASN A O 1
ATOM 1315 N N . GLN A 1 166 ? 105.836 50.128 15.831 1.00 21.95 161 GLN A N 1
ATOM 1316 C CA . GLN A 1 166 ? 105.471 51.208 14.908 1.00 21.79 161 GLN A CA 1
ATOM 1317 C C . GLN A 1 166 ? 105.259 50.590 13.534 1.00 21.86 161 GLN A C 1
ATOM 1318 O O . GLN A 1 166 ? 106.197 50.083 12.924 1.00 22.15 161 GLN A O 1
ATOM 1324 N N . ILE A 1 167 ? 104.030 50.652 13.042 1.00 21.47 162 ILE A N 1
ATOM 1325 C CA . ILE A 1 167 ? 103.696 50.036 11.764 1.00 21.32 162 ILE A CA 1
ATOM 1326 C C . ILE A 1 167 ? 102.896 50.962 10.842 1.00 21.23 162 ILE A C 1
ATOM 1327 O O . ILE A 1 167 ? 102.301 51.936 11.297 1.00 21.80 162 ILE A O 1
ATOM 1332 N N . GLU A 1 168 ? 102.891 50.670 9.543 1.00 21.10 163 GLU A N 1
ATOM 1333 C CA . GLU A 1 168 ? 102.125 51.487 8.602 1.00 20.91 163 GLU A CA 1
ATOM 1334 C C . GLU A 1 168 ? 100.669 51.293 8.985 1.00 20.78 163 GLU A C 1
ATOM 1335 O O . GLU A 1 168 ? 100.206 50.159 9.087 1.00 21.28 163 GLU A O 1
ATOM 1341 N N . LEU A 1 169 ? 99.943 52.382 9.202 1.00 20.71 164 LEU A N 1
ATOM 1342 C CA . LEU A 1 169 ? 98.549 52.257 9.591 1.00 20.87 164 LEU A CA 1
ATOM 1343 C C . LEU A 1 169 ? 97.763 53.510 9.214 1.00 21.33 164 LEU A C 1
ATOM 1344 O O . LEU A 1 169 ? 98.112 54.625 9.610 1.00 21.54 164 LEU A O 1
ATOM 1349 N N . HIS A 1 170 ? 96.696 53.296 8.446 1.00 20.92 165 HIS A N 1
ATOM 1350 C CA . HIS A 1 170 ? 95.817 54.353 7.960 1.00 20.65 165 HIS A CA 1
ATOM 1351 C C . HIS A 1 170 ? 94.512 53.695 7.491 1.00 20.82 165 HIS A C 1
ATOM 1352 O O . HIS A 1 170 ? 94.384 52.476 7.531 1.00 20.86 165 HIS A O 1
ATOM 1359 N N . PRO A 1 171 ? 93.530 54.495 7.043 1.00 20.83 166 PRO A N 1
ATOM 1360 C CA . PRO A 1 171 ? 92.248 53.953 6.579 1.00 21.03 166 PRO A CA 1
ATOM 1361 C C . PRO A 1 171 ? 92.265 52.822 5.548 1.00 20.83 166 PRO A C 1
ATOM 1362 O O . PRO A 1 171 ? 91.331 52.022 5.509 1.00 21.12 166 PRO A O 1
ATOM 1366 N N . LEU A 1 172 ? 93.293 52.747 4.702 1.00 20.78 167 LEU A N 1
ATOM 1367 C CA . LEU A 1 172 ? 93.339 51.668 3.715 1.00 20.68 167 LEU A CA 1
ATOM 1368 C C . LEU A 1 172 ? 94.051 50.421 4.244 1.00 21.04 167 LEU A C 1
ATOM 1369 O O . LEU A 1 172 ? 94.051 49.370 3.589 1.00 20.97 167 LEU A O 1
ATOM 1374 N N . LEU A 1 173 ? 94.636 50.544 5.436 1.00 21.12 168 LEU A N 1
ATOM 1375 C CA . LEU A 1 173 ? 95.358 49.458 6.104 1.00 21.43 168 LEU A CA 1
ATOM 1376 C C . LEU A 1 173 ? 95.191 49.692 7.613 1.00 21.59 168 LEU A C 1
ATOM 1377 O O . LEU A 1 173 ? 96.140 50.086 8.282 1.00 22.29 168 LEU A O 1
ATOM 1382 N N . ASN A 1 174 ? 93.997 49.453 8.155 1.00 21.31 169 ASN A N 1
ATOM 1383 C CA . ASN A 1 174 ? 93.758 49.714 9.577 1.00 21.58 169 ASN A CA 1
ATOM 1384 C C . ASN A 1 174 ? 94.482 48.818 10.604 1.00 22.06 169 ASN A C 1
ATOM 1385 O O . ASN A 1 174 ? 94.417 49.081 11.810 1.00 21.26 169 ASN A O 1
ATOM 1390 N N . GLN A 1 175 ? 95.137 47.752 10.138 1.00 22.43 170 GLN A N 1
ATOM 1391 C CA . GLN A 1 175 ? 95.902 46.873 11.028 1.00 23.44 170 GLN A CA 1
ATOM 1392 C C . GLN A 1 175 ? 95.176 46.408 12.297 1.00 24.09 170 GLN A C 1
ATOM 1393 O O . GLN A 1 175 ? 95.828 46.096 13.295 1.00 24.89 170 GLN A O 1
ATOM 1399 N N . LYS A 1 176 ? 93.850 46.344 12.278 1.00 24.61 171 LYS A N 1
ATOM 1400 C CA . LYS A 1 176 ? 93.111 45.940 13.481 1.00 25.08 171 LYS A CA 1
ATOM 1401 C C . LYS A 1 176 ? 93.591 44.648 14.165 1.00 24.81 171 LYS A C 1
ATOM 1402 O O . LYS A 1 176 ? 93.597 44.557 15.401 1.00 24.89 171 LYS A O 1
ATOM 1408 N N . ALA A 1 177 ? 93.991 43.654 13.377 1.00 24.57 172 ALA A N 1
ATOM 1409 C CA . ALA A 1 177 ? 94.459 42.390 13.929 1.00 24.28 172 ALA A CA 1
ATOM 1410 C C . ALA A 1 177 ? 95.798 42.533 14.646 1.00 24.30 172 ALA A C 1
ATOM 1411 O O . ALA A 1 177 ? 95.970 42.039 15.758 1.00 23.90 172 ALA A O 1
ATOM 1413 N N . LEU A 1 178 ? 96.751 43.206 14.012 1.00 24.26 173 LEU A N 1
ATOM 1414 C CA . LEU A 1 178 ? 98.059 43.378 14.635 1.00 24.18 173 LEU A CA 1
ATOM 1415 C C . LEU A 1 178 ? 97.918 44.267 15.867 1.00 24.51 173 LEU A C 1
ATOM 1416 O O . LEU A 1 178 ? 98.612 44.068 16.859 1.00 24.98 173 LEU A O 1
ATOM 1421 N N . CYS A 1 179 ? 97.011 45.239 15.811 1.00 24.68 174 CYS A N 1
ATOM 1422 C CA . CYS A 1 179 ? 96.795 46.127 16.953 1.00 24.64 174 CYS A CA 1
ATOM 1423 C C . CYS A 1 179 ? 96.263 45.333 18.134 1.00 25.01 174 CYS A C 1
ATOM 1424 O O . CYS A 1 179 ? 96.624 45.590 19.281 1.00 24.56 174 CYS A O 1
ATOM 1427 N N . GLU A 1 180 ? 95.385 44.380 17.841 1.00 25.54 175 GLU A N 1
ATOM 1428 C CA . GLU A 1 180 ? 94.808 43.542 18.871 1.00 26.64 175 GLU A CA 1
ATOM 1429 C C . GLU A 1 180 ? 95.888 42.650 19.478 1.00 25.82 175 GLU A C 1
ATOM 1430 O O . GLU A 1 180 ? 95.958 42.482 20.696 1.00 26.04 175 GLU A O 1
ATOM 1436 N N . TYR A 1 181 ? 96.723 42.067 18.625 1.00 25.06 176 TYR A N 1
ATOM 1437 C CA . TYR A 1 181 ? 97.799 41.208 19.107 1.00 24.13 176 TYR A CA 1
ATOM 1438 C C . TYR A 1 181 ? 98.691 42.021 20.047 1.00 24.14 176 TYR A C 1
ATOM 1439 O O . TYR A 1 181 ? 98.945 41.627 21.188 1.00 23.44 176 TYR A O 1
ATOM 1448 N N . CYS A 1 182 ? 99.160 43.171 19.568 1.00 23.94 177 CYS A N 1
ATOM 1449 C CA . CYS A 1 182 ? 100.026 44.014 20.382 1.00 24.14 177 CYS A CA 1
ATOM 1450 C C . CYS A 1 182 ? 99.397 44.386 21.721 1.00 24.74 177 CYS A C 1
ATOM 1451 O O . CYS A 1 182 ? 100.068 44.369 22.758 1.00 24.52 177 CYS A O 1
ATOM 1454 N N . LYS A 1 183 ? 98.114 44.723 21.707 1.00 25.37 178 LYS A N 1
ATOM 1455 C CA . LYS A 1 183 ? 97.440 45.079 22.942 1.00 26.69 178 LYS A CA 1
ATOM 1456 C C . LYS A 1 183 ? 97.440 43.898 23.926 1.00 27.17 178 LYS A C 1
ATOM 1457 O O . LYS A 1 183 ? 97.537 44.095 25.134 1.00 27.45 178 LYS A O 1
ATOM 1463 N N . SER A 1 184 ? 97.330 42.682 23.395 1.00 27.50 179 SER A N 1
ATOM 1464 C CA . SER A 1 184 ? 97.317 41.455 24.205 1.00 28.43 179 SER A CA 1
ATOM 1465 C C . SER A 1 184 ? 98.623 41.269 24.957 1.00 28.20 179 SER A C 1
ATOM 1466 O O . SER A 1 184 ? 98.651 40.708 26.046 1.00 28.88 179 SER A O 1
ATOM 1469 N N . LYS A 1 185 ? 99.696 41.736 24.334 1.00 27.90 180 LYS A N 1
ATOM 1470 C CA . LYS A 1 185 ? 101.051 41.648 24.851 1.00 27.58 180 LYS A CA 1
ATOM 1471 C C . LYS A 1 185 ? 101.502 42.950 25.520 1.00 27.27 180 LYS A C 1
ATOM 1472 O O . LYS A 1 185 ? 102.667 43.102 25.860 1.00 27.80 180 LYS A O 1
ATOM 1478 N N . ASN A 1 186 ? 100.582 43.888 25.711 1.00 26.97 181 ASN A N 1
ATOM 1479 C CA . ASN A 1 186 ? 100.922 45.171 26.331 1.00 26.66 181 ASN A CA 1
ATOM 1480 C C . ASN A 1 186 ? 101.964 45.959 25.533 1.00 25.39 181 ASN A C 1
ATOM 1481 O O . ASN A 1 186 ? 102.857 46.599 26.094 1.00 24.95 181 ASN A O 1
ATOM 1486 N N . ILE A 1 187 ? 101.832 45.903 24.214 1.00 24.49 182 ILE A N 1
ATOM 1487 C CA . ILE A 1 187 ? 102.721 46.613 23.291 1.00 23.05 182 ILE A CA 1
ATOM 1488 C C . ILE A 1 187 ? 101.931 47.747 22.649 1.00 22.59 182 ILE A C 1
ATOM 1489 O O . ILE A 1 187 ? 100.914 47.503 21.994 1.00 22.43 182 ILE A O 1
ATOM 1494 N N . ALA A 1 188 ? 102.389 48.980 22.852 1.00 22.17 183 ALA A N 1
ATOM 1495 C CA . ALA A 1 188 ? 101.729 50.149 22.274 1.00 21.71 183 ALA A CA 1
ATOM 1496 C C . ALA A 1 188 ? 101.983 50.219 20.763 1.00 21.50 183 ALA A C 1
ATOM 1497 O O . ALA A 1 188 ? 103.057 49.847 20.282 1.00 21.76 183 ALA A O 1
ATOM 1499 N N . VAL A 1 189 ? 100.990 50.684 20.012 1.00 21.09 184 VAL A N 1
ATOM 1500 C CA . VAL A 1 189 ? 101.132 50.808 18.563 1.00 20.49 184 VAL A CA 1
ATOM 1501 C C . VAL A 1 189 ? 101.229 52.271 18.142 1.00 20.13 184 VAL A C 1
ATOM 1502 O O . VAL A 1 189 ? 100.470 53.110 18.622 1.00 19.99 184 VAL A O 1
ATOM 1506 N N . THR A 1 190 ? 102.184 52.563 17.259 1.00 20.26 185 THR A N 1
ATOM 1507 C CA . THR A 1 190 ? 102.384 53.902 16.700 1.00 19.49 185 THR A CA 1
ATOM 1508 C C . THR A 1 190 ? 102.160 53.745 15.183 1.00 19.75 185 THR A C 1
ATOM 1509 O O . THR A 1 190 ? 102.702 52.839 14.559 1.00 19.64 185 THR A O 1
ATOM 1513 N N . ALA A 1 191 ? 101.356 54.621 14.588 1.00 19.74 186 ALA A N 1
ATOM 1514 C CA . ALA A 1 191 ? 101.067 54.515 13.160 1.00 20.14 186 ALA A CA 1
ATOM 1515 C C . ALA A 1 191 ? 101.953 55.380 12.277 1.00 20.32 186 ALA A C 1
ATOM 1516 O O . ALA A 1 191 ? 102.020 56.600 12.460 1.00 20.47 186 ALA A O 1
ATOM 1518 N N . TRP A 1 192 ? 102.645 54.757 11.329 1.00 20.71 187 TRP A N 1
ATOM 1519 C CA . TRP A 1 192 ? 103.452 55.555 10.425 1.00 21.08 187 TRP A CA 1
ATOM 1520 C C . TRP A 1 192 ? 102.675 55.716 9.131 1.00 21.58 187 TRP A C 1
ATOM 1521 O O . TRP A 1 192 ? 101.779 54.921 8.857 1.00 21.91 187 TRP A O 1
ATOM 1532 N N . SER A 1 193 ? 103.006 56.750 8.353 1.00 21.83 188 SER A N 1
ATOM 1533 C CA . SER A 1 193 ? 102.264 57.078 7.135 1.00 21.51 188 SER A CA 1
ATOM 1534 C C . SER A 1 193 ? 100.776 57.106 7.523 1.00 21.50 188 SER A C 1
ATOM 1535 O O . SER A 1 193 ? 99.929 56.585 6.805 1.00 21.77 188 SER A O 1
ATOM 1538 N N . PRO A 1 194 ? 100.445 57.744 8.665 1.00 21.47 189 PRO A N 1
ATOM 1539 C CA . PRO A 1 194 ? 99.068 57.850 9.171 1.00 21.58 189 PRO A CA 1
ATOM 1540 C C . PRO A 1 194 ? 98.100 58.617 8.259 1.00 22.29 189 PRO A C 1
ATOM 1541 O O . PRO A 1 194 ? 96.881 58.522 8.420 1.00 22.43 189 PRO A O 1
ATOM 1545 N N . LEU A 1 195 ? 98.641 59.384 7.313 1.00 22.32 190 LEU A N 1
ATOM 1546 C CA . LEU A 1 195 ? 97.807 60.140 6.382 1.00 22.83 190 LEU A CA 1
ATOM 1547 C C . LEU A 1 195 ? 97.956 59.505 5.010 1.00 23.19 190 LEU A C 1
ATOM 1548 O O . LEU A 1 195 ? 97.724 60.146 3.982 1.00 23.23 190 LEU A O 1
ATOM 1553 N N . GLY A 1 196 ? 98.337 58.230 5.001 1.00 23.68 191 GLY A N 1
ATOM 1554 C CA . GLY A 1 196 ? 98.522 57.536 3.748 1.00 24.26 191 GLY A CA 1
ATOM 1555 C C . GLY A 1 196 ? 99.577 58.232 2.914 1.00 25.09 191 GLY A C 1
ATOM 1556 O O . GLY A 1 196 ? 99.502 58.244 1.684 1.00 25.30 191 GLY A O 1
ATOM 1557 N N . GLN A 1 197 ? 100.570 58.808 3.581 1.00 25.84 192 GLN A N 1
ATOM 1558 C CA . GLN A 1 197 ? 101.644 59.515 2.893 1.00 26.63 192 GLN A CA 1
ATOM 1559 C C . GLN A 1 197 ? 101.110 60.647 2.018 1.00 27.06 192 GLN A C 1
ATOM 1560 O O . GLN A 1 197 ? 101.701 60.975 0.984 1.00 27.59 192 GLN A O 1
ATOM 1566 N N . GLY A 1 198 ? 99.990 61.235 2.441 1.00 27.13 193 GLY A N 1
ATOM 1567 C CA . GLY A 1 198 ? 99.389 62.342 1.716 1.00 26.95 193 GLY A CA 1
ATOM 1568 C C . GLY A 1 198 ? 98.392 61.961 0.641 1.00 27.05 193 GLY A C 1
ATOM 1569 O O . GLY A 1 198 ? 97.714 62.819 0.079 1.00 26.76 193 GLY A O 1
ATOM 1570 N N . HIS A 1 199 ? 98.279 60.668 0.366 1.00 26.86 194 HIS A N 1
ATOM 1571 C CA . HIS A 1 199 ? 97.385 60.207 -0.677 1.00 26.83 194 HIS A CA 1
ATOM 1572 C C . HIS A 1 199 ? 95.946 60.018 -0.236 1.00 26.56 194 HIS A C 1
ATOM 1573 O O . HIS A 1 199 ? 95.114 59.571 -1.015 1.00 26.42 194 HIS A O 1
ATOM 1580 N N . LEU A 1 200 ? 95.649 60.354 1.013 1.00 26.34 195 LEU A N 1
ATOM 1581 C CA . LEU A 1 200 ? 94.288 60.214 1.520 1.00 26.18 195 LEU A CA 1
ATOM 1582 C C . LEU A 1 200 ? 93.725 61.537 2.060 1.00 26.46 195 LEU A C 1
ATOM 1583 O O . LEU A 1 200 ? 92.587 61.592 2.520 1.00 25.77 195 LEU A O 1
ATOM 1588 N N . VAL A 1 201 ? 94.514 62.603 1.985 1.00 27.30 196 VAL A N 1
ATOM 1589 C CA . VAL A 1 201 ? 94.067 63.891 2.503 1.00 28.58 196 VAL A CA 1
ATOM 1590 C C . VAL A 1 201 ? 92.889 64.515 1.759 1.00 29.28 196 VAL A C 1
ATOM 1591 O O . VAL A 1 201 ? 92.265 65.438 2.274 1.00 29.61 196 VAL A O 1
ATOM 1595 N N . GLU A 1 202 ? 92.571 63.995 0.576 1.00 30.28 197 GLU A N 1
ATOM 1596 C CA . GLU A 1 202 ? 91.452 64.512 -0.219 1.00 31.58 197 GLU A CA 1
ATOM 1597 C C . GLU A 1 202 ? 90.381 63.460 -0.495 1.00 31.44 197 GLU A C 1
ATOM 1598 O O . GLU A 1 202 ? 89.562 63.622 -1.403 1.00 31.75 197 GLU A O 1
ATOM 1604 N N . ASP A 1 203 ? 90.395 62.379 0.277 1.00 31.23 198 ASP A N 1
ATOM 1605 C CA . ASP A 1 203 ? 89.422 61.300 0.110 1.00 30.62 198 ASP A CA 1
ATOM 1606 C C . ASP A 1 203 ? 88.023 61.836 0.389 1.00 30.45 198 ASP A C 1
ATOM 1607 O O . ASP A 1 203 ? 87.768 62.389 1.456 1.00 30.11 198 ASP A O 1
ATOM 1612 N N . ALA A 1 204 ? 87.112 61.666 -0.565 1.00 30.09 199 ALA A N 1
ATOM 1613 C CA . ALA A 1 204 ? 85.753 62.171 -0.403 1.00 30.00 199 ALA A CA 1
ATOM 1614 C C . ALA A 1 204 ? 85.052 61.612 0.828 1.00 30.05 199 ALA A C 1
ATOM 1615 O O . ALA A 1 204 ? 84.290 62.315 1.485 1.00 29.69 199 ALA A O 1
ATOM 1617 N N . ARG A 1 205 ? 85.294 60.340 1.136 1.00 30.03 200 ARG A N 1
ATOM 1618 C CA . ARG A 1 205 ? 84.671 59.726 2.302 1.00 29.84 200 ARG A CA 1
ATOM 1619 C C . ARG A 1 205 ? 85.156 60.409 3.581 1.00 29.73 200 ARG A C 1
ATOM 1620 O O . ARG A 1 205 ? 84.362 60.736 4.470 1.00 29.74 200 ARG A O 1
ATOM 1628 N N . LEU A 1 206 ? 86.462 60.630 3.669 1.00 29.34 201 LEU A N 1
ATOM 1629 C CA . LEU A 1 206 ? 87.045 61.261 4.846 1.00 29.68 201 LEU A CA 1
ATOM 1630 C C . LEU A 1 206 ? 86.657 62.739 4.935 1.00 30.39 201 LEU A C 1
ATOM 1631 O O . LEU A 1 206 ? 86.308 63.219 6.014 1.00 30.10 201 LEU A O 1
ATOM 1636 N N . LYS A 1 207 ? 86.701 63.450 3.808 1.00 31.01 202 LYS A N 1
ATOM 1637 C CA . LYS A 1 207 ? 86.326 64.866 3.797 1.00 32.30 202 LYS A CA 1
ATOM 1638 C C . LYS A 1 207 ? 84.880 65.041 4.241 1.00 32.55 202 LYS A C 1
ATOM 1639 O O . LYS A 1 207 ? 84.577 65.922 5.039 1.00 32.57 202 LYS A O 1
ATOM 1645 N N . ALA A 1 208 ? 83.986 64.203 3.715 1.00 33.10 203 ALA A N 1
ATOM 1646 C CA . ALA A 1 208 ? 82.576 64.293 4.078 1.00 33.04 203 ALA A CA 1
ATOM 1647 C C . ALA A 1 208 ? 82.428 64.188 5.593 1.00 33.23 203 ALA A C 1
ATOM 1648 O O . ALA A 1 208 ? 81.766 65.022 6.220 1.00 33.57 203 ALA A O 1
ATOM 1650 N N . ILE A 1 209 ? 83.049 63.171 6.184 1.00 33.01 204 ILE A N 1
ATOM 1651 C CA . ILE A 1 209 ? 82.987 62.984 7.628 1.00 32.60 204 ILE A CA 1
ATOM 1652 C C . ILE A 1 209 ? 83.519 64.235 8.322 1.00 32.55 204 ILE A C 1
ATOM 1653 O O . ILE A 1 209 ? 82.899 64.759 9.247 1.00 32.08 204 ILE A O 1
ATOM 1658 N N . GLY A 1 210 ? 84.674 64.708 7.862 1.00 32.81 205 GLY A N 1
ATOM 1659 C CA . GLY A 1 210 ? 85.282 65.891 8.447 1.00 33.44 205 GLY A CA 1
ATOM 1660 C C . GLY A 1 210 ? 84.382 67.112 8.383 1.00 33.94 205 GLY A C 1
ATOM 1661 O O . GLY A 1 210 ? 84.365 67.931 9.304 1.00 33.96 205 GLY A O 1
ATOM 1662 N N . GLY A 1 211 ? 83.625 67.227 7.294 1.00 33.83 206 GLY A N 1
ATOM 1663 C CA . GLY A 1 211 ? 82.727 68.357 7.132 1.00 33.90 206 GLY A CA 1
ATOM 1664 C C . GLY A 1 211 ? 81.719 68.499 8.257 1.00 33.75 206 GLY A C 1
ATOM 1665 O O . GLY A 1 211 ? 81.283 69.605 8.565 1.00 33.70 206 GLY A O 1
ATOM 1666 N N . LYS A 1 212 ? 81.350 67.381 8.873 1.00 33.57 207 LYS A N 1
ATOM 1667 C CA . LYS A 1 212 ? 80.385 67.381 9.972 1.00 33.44 207 LYS A CA 1
ATOM 1668 C C . LYS A 1 212 ? 80.939 68.025 11.248 1.00 32.96 207 LYS A C 1
ATOM 1669 O O . LYS A 1 212 ? 80.192 68.300 12.185 1.00 33.02 207 LYS A O 1
ATOM 1675 N N . TYR A 1 213 ? 82.246 68.258 11.283 1.00 32.33 208 TYR A N 1
ATOM 1676 C CA . TYR A 1 213 ? 82.888 68.836 12.457 1.00 31.62 208 TYR A CA 1
ATOM 1677 C C . TYR A 1 213 ? 83.741 70.055 12.135 1.00 31.05 208 TYR A C 1
ATOM 1678 O O . TYR A 1 213 ? 84.381 70.615 13.020 1.00 30.73 208 TYR A O 1
ATOM 1687 N N . GLY A 1 214 ? 83.756 70.461 10.869 1.00 30.47 209 GLY A N 1
ATOM 1688 C CA . GLY A 1 214 ? 84.569 71.598 10.489 1.00 29.84 209 GLY A CA 1
ATOM 1689 C C . GLY A 1 214 ? 86.023 71.181 10.534 1.00 29.91 209 GLY A C 1
ATOM 1690 O O . GLY A 1 214 ? 86.922 72.009 10.721 1.00 30.30 209 GLY A O 1
ATOM 1691 N N . LYS A 1 215 ? 86.252 69.882 10.374 1.00 29.14 210 LYS A N 1
ATOM 1692 C CA . LYS A 1 215 ? 87.598 69.315 10.385 1.00 28.76 210 LYS A CA 1
ATOM 1693 C C . LYS A 1 215 ? 87.957 68.789 9.002 1.00 28.28 210 LYS A C 1
ATOM 1694 O O . LYS A 1 215 ? 87.074 68.445 8.218 1.00 28.73 210 LYS A O 1
ATOM 1700 N N . THR A 1 216 ? 89.251 68.725 8.710 1.00 28.12 211 THR A N 1
ATOM 1701 C CA . THR A 1 216 ? 89.726 68.236 7.420 1.00 27.69 211 THR A CA 1
ATOM 1702 C C . THR A 1 216 ? 89.890 66.720 7.459 1.00 27.77 211 THR A C 1
ATOM 1703 O O . THR A 1 216 ? 89.899 66.111 8.535 1.00 27.34 211 THR A O 1
ATOM 1707 N N . ALA A 1 217 ? 90.036 66.122 6.278 1.00 27.70 212 ALA A N 1
ATOM 1708 C CA . ALA A 1 217 ? 90.219 64.682 6.156 1.00 27.30 212 ALA A CA 1
ATOM 1709 C C . ALA A 1 217 ? 91.433 64.264 6.976 1.00 27.39 212 ALA A C 1
ATOM 1710 O O . ALA A 1 217 ? 91.410 63.240 7.669 1.00 27.89 212 ALA A O 1
ATOM 1712 N N . ALA A 1 218 ? 92.493 65.060 6.893 1.00 26.83 213 ALA A N 1
ATOM 1713 C CA . ALA A 1 218 ? 93.717 64.771 7.622 1.00 26.41 213 ALA A CA 1
ATOM 1714 C C . ALA A 1 218 ? 93.435 64.709 9.114 1.00 25.94 213 ALA A C 1
ATOM 1715 O O . ALA A 1 218 ? 93.890 63.793 9.791 1.00 25.43 213 ALA A O 1
ATOM 1717 N N . GLN A 1 219 ? 92.680 65.676 9.629 1.00 26.00 214 GLN A N 1
ATOM 1718 C CA . GLN A 1 219 ? 92.367 65.690 11.057 1.00 25.73 214 GLN A CA 1
ATOM 1719 C C . GLN A 1 219 ? 91.488 64.501 11.434 1.00 25.25 214 GLN A C 1
ATOM 1720 O O . GLN A 1 219 ? 91.607 63.954 12.529 1.00 24.96 214 GLN A O 1
ATOM 1726 N N . VAL A 1 220 ? 90.610 64.097 10.524 1.00 25.05 215 VAL A N 1
ATOM 1727 C CA . VAL A 1 220 ? 89.735 62.957 10.784 1.00 24.89 215 VAL A CA 1
ATOM 1728 C C . VAL A 1 220 ? 90.572 61.678 10.920 1.00 24.10 215 VAL A C 1
ATOM 1729 O O . VAL A 1 220 ? 90.338 60.865 11.806 1.00 23.90 215 VAL A O 1
ATOM 1733 N N . MET A 1 221 ? 91.543 61.506 10.036 1.00 23.78 216 MET A N 1
ATOM 1734 C CA . MET A 1 221 ? 92.385 60.317 10.087 1.00 23.24 216 MET A CA 1
ATOM 1735 C C . MET A 1 221 ? 93.118 60.218 11.422 1.00 23.13 216 MET A C 1
ATOM 1736 O O . MET A 1 221 ? 93.084 59.173 12.081 1.00 22.16 216 MET A O 1
ATOM 1741 N N . LEU A 1 222 ? 93.771 61.314 11.806 1.00 23.07 217 LEU A N 1
ATOM 1742 C CA . LEU A 1 222 ? 94.515 61.379 13.060 1.00 23.16 217 LEU A CA 1
ATOM 1743 C C . LEU A 1 222 ? 93.629 61.101 14.265 1.00 22.65 217 LEU A C 1
ATOM 1744 O O . LEU A 1 222 ? 94.043 60.392 15.185 1.00 22.98 217 LEU A O 1
ATOM 1749 N N . ARG A 1 223 ? 92.417 61.652 14.271 1.00 22.85 218 ARG A N 1
ATOM 1750 C CA . ARG A 1 223 ? 91.490 61.428 15.391 1.00 22.68 218 ARG A CA 1
ATOM 1751 C C . ARG A 1 223 ? 91.038 59.964 15.427 1.00 22.52 218 ARG A C 1
ATOM 1752 O O . ARG A 1 223 ? 90.933 59.355 16.495 1.00 22.33 218 ARG A O 1
ATOM 1760 N N . TRP A 1 224 ? 90.755 59.413 14.253 1.00 22.46 219 TRP A N 1
ATOM 1761 C CA . TRP A 1 224 ? 90.339 58.013 14.130 1.00 22.28 219 TRP A CA 1
ATOM 1762 C C . TRP A 1 224 ? 91.429 57.137 14.764 1.00 22.37 219 TRP A C 1
ATOM 1763 O O . TRP A 1 224 ? 91.144 56.253 15.569 1.00 22.66 219 TRP A O 1
ATOM 1774 N N . GLU A 1 225 ? 92.682 57.410 14.414 1.00 22.12 220 GLU A N 1
ATOM 1775 C CA . GLU A 1 225 ? 93.812 56.658 14.950 1.00 22.22 220 GLU A CA 1
ATOM 1776 C C . GLU A 1 225 ? 93.910 56.762 16.481 1.00 23.01 220 GLU A C 1
ATOM 1777 O O . GLU A 1 225 ? 94.007 55.749 17.170 1.00 22.75 220 GLU A O 1
ATOM 1783 N N . ILE A 1 226 ? 93.865 57.984 17.006 1.00 23.83 221 ILE A N 1
ATOM 1784 C CA . ILE A 1 226 ? 93.945 58.223 18.446 1.00 25.22 221 ILE A CA 1
ATOM 1785 C C . ILE A 1 226 ? 92.837 57.503 19.216 1.00 25.44 221 ILE A C 1
ATOM 1786 O O . ILE A 1 226 ? 93.086 56.911 20.263 1.00 25.50 221 ILE A O 1
ATOM 1791 N N . GLN A 1 227 ? 91.610 57.550 18.700 1.00 25.48 222 GLN A N 1
ATOM 1792 C CA . GLN A 1 227 ? 90.495 56.888 19.371 1.00 25.31 222 GLN A CA 1
ATOM 1793 C C . GLN A 1 227 ? 90.629 55.376 19.272 1.00 25.27 222 GLN A C 1
ATOM 1794 O O . GLN A 1 227 ? 90.049 54.644 20.067 1.00 25.27 222 GLN A O 1
ATOM 1800 N N . ALA A 1 228 ? 91.393 54.906 18.294 1.00 25.16 223 ALA A N 1
ATOM 1801 C CA . ALA A 1 228 ? 91.586 53.472 18.148 1.00 25.46 223 ALA A CA 1
ATOM 1802 C C . ALA A 1 228 ? 92.587 52.952 19.173 1.00 25.60 223 ALA A C 1
ATOM 1803 O O . ALA A 1 228 ? 92.819 51.748 19.247 1.00 26.42 223 ALA A O 1
ATOM 1805 N N . GLY A 1 229 ? 93.168 53.867 19.959 1.00 25.77 224 GLY A N 1
ATOM 1806 C CA . GLY A 1 229 ? 94.128 53.499 20.988 1.00 25.31 224 GLY A CA 1
ATOM 1807 C C . GLY A 1 229 ? 95.572 53.494 20.508 1.00 25.37 224 GLY A C 1
ATOM 1808 O O . GLY A 1 229 ? 96.465 52.993 21.191 1.00 24.97 224 GLY A O 1
ATOM 1809 N N . VAL A 1 230 ? 95.803 54.075 19.336 1.00 24.70 225 VAL A N 1
ATOM 1810 C CA . VAL A 1 230 ? 97.127 54.114 18.746 1.00 25.02 225 VAL A CA 1
ATOM 1811 C C . VAL A 1 230 ? 97.762 55.512 18.829 1.00 25.06 225 VAL A C 1
ATOM 1812 O O . VAL A 1 230 ? 97.073 56.502 19.069 1.00 25.86 225 VAL A O 1
ATOM 1816 N N . ILE A 1 231 ? 99.081 55.568 18.656 1.00 24.64 226 ILE A N 1
ATOM 1817 C CA . ILE A 1 231 ? 99.856 56.811 18.674 1.00 24.30 226 ILE A CA 1
ATOM 1818 C C . ILE A 1 231 ? 100.054 57.200 17.206 1.00 24.37 226 ILE A C 1
ATOM 1819 O O . ILE A 1 231 ? 100.253 56.323 16.365 1.00 24.22 226 ILE A O 1
ATOM 1824 N N . THR A 1 232 ? 100.000 58.488 16.884 1.00 23.97 227 THR A N 1
ATOM 1825 C CA . THR A 1 232 ? 100.163 58.903 15.491 1.00 24.10 227 THR A CA 1
ATOM 1826 C C . THR A 1 232 ? 101.246 59.965 15.302 1.00 24.67 227 THR A C 1
ATOM 1827 O O . THR A 1 232 ? 101.348 60.909 16.085 1.00 25.14 227 THR A O 1
ATOM 1831 N N . ILE A 1 233 ? 102.043 59.810 14.245 1.00 25.16 228 ILE A N 1
ATOM 1832 C CA . ILE A 1 233 ? 103.163 60.705 13.962 1.00 25.19 228 ILE A CA 1
ATOM 1833 C C . ILE A 1 233 ? 103.173 61.307 12.549 1.00 25.85 228 ILE A C 1
ATOM 1834 O O . ILE A 1 233 ? 104.086 61.052 11.755 1.00 26.10 228 ILE A O 1
ATOM 1839 N N . PRO A 1 234 ? 102.172 62.131 12.221 1.00 26.12 229 PRO A N 1
ATOM 1840 C CA . PRO A 1 234 ? 102.138 62.731 10.886 1.00 27.01 229 PRO A CA 1
ATOM 1841 C C . PRO A 1 234 ? 103.294 63.702 10.657 1.00 28.20 229 PRO A C 1
ATOM 1842 O O . PRO A 1 234 ? 103.761 64.361 11.591 1.00 28.15 229 PRO A O 1
ATOM 1846 N N . LYS A 1 235 ? 103.766 63.775 9.420 1.00 29.30 230 LYS A N 1
ATOM 1847 C CA . LYS A 1 235 ? 104.853 64.685 9.101 1.00 30.93 230 LYS A CA 1
ATOM 1848 C C . LYS A 1 235 ? 104.389 65.737 8.100 1.00 31.42 230 LYS A C 1
ATOM 1849 O O . LYS A 1 235 ? 103.420 65.530 7.362 1.00 31.78 230 LYS A O 1
ATOM 1855 N N . SER A 1 236 ? 105.084 66.869 8.085 1.00 32.11 231 SER A N 1
ATOM 1856 C CA . SER A 1 236 ? 104.772 67.971 7.180 1.00 32.50 231 SER A CA 1
ATOM 1857 C C . SER A 1 236 ? 105.882 69.006 7.241 1.00 33.20 231 SER A C 1
ATOM 1858 O O . SER A 1 236 ? 106.456 69.250 8.303 1.00 32.87 231 SER A O 1
ATOM 1861 N N . GLY A 1 237 ? 106.188 69.612 6.097 1.00 34.09 232 GLY A N 1
ATOM 1862 C CA . GLY A 1 237 ? 107.230 70.621 6.058 1.00 35.07 232 GLY A CA 1
ATOM 1863 C C . GLY A 1 237 ? 106.587 71.978 5.901 1.00 35.79 232 GLY A C 1
ATOM 1864 O O . GLY A 1 237 ? 107.264 72.981 5.650 1.00 36.36 232 GLY A O 1
ATOM 1865 N N . ASN A 1 238 ? 105.262 71.990 6.057 1.00 36.24 233 ASN A N 1
ATOM 1866 C CA . ASN A 1 238 ? 104.431 73.183 5.938 1.00 36.18 233 ASN A CA 1
ATOM 1867 C C . ASN A 1 238 ? 103.979 73.619 7.327 1.00 36.25 233 ASN A C 1
ATOM 1868 O O . ASN A 1 238 ? 103.368 72.836 8.054 1.00 36.01 233 ASN A O 1
ATOM 1873 N N . GLU A 1 239 ? 104.248 74.874 7.680 1.00 36.36 234 GLU A N 1
ATOM 1874 C CA . GLU A 1 239 ? 103.894 75.391 9.001 1.00 36.37 234 GLU A CA 1
ATOM 1875 C C . GLU A 1 239 ? 102.412 75.335 9.350 1.00 35.95 234 GLU A C 1
ATOM 1876 O O . GLU A 1 239 ? 102.043 74.958 10.464 1.00 36.30 234 GLU A O 1
ATOM 1882 N N . ALA A 1 240 ? 101.559 75.712 8.405 1.00 35.23 235 ALA A N 1
ATOM 1883 C CA . ALA A 1 240 ? 100.123 75.715 8.657 1.00 34.54 235 ALA A CA 1
ATOM 1884 C C . ALA A 1 240 ? 99.540 74.306 8.836 1.00 34.18 235 ALA A C 1
ATOM 1885 O O . ALA A 1 240 ? 98.659 74.098 9.678 1.00 33.82 235 ALA A O 1
ATOM 1887 N N . ARG A 1 241 ? 100.029 73.344 8.052 1.00 33.67 236 ARG A N 1
ATOM 1888 C CA . ARG A 1 241 ? 99.547 71.965 8.157 1.00 33.26 236 ARG A CA 1
ATOM 1889 C C . ARG A 1 241 ? 100.014 71.290 9.459 1.00 33.11 236 ARG A C 1
ATOM 1890 O O . ARG A 1 241 ? 99.354 70.383 9.973 1.00 32.37 236 ARG A O 1
ATOM 1898 N N . ILE A 1 242 ? 101.147 71.746 9.991 1.00 33.13 237 ILE A N 1
ATOM 1899 C CA . ILE A 1 242 ? 101.679 71.206 11.245 1.00 32.84 237 ILE A CA 1
ATOM 1900 C C . ILE A 1 242 ? 100.696 71.565 12.344 1.00 32.52 237 ILE A C 1
ATOM 1901 O O . ILE A 1 242 ? 100.348 70.740 13.187 1.00 32.43 237 ILE A O 1
ATOM 1906 N N . LYS A 1 243 ? 100.248 72.815 12.323 1.00 32.56 238 LYS A N 1
ATOM 1907 C CA . LYS A 1 243 ? 99.312 73.304 13.321 1.00 32.69 238 LYS A CA 1
ATOM 1908 C C . LYS A 1 243 ? 97.974 72.607 13.141 1.00 32.11 238 LYS A C 1
ATOM 1909 O O . LYS A 1 243 ? 97.316 72.247 14.111 1.00 31.96 238 LYS A O 1
ATOM 1915 N N . GLU A 1 244 ? 97.588 72.396 11.888 1.00 31.69 239 GLU A N 1
ATOM 1916 C CA . GLU A 1 244 ? 96.330 71.728 11.583 1.00 31.46 239 GLU A CA 1
ATOM 1917 C C . GLU A 1 244 ? 96.302 70.306 12.164 1.00 30.73 239 GLU A C 1
ATOM 1918 O O . GLU A 1 244 ? 95.332 69.908 12.807 1.00 30.50 239 GLU A O 1
ATOM 1924 N N . ASN A 1 245 ? 97.373 69.555 11.940 1.00 30.31 240 ASN A N 1
ATOM 1925 C CA . ASN A 1 245 ? 97.457 68.185 12.438 1.00 29.96 240 ASN A CA 1
ATOM 1926 C C . ASN A 1 245 ? 97.378 68.118 13.966 1.00 30.13 240 ASN A C 1
ATOM 1927 O O . ASN A 1 245 ? 96.990 67.096 14.533 1.00 30.19 240 ASN A O 1
ATOM 1932 N N . GLY A 1 246 ? 97.727 69.217 14.627 1.00 30.00 241 GLY A N 1
ATOM 1933 C CA . GLY A 1 246 ? 97.688 69.232 16.077 1.00 30.08 241 GLY A CA 1
ATOM 1934 C C . GLY A 1 246 ? 96.335 69.587 16.674 1.00 30.40 241 GLY A C 1
ATOM 1935 O O . GLY A 1 246 ? 96.117 69.403 17.867 1.00 29.87 241 GLY A O 1
ATOM 1936 N N . ASN A 1 247 ? 95.420 70.088 15.848 1.00 30.71 242 ASN A N 1
ATOM 1937 C CA . ASN A 1 247 ? 94.100 70.484 16.331 1.00 31.34 242 ASN A CA 1
ATOM 1938 C C . ASN A 1 247 ? 93.117 69.309 16.305 1.00 31.49 242 ASN A C 1
ATOM 1939 O O . ASN A 1 247 ? 92.078 69.368 15.637 1.00 31.26 242 ASN A O 1
ATOM 1944 N N . ILE A 1 248 ? 93.441 68.249 17.045 1.00 31.49 243 ILE A N 1
ATOM 1945 C CA . ILE A 1 248 ? 92.594 67.062 17.076 1.00 31.60 243 ILE A CA 1
ATOM 1946 C C . ILE A 1 248 ? 92.108 66.640 18.462 1.00 31.89 243 ILE A C 1
ATOM 1947 O O . ILE A 1 248 ? 91.564 65.549 18.628 1.00 31.71 243 ILE A O 1
ATOM 1952 N N . PHE A 1 249 ? 92.299 67.500 19.458 1.00 31.79 244 PHE A N 1
ATOM 1953 C CA . PHE A 1 249 ? 91.858 67.182 20.812 1.00 31.94 244 PHE A CA 1
ATOM 1954 C C . PHE A 1 249 ? 90.706 68.117 21.132 1.00 32.70 244 PHE A C 1
ATOM 1955 O O . PHE A 1 249 ? 90.483 68.513 22.279 1.00 32.73 244 PHE A O 1
ATOM 1963 N N . ASP A 1 250 ? 89.969 68.419 20.068 1.00 33.59 245 ASP A N 1
ATOM 1964 C CA . ASP A 1 250 ? 88.822 69.321 20.043 1.00 34.61 245 ASP A CA 1
ATOM 1965 C C . ASP A 1 250 ? 87.490 68.626 19.913 1.00 34.47 245 ASP A C 1
ATOM 1966 O O . ASP A 1 250 ? 86.501 69.042 20.503 1.00 34.79 245 ASP A O 1
ATOM 1971 N N . PHE A 1 251 ? 87.476 67.586 19.091 1.00 34.38 246 PHE A N 1
ATOM 1972 C CA . PHE A 1 251 ? 86.262 66.859 18.797 1.00 34.32 246 PHE A CA 1
ATOM 1973 C C . PHE A 1 251 ? 86.396 65.369 19.031 1.00 34.83 246 PHE A C 1
ATOM 1974 O O . PHE A 1 251 ? 87.414 64.884 19.513 1.00 35.03 246 PHE A O 1
ATOM 1982 N N . GLU A 1 252 ? 85.356 64.650 18.636 1.00 35.00 247 GLU A N 1
ATOM 1983 C CA . GLU A 1 252 ? 85.312 63.215 18.797 1.00 35.52 247 GLU A CA 1
ATOM 1984 C C . GLU A 1 252 ? 84.507 62.590 17.664 1.00 35.27 247 GLU A C 1
ATOM 1985 O O . GLU A 1 252 ? 83.420 63.061 17.334 1.00 35.49 247 GLU A O 1
ATOM 1991 N N . LEU A 1 253 ? 85.055 61.546 17.055 1.00 34.82 248 LEU A N 1
ATOM 1992 C CA . LEU A 1 253 ? 84.365 60.844 15.986 1.00 34.16 248 LEU A CA 1
ATOM 1993 C C . LEU A 1 253 ? 83.314 59.974 16.639 1.00 34.32 248 LEU A C 1
ATOM 1994 O O . LEU A 1 253 ? 83.557 59.395 17.693 1.00 34.21 248 LEU A O 1
ATOM 1999 N N . THR A 1 254 ? 82.142 59.884 16.019 1.00 34.54 249 THR A N 1
ATOM 2000 C CA . THR A 1 254 ? 81.052 59.072 16.543 1.00 35.06 249 THR A CA 1
ATOM 2001 C C . THR A 1 254 ? 81.311 57.606 16.215 1.00 35.45 249 THR A C 1
ATOM 2002 O O . THR A 1 254 ? 82.145 57.294 15.365 1.00 35.29 249 THR A O 1
ATOM 2006 N N . ALA A 1 255 ? 80.583 56.713 16.882 1.00 35.73 250 ALA A N 1
ATOM 2007 C CA . ALA A 1 255 ? 80.732 55.283 16.639 1.00 36.05 250 ALA A CA 1
ATOM 2008 C C . ALA A 1 255 ? 80.440 54.975 15.174 1.00 36.10 250 ALA A C 1
ATOM 2009 O O . ALA A 1 255 ? 81.009 54.046 14.602 1.00 36.17 250 ALA A O 1
ATOM 2011 N N . GLU A 1 256 ? 79.554 55.755 14.562 1.00 36.30 251 GLU A N 1
ATOM 2012 C CA . GLU A 1 256 ? 79.222 55.544 13.154 1.00 36.53 251 GLU A CA 1
ATOM 2013 C C . GLU A 1 256 ? 80.379 55.903 12.227 1.00 35.68 251 GLU A C 1
ATOM 2014 O O . GLU A 1 256 ? 80.727 55.131 11.336 1.00 35.58 251 GLU A O 1
ATOM 2020 N N . ASP A 1 257 ? 80.962 57.082 12.428 1.00 34.80 252 ASP A N 1
ATOM 2021 C CA . ASP A 1 257 ? 82.084 57.527 11.604 1.00 34.57 252 ASP A CA 1
ATOM 2022 C C . ASP A 1 257 ? 83.234 56.527 11.674 1.00 33.81 252 ASP A C 1
ATOM 2023 O O . ASP A 1 257 ? 83.866 56.205 10.665 1.00 33.38 252 ASP A O 1
ATOM 2028 N N . ILE A 1 258 ? 83.499 56.045 12.880 1.00 33.35 253 ILE A N 1
ATOM 2029 C CA . ILE A 1 258 ? 84.564 55.085 13.105 1.00 32.81 253 ILE A CA 1
ATOM 2030 C C . ILE A 1 258 ? 84.312 53.817 12.305 1.00 32.50 253 ILE A C 1
ATOM 2031 O O . ILE A 1 258 ? 85.219 53.273 11.677 1.00 32.32 253 ILE A O 1
ATOM 2036 N N . GLN A 1 259 ? 83.072 53.347 12.318 1.00 32.28 254 GLN A N 1
ATOM 2037 C CA . GLN A 1 259 ? 82.742 52.138 11.585 1.00 32.42 254 GLN A CA 1
ATOM 2038 C C . GLN A 1 259 ? 82.873 52.382 10.089 1.00 31.74 254 GLN A C 1
ATOM 2039 O O . GLN A 1 259 ? 83.290 51.497 9.336 1.00 32.22 254 GLN A O 1
ATOM 2045 N N . VAL A 1 260 ? 82.538 53.593 9.655 1.00 30.20 255 VAL A N 1
ATOM 2046 C CA . VAL A 1 260 ? 82.635 53.934 8.245 1.00 28.83 255 VAL A CA 1
ATOM 2047 C C . VAL A 1 260 ? 84.101 53.939 7.815 1.00 27.78 255 VAL A C 1
ATOM 2048 O O . VAL A 1 260 ? 84.459 53.373 6.783 1.00 27.67 255 VAL A O 1
ATOM 2052 N N . ILE A 1 261 ? 84.954 54.570 8.613 1.00 26.43 256 ILE A N 1
ATOM 2053 C CA . ILE A 1 261 ? 86.373 54.614 8.290 1.00 25.39 256 ILE A CA 1
ATOM 2054 C C . ILE A 1 261 ? 86.987 53.205 8.350 1.00 24.89 256 ILE A C 1
ATOM 2055 O O . ILE A 1 261 ? 87.791 52.840 7.498 1.00 25.18 256 ILE A O 1
ATOM 2060 N N . ASP A 1 262 ? 86.612 52.417 9.356 1.00 25.03 257 ASP A N 1
ATOM 2061 C CA . ASP A 1 262 ? 87.131 51.055 9.467 1.00 24.96 257 ASP A CA 1
ATOM 2062 C C . ASP A 1 262 ? 86.715 50.280 8.231 1.00 24.67 257 ASP A C 1
ATOM 2063 O O . ASP A 1 262 ? 87.406 49.354 7.815 1.00 24.80 257 ASP A O 1
ATOM 2068 N N . GLY A 1 263 ? 85.590 50.683 7.638 1.00 24.23 258 GLY A N 1
ATOM 2069 C CA . GLY A 1 263 ? 85.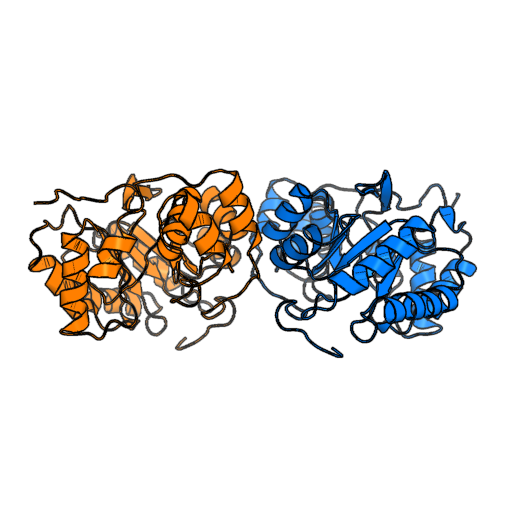078 50.015 6.452 1.00 23.53 258 GLY A CA 1
ATOM 2070 C C . GLY A 1 263 ? 85.845 50.290 5.171 1.00 23.63 258 GLY A C 1
ATOM 2071 O O . GLY A 1 263 ? 85.646 49.611 4.159 1.00 23.29 258 GLY A O 1
ATOM 2072 N N . MET A 1 264 ? 86.739 51.271 5.220 1.00 23.75 259 MET A N 1
ATOM 2073 C CA . MET A 1 264 ? 87.543 51.664 4.063 1.00 23.88 259 MET A CA 1
ATOM 2074 C C . MET A 1 264 ? 88.735 50.752 3.789 1.00 23.87 259 MET A C 1
ATOM 2075 O O . MET A 1 264 ? 89.324 50.809 2.713 1.00 23.81 259 MET A O 1
ATOM 2080 N N . ASN A 1 265 ? 89.092 49.919 4.760 1.00 23.47 260 ASN A N 1
ATOM 2081 C CA . ASN A 1 265 ? 90.237 49.024 4.611 1.00 22.99 260 ASN A CA 1
ATOM 2082 C C . ASN A 1 265 ? 90.311 48.295 3.276 1.00 23.09 260 ASN A C 1
ATOM 2083 O O . ASN A 1 265 ? 89.317 47.754 2.788 1.00 22.95 260 ASN A O 1
ATOM 2088 N N . ALA A 1 266 ? 91.510 48.268 2.704 1.00 23.08 261 ALA A N 1
ATOM 2089 C CA . ALA A 1 266 ? 91.747 47.616 1.430 1.00 23.44 261 ALA A CA 1
ATOM 2090 C C . ALA A 1 266 ? 93.036 46.813 1.495 1.00 23.91 261 ALA A C 1
ATOM 2091 O O . ALA A 1 266 ? 93.505 46.308 0.479 1.00 24.20 261 ALA A O 1
ATOM 2093 N N . GLY A 1 267 ? 93.605 46.702 2.692 1.00 24.40 262 GLY A N 1
ATOM 2094 C CA . GLY A 1 267 ? 94.849 45.975 2.862 1.00 24.78 262 GLY A CA 1
ATOM 2095 C C . GLY A 1 267 ? 95.936 46.566 1.991 1.00 25.17 262 GLY A C 1
ATOM 2096 O O . GLY A 1 267 ? 96.836 45.853 1.547 1.00 25.65 262 GLY A O 1
ATOM 2097 N N . HIS A 1 268 ? 95.872 47.879 1.761 1.00 25.47 263 HIS A N 1
ATOM 2098 C CA . HIS A 1 268 ? 96.843 48.548 0.895 1.00 25.91 263 HIS A CA 1
ATOM 2099 C C . HIS A 1 268 ? 98.037 49.218 1.577 1.00 26.12 263 HIS A C 1
ATOM 2100 O O . HIS A 1 268 ? 97.877 50.135 2.393 1.00 26.04 263 HIS A O 1
ATOM 2107 N N . ARG A 1 269 ? 99.232 48.755 1.219 1.00 25.83 264 ARG A N 1
ATOM 2108 C CA . ARG A 1 269 ? 100.467 49.313 1.754 1.00 25.90 264 ARG A CA 1
ATOM 2109 C C . ARG A 1 269 ? 101.053 50.346 0.788 1.00 26.38 264 ARG A C 1
ATOM 2110 O O . ARG A 1 269 ? 101.099 50.126 -0.428 1.00 26.14 264 ARG A O 1
ATOM 2118 N N . TYR A 1 270 ? 101.487 51.474 1.340 1.00 26.64 265 TYR A N 1
ATOM 2119 C CA . TYR A 1 270 ? 102.133 52.529 0.561 1.00 26.99 265 TYR A CA 1
ATOM 2120 C C . TYR A 1 270 ? 103.620 52.260 0.745 1.00 27.80 265 TYR A C 1
ATOM 2121 O O . TYR A 1 270 ? 104.465 52.753 -0.009 1.00 28.01 265 TYR A O 1
ATOM 2130 N N . GLY A 1 271 ? 103.921 51.467 1.774 1.00 27.98 266 GLY A N 1
ATOM 2131 C CA . GLY A 1 271 ? 105.289 51.108 2.090 1.00 28.15 266 GLY A CA 1
ATOM 2132 C C . GLY A 1 271 ? 105.577 49.636 1.831 1.00 28.55 266 GLY A C 1
ATOM 2133 O O . GLY A 1 271 ? 104.712 48.884 1.378 1.00 28.58 266 GLY A O 1
ATOM 2134 N N . PRO A 1 272 ? 106.796 49.185 2.123 1.00 28.88 267 PRO A N 1
ATOM 2135 C CA . PRO A 1 272 ? 107.146 47.787 1.893 1.00 29.39 267 PRO A CA 1
ATOM 2136 C C . PRO A 1 272 ? 106.593 46.801 2.923 1.00 30.00 267 PRO A C 1
ATOM 2137 O O . PRO A 1 272 ? 106.251 47.171 4.059 1.00 29.65 267 PRO A O 1
ATOM 2141 N N . ASP A 1 273 ? 106.495 45.545 2.501 1.00 30.37 268 ASP A N 1
ATOM 2142 C CA . ASP A 1 273 ? 105.985 44.486 3.356 1.00 31.16 268 ASP A CA 1
ATOM 2143 C C . ASP A 1 273 ? 107.112 43.888 4.192 1.00 31.66 268 ASP A C 1
ATOM 2144 O O . ASP A 1 273 ? 108.056 43.300 3.655 1.00 31.26 268 ASP A O 1
ATOM 2149 N N . PRO A 1 274 ? 107.019 44.029 5.525 1.00 31.99 269 PRO A N 1
ATOM 2150 C CA . PRO A 1 274 ? 108.000 43.526 6.491 1.00 32.79 269 PRO A CA 1
ATOM 2151 C C . PRO A 1 274 ? 108.507 42.118 6.193 1.00 33.40 269 PRO A C 1
ATOM 2152 O O . PRO A 1 274 ? 109.652 41.789 6.484 1.00 33.34 269 PRO A O 1
ATOM 2156 N N . GLU A 1 275 ? 107.649 41.290 5.615 1.00 34.25 270 GLU A N 1
ATOM 2157 C CA . GLU A 1 275 ? 108.026 39.924 5.283 1.00 35.43 270 GLU A CA 1
ATOM 2158 C C . GLU A 1 275 ? 109.090 39.818 4.194 1.00 36.00 270 GLU A C 1
ATOM 2159 O O . GLU A 1 275 ? 109.882 38.882 4.195 1.00 36.30 270 GLU A O 1
ATOM 2165 N N . VAL A 1 276 ? 109.113 40.776 3.271 1.00 36.84 271 VAL A N 1
ATOM 2166 C CA . VAL A 1 276 ? 110.067 40.721 2.169 1.00 37.15 271 VAL A CA 1
ATOM 2167 C C . VAL A 1 276 ? 111.150 41.806 2.135 1.00 37.39 271 VAL A C 1
ATOM 2168 O O . VAL A 1 276 ? 112.232 41.577 1.599 1.00 37.58 271 VAL A O 1
ATOM 2172 N N . PHE A 1 277 ? 110.868 42.975 2.698 1.00 37.40 272 PHE A N 1
ATOM 2173 C CA . PHE A 1 277 ? 111.833 44.073 2.682 1.00 37.48 272 PHE A CA 1
ATOM 2174 C C . PHE A 1 277 ? 113.170 43.731 3.346 1.00 38.39 272 PHE A C 1
ATOM 2175 O O . PHE A 1 277 ? 113.270 43.659 4.575 1.00 38.18 272 PHE A O 1
ATOM 2183 N N . MET A 1 278 ? 114.200 43.545 2.522 1.00 39.31 273 MET A N 1
ATOM 2184 C CA . MET A 1 278 ? 115.531 43.197 3.017 1.00 40.38 273 MET A CA 1
ATOM 2185 C C . MET A 1 278 ? 116.636 44.194 2.680 1.00 41.00 273 MET A C 1
ATOM 2186 O O . MET A 1 278 ? 117.811 43.844 2.732 1.00 41.01 273 MET A O 1
ATOM 2191 N N . ASN A 1 279 ? 116.274 45.426 2.340 1.00 42.09 274 ASN A N 1
ATOM 2192 C CA . ASN A 1 279 ? 117.286 46.426 2.005 1.00 43.09 274 ASN A CA 1
ATOM 2193 C C . ASN A 1 279 ? 118.356 46.585 3.085 1.00 43.79 274 ASN A C 1
ATOM 2194 O O . ASN A 1 279 ? 118.050 46.659 4.278 1.00 43.50 274 ASN A O 1
ATOM 2199 N N . ASP A 1 280 ? 119.610 46.640 2.638 1.00 44.41 275 ASP A N 1
ATOM 2200 C CA . ASP A 1 280 ? 120.783 46.793 3.499 1.00 45.30 275 ASP A CA 1
ATOM 2201 C C . ASP A 1 280 ? 121.057 45.670 4.494 1.00 45.62 275 ASP A C 1
ATOM 2202 O O . ASP A 1 280 ? 121.877 45.824 5.393 1.00 45.92 275 ASP A O 1
ATOM 2207 N N . PHE A 1 281 ? 120.378 44.542 4.339 1.00 46.10 276 PHE A N 1
ATOM 2208 C CA . PHE A 1 281 ? 120.609 43.413 5.225 1.00 46.42 276 PHE A CA 1
ATOM 2209 C C . PHE A 1 281 ? 121.671 42.500 4.629 1.00 46.84 276 PHE A C 1
ATOM 2210 O O . PHE A 1 281 ? 122.582 42.091 5.386 1.00 47.02 276 PHE A O 1
ATOM 2219 N N . PRO B 1 3 ? 77.792 1.120 7.609 1.00 54.90 -2 PRO B N 1
ATOM 2220 C CA . PRO B 1 3 ? 79.222 1.303 7.244 1.00 54.71 -2 PRO B CA 1
ATOM 2221 C C . PRO B 1 3 ? 79.956 2.130 8.305 1.00 54.45 -2 PRO B C 1
ATOM 2222 O O . PRO B 1 3 ? 80.391 1.596 9.328 1.00 54.65 -2 PRO B O 1
ATOM 2226 N N . GLU B 1 4 ? 80.101 3.428 8.052 1.00 53.74 -1 GLU B N 1
ATOM 2227 C CA . GLU B 1 4 ? 80.767 4.313 9.001 1.00 52.85 -1 GLU B CA 1
ATOM 2228 C C . GLU B 1 4 ? 79.818 5.382 9.496 1.00 51.43 -1 GLU B C 1
ATOM 2229 O O . GLU B 1 4 ? 80.114 6.104 10.443 1.00 51.58 -1 GLU B O 1
ATOM 2235 N N . PHE B 1 5 ? 78.673 5.476 8.835 1.00 49.84 0 PHE B N 1
ATOM 2236 C CA . PHE B 1 5 ? 77.648 6.427 9.212 1.00 48.37 0 PHE B CA 1
ATOM 2237 C C . PHE B 1 5 ? 78.237 7.787 9.572 1.00 47.38 0 PHE B C 1
ATOM 2238 O O . PHE B 1 5 ? 78.024 8.301 10.670 1.00 47.40 0 PHE B O 1
ATOM 2246 N N . MET B 1 6 ? 78.982 8.361 8.634 1.00 45.81 1 MET B N 1
ATOM 2247 C CA . MET B 1 6 ? 79.596 9.663 8.838 1.00 44.24 1 MET B CA 1
ATOM 2248 C C . MET B 1 6 ? 78.875 10.692 7.977 1.00 42.90 1 MET B C 1
ATOM 2249 O O . MET B 1 6 ? 78.802 10.550 6.759 1.00 42.41 1 MET B O 1
ATOM 2254 N N . ALA B 1 7 ? 78.326 11.712 8.629 1.00 41.30 2 ALA B N 1
ATOM 2255 C CA . ALA B 1 7 ? 77.613 12.790 7.954 1.00 39.69 2 ALA B CA 1
ATOM 2256 C C . ALA B 1 7 ? 78.030 14.071 8.667 1.00 38.85 2 ALA B C 1
ATOM 2257 O O . ALA B 1 7 ? 77.343 14.549 9.568 1.00 38.46 2 ALA B O 1
ATOM 2259 N N . LEU B 1 8 ? 79.177 14.603 8.253 1.00 37.56 3 LEU B N 1
ATOM 2260 C CA . LEU B 1 8 ? 79.766 15.804 8.830 1.00 36.25 3 LEU B CA 1
ATOM 2261 C C . LEU B 1 8 ? 78.983 17.052 8.446 1.00 35.64 3 LEU B C 1
ATOM 2262 O O . LEU B 1 8 ? 79.400 17.827 7.592 1.00 35.59 3 LEU B O 1
ATOM 2267 N N . THR B 1 9 ? 77.850 17.249 9.106 1.00 35.11 4 THR B N 1
ATOM 2268 C CA . THR B 1 9 ? 76.986 18.378 8.821 1.00 34.47 4 THR B CA 1
ATOM 2269 C C . THR B 1 9 ? 77.071 19.556 9.781 1.00 34.16 4 THR B C 1
ATOM 2270 O O . THR B 1 9 ? 76.261 20.471 9.682 1.00 34.21 4 THR B O 1
ATOM 2274 N N . GLN B 1 10 ? 78.014 19.545 10.720 1.00 33.88 5 GLN B N 1
ATOM 2275 C CA . GLN B 1 10 ? 78.116 20.692 11.621 1.00 33.55 5 GLN B CA 1
ATOM 2276 C C . GLN B 1 10 ? 78.184 21.929 10.734 1.00 33.25 5 GLN B C 1
ATOM 2277 O O . GLN B 1 10 ? 78.993 21.990 9.804 1.00 32.71 5 GLN B O 1
ATOM 2283 N N . SER B 1 11 ? 77.358 22.928 11.012 1.00 33.33 6 SER B N 1
ATOM 2284 C CA . SER B 1 11 ? 77.377 24.087 10.145 1.00 33.57 6 SER B CA 1
ATOM 2285 C C . SER B 1 11 ? 77.045 25.443 10.741 1.00 33.53 6 SER B C 1
ATOM 2286 O O . SER B 1 11 ? 76.599 25.555 11.883 1.00 34.10 6 SER B O 1
ATOM 2289 N N . LEU B 1 12 ? 77.302 26.476 9.947 1.00 33.06 7 LEU B N 1
ATOM 2290 C CA . LEU B 1 12 ? 77.005 27.847 10.329 1.00 32.82 7 LEU B CA 1
ATOM 2291 C C . LEU B 1 12 ? 75.679 28.166 9.664 1.00 32.65 7 LEU B C 1
ATOM 2292 O O . LEU B 1 12 ? 75.429 27.734 8.537 1.00 32.42 7 LEU B O 1
ATOM 2297 N N . LYS B 1 13 ? 74.821 28.900 10.357 1.00 32.74 8 LYS B N 1
ATOM 2298 C CA . LYS B 1 13 ? 73.535 29.267 9.781 1.00 32.75 8 LYS B CA 1
ATOM 2299 C C . LYS B 1 13 ? 73.709 30.599 9.074 1.00 32.29 8 LYS B C 1
ATOM 2300 O O . LYS B 1 13 ? 73.985 31.614 9.715 1.00 32.24 8 LYS B O 1
ATOM 2306 N N . LEU B 1 14 ? 73.565 30.595 7.756 1.00 31.85 9 LEU B N 1
ATOM 2307 C CA . LEU B 1 14 ? 73.692 31.829 6.991 1.00 31.40 9 LEU B CA 1
ATOM 2308 C C . LEU B 1 14 ? 72.572 32.765 7.430 1.00 31.59 9 LEU B C 1
ATOM 2309 O O . LEU B 1 14 ? 71.645 32.343 8.121 1.00 31.49 9 LEU B O 1
ATOM 2314 N N . SER B 1 15 ? 72.663 34.030 7.035 1.00 32.21 10 SER B N 1
ATOM 2315 C CA . SER B 1 15 ? 71.675 35.036 7.421 1.00 32.44 10 SER B CA 1
ATOM 2316 C C . SER B 1 15 ? 70.228 34.732 7.016 1.00 32.89 10 SER B C 1
ATOM 2317 O O . SER B 1 15 ? 69.290 35.243 7.631 1.00 32.75 10 SER B O 1
ATOM 2320 N N . ASN B 1 16 ? 70.046 33.904 5.993 1.00 33.24 11 ASN B N 1
ATOM 2321 C CA . ASN B 1 16 ? 68.697 33.560 5.541 1.00 33.55 11 ASN B CA 1
ATOM 2322 C C . ASN B 1 16 ? 68.216 32.196 6.054 1.00 33.99 11 ASN B C 1
ATOM 2323 O O . ASN B 1 16 ? 67.252 31.630 5.539 1.00 34.06 11 ASN B O 1
ATOM 2328 N N . GLY B 1 17 ? 68.888 31.672 7.073 1.00 34.26 12 GLY B N 1
ATOM 2329 C CA . GLY B 1 17 ? 68.495 30.389 7.635 1.00 34.66 12 GLY B CA 1
ATOM 2330 C C . GLY B 1 17 ? 69.177 29.171 7.028 1.00 34.97 12 GLY B C 1
ATOM 2331 O O . GLY B 1 17 ? 69.062 28.075 7.571 1.00 35.50 12 GLY B O 1
ATOM 2332 N N . VAL B 1 18 ? 69.885 29.355 5.916 1.00 34.95 13 VAL B N 1
ATOM 2333 C CA . VAL B 1 18 ? 70.582 28.258 5.243 1.00 34.97 13 VAL B CA 1
ATOM 2334 C C . VAL B 1 18 ? 71.784 27.717 6.017 1.00 34.75 13 VAL B C 1
ATOM 2335 O O . VAL B 1 18 ? 72.721 28.453 6.332 1.00 35.05 13 VAL B O 1
ATOM 2339 N N . MET B 1 19 ? 71.748 26.414 6.285 1.00 34.12 14 MET B N 1
ATOM 2340 C CA . MET B 1 19 ? 72.789 25.707 7.020 1.00 33.38 14 MET B CA 1
ATOM 2341 C C . MET B 1 19 ? 73.913 25.299 6.066 1.00 32.37 14 MET B C 1
ATOM 2342 O O . MET B 1 19 ? 73.700 24.543 5.119 1.00 32.01 14 MET B O 1
ATOM 2347 N N . MET B 1 20 ? 75.113 25.809 6.324 1.00 31.32 15 MET B N 1
ATOM 2348 C CA . MET B 1 20 ? 76.280 25.523 5.492 1.00 30.33 15 MET B CA 1
ATOM 2349 C C . MET B 1 20 ? 77.351 24.849 6.345 1.00 30.13 15 MET B C 1
ATOM 2350 O O . MET B 1 20 ? 77.824 25.430 7.323 1.00 29.76 15 MET B O 1
ATOM 2355 N N . PRO B 1 21 ? 77.740 23.610 5.987 1.00 30.28 16 PRO B N 1
ATOM 2356 C CA . PRO B 1 21 ? 78.753 22.812 6.695 1.00 29.89 16 PRO B CA 1
ATOM 2357 C C . PRO B 1 21 ? 80.114 23.487 6.840 1.00 30.17 16 PRO B C 1
ATOM 2358 O O . PRO B 1 21 ? 80.675 23.974 5.852 1.00 30.50 16 PRO B O 1
ATOM 2362 N N . VAL B 1 22 ? 80.649 23.492 8.065 1.00 29.76 17 VAL B N 1
ATOM 2363 C CA . VAL B 1 22 ? 81.943 24.107 8.350 1.00 29.35 17 VAL B CA 1
ATOM 2364 C C . VAL B 1 22 ? 83.081 23.368 7.668 1.00 29.14 17 VAL B C 1
ATOM 2365 O O . VAL B 1 22 ? 84.187 23.891 7.544 1.00 28.60 17 VAL B O 1
ATOM 2369 N N . LEU B 1 23 ? 82.812 22.147 7.227 1.00 29.32 18 LEU B N 1
ATOM 2370 C CA . LEU B 1 23 ? 83.818 21.365 6.522 1.00 29.60 18 LEU B CA 1
ATOM 2371 C C . LEU B 1 23 ? 83.332 21.153 5.094 1.00 30.10 18 LEU B C 1
ATOM 2372 O O . LEU B 1 23 ? 82.192 20.747 4.872 1.00 29.51 18 LEU B O 1
ATOM 2377 N N . GLY B 1 24 ? 84.193 21.449 4.127 1.00 30.66 19 GLY B N 1
ATOM 2378 C CA . GLY B 1 24 ? 83.815 21.276 2.740 1.00 31.89 19 GLY B CA 1
ATOM 2379 C C . GLY B 1 24 ? 84.961 20.690 1.950 1.00 32.67 19 GLY B C 1
ATOM 2380 O O . GLY B 1 24 ? 86.100 20.685 2.415 1.00 32.50 19 GLY B O 1
ATOM 2381 N N . PHE B 1 25 ? 84.661 20.186 0.758 1.00 33.75 20 PHE B N 1
ATOM 2382 C CA . PHE B 1 25 ? 85.691 19.608 -0.098 1.00 34.88 20 PHE B CA 1
ATOM 2383 C C . PHE B 1 25 ? 85.968 20.562 -1.261 1.00 35.72 20 PHE B C 1
ATOM 2384 O O . PHE B 1 25 ? 85.064 20.881 -2.036 1.00 35.09 20 PHE B O 1
ATOM 2392 N N . GLY B 1 26 ? 87.215 21.021 -1.360 1.00 36.99 21 GLY B N 1
ATOM 2393 C CA . GLY B 1 26 ? 87.602 21.928 -2.428 1.00 39.22 21 GLY B CA 1
ATOM 2394 C C . GLY B 1 26 ? 87.992 21.136 -3.662 1.00 40.67 21 GLY B C 1
ATOM 2395 O O . GLY B 1 26 ? 88.596 20.070 -3.544 1.00 40.77 21 GLY B O 1
ATOM 2396 N N . MET B 1 27 ? 87.667 21.651 -4.842 1.00 42.02 22 MET B N 1
ATOM 2397 C CA . MET B 1 27 ? 87.970 20.930 -6.076 1.00 43.54 22 MET B CA 1
ATOM 2398 C C . MET B 1 27 ? 88.935 21.599 -7.054 1.00 44.73 22 MET B C 1
ATOM 2399 O O . MET B 1 27 ? 88.904 21.290 -8.247 1.00 45.07 22 MET B O 1
ATOM 2404 N N . TRP B 1 28 ? 89.795 22.491 -6.567 1.00 46.06 23 TRP B N 1
ATOM 2405 C CA . TRP B 1 28 ? 90.745 23.185 -7.436 1.00 47.38 23 TRP B CA 1
ATOM 2406 C C . TRP B 1 28 ? 92.011 22.385 -7.725 1.00 48.49 23 TRP B C 1
ATOM 2407 O O . TRP B 1 28 ? 92.613 21.814 -6.819 1.00 48.43 23 TRP B O 1
ATOM 2418 N N . LYS B 1 29 ? 92.410 22.376 -8.997 1.00 49.90 24 LYS B N 1
ATOM 2419 C CA . LYS B 1 29 ? 93.592 21.654 -9.472 1.00 51.33 24 LYS B CA 1
ATOM 2420 C C . LYS B 1 29 ? 93.299 20.157 -9.595 1.00 52.42 24 LYS B C 1
ATOM 2421 O O . LYS B 1 29 ? 94.207 19.330 -9.686 1.00 52.60 24 LYS B O 1
ATOM 2427 N N . LEU B 1 30 ? 92.013 19.830 -9.610 1.00 53.61 25 LEU B N 1
ATOM 2428 C CA . LEU B 1 30 ? 91.550 18.454 -9.732 1.00 55.08 25 LEU B CA 1
ATOM 2429 C C . LEU B 1 30 ? 91.091 18.254 -11.178 1.00 56.17 25 LEU B C 1
ATOM 2430 O O . LEU B 1 30 ? 89.908 18.403 -11.481 1.00 56.26 25 LEU B O 1
ATOM 2435 N N . GLN B 1 31 ? 92.029 17.930 -12.064 1.00 57.62 26 GLN B N 1
ATOM 2436 C CA . GLN B 1 31 ? 91.725 17.733 -13.483 1.00 59.00 26 GLN B CA 1
ATOM 2437 C C . GLN B 1 31 ? 90.387 17.060 -13.764 1.00 59.56 26 GLN B C 1
ATOM 2438 O O . GLN B 1 31 ? 90.112 15.956 -13.284 1.00 59.55 26 GLN B O 1
ATOM 2444 N N . ASP B 1 32 ? 89.558 17.740 -14.553 1.00 60.21 27 ASP B N 1
ATOM 2445 C CA . ASP B 1 32 ? 88.236 17.233 -14.901 1.00 60.96 27 ASP B CA 1
ATOM 2446 C C . ASP B 1 32 ? 88.299 15.847 -15.521 1.00 61.38 27 ASP B C 1
ATOM 2447 O O . ASP B 1 32 ? 89.263 15.492 -16.201 1.00 61.34 27 ASP B O 1
ATOM 2452 N N . GLY B 1 33 ? 87.255 15.065 -15.277 1.00 61.79 28 GLY B N 1
ATOM 2453 C CA . GLY B 1 33 ? 87.205 13.727 -15.819 1.00 62.35 28 GLY B CA 1
ATOM 2454 C C . GLY B 1 33 ? 87.258 12.651 -14.756 1.00 62.74 28 GLY B C 1
ATOM 2455 O O . GLY B 1 33 ? 86.317 12.480 -13.982 1.00 62.77 28 GLY B O 1
ATOM 2456 N N . ASN B 1 34 ? 88.375 11.935 -14.712 1.00 63.02 29 ASN B N 1
ATOM 2457 C CA . ASN B 1 34 ? 88.562 10.842 -13.769 1.00 63.25 29 ASN B CA 1
ATOM 2458 C C . ASN B 1 34 ? 89.003 11.268 -12.369 1.00 63.24 29 ASN B C 1
ATOM 2459 O O . ASN B 1 34 ? 88.284 11.057 -11.391 1.00 63.19 29 ASN B O 1
ATOM 2464 N N . GLU B 1 35 ? 90.191 11.854 -12.286 1.00 63.17 30 GLU B N 1
ATOM 2465 C CA . GLU B 1 35 ? 90.759 12.310 -11.021 1.00 62.99 30 GLU B CA 1
ATOM 2466 C C . GLU B 1 35 ? 89.753 13.023 -10.120 1.00 62.71 30 GLU B C 1
ATOM 2467 O O . GLU B 1 35 ? 89.672 12.747 -8.923 1.00 62.60 30 GLU B O 1
ATOM 2473 N N . ALA B 1 36 ? 88.984 13.936 -10.702 1.00 62.35 31 ALA B N 1
ATOM 2474 C CA . ALA B 1 36 ? 88.008 14.718 -9.953 1.00 62.01 31 ALA B CA 1
ATOM 2475 C C . ALA B 1 36 ? 86.743 13.985 -9.509 1.00 61.75 31 ALA B C 1
ATOM 2476 O O . ALA B 1 36 ? 86.316 14.128 -8.364 1.00 61.70 31 ALA B O 1
ATOM 2478 N N . GLU B 1 37 ? 86.139 13.213 -10.407 1.00 61.43 32 GLU B N 1
ATOM 2479 C CA . GLU B 1 37 ? 84.912 12.497 -10.079 1.00 61.06 32 GLU B CA 1
ATOM 2480 C C . GLU B 1 37 ? 85.106 11.480 -8.961 1.00 60.63 32 GLU B C 1
ATOM 2481 O O . GLU B 1 37 ? 84.215 11.268 -8.138 1.00 60.32 32 GLU B O 1
ATOM 2487 N N . THR B 1 38 ? 86.280 10.861 -8.931 1.00 60.16 33 THR B N 1
ATOM 2488 C CA . THR B 1 38 ? 86.579 9.856 -7.921 1.00 59.75 33 THR B CA 1
ATOM 2489 C C . THR B 1 38 ? 86.826 10.488 -6.554 1.00 59.26 33 THR B C 1
ATOM 2490 O O . THR B 1 38 ? 86.202 10.105 -5.565 1.00 59.08 33 THR B O 1
ATOM 2494 N N . ALA B 1 39 ? 87.733 11.459 -6.510 1.00 58.83 34 ALA B N 1
ATOM 2495 C CA . ALA B 1 39 ? 88.067 12.149 -5.269 1.00 58.28 34 ALA B CA 1
ATOM 2496 C C . ALA B 1 39 ? 86.811 12.691 -4.597 1.00 57.87 34 ALA B C 1
ATOM 2497 O O . ALA B 1 39 ? 86.595 12.479 -3.402 1.00 57.83 34 ALA B O 1
ATOM 2499 N N . THR B 1 40 ? 85.988 13.395 -5.368 1.00 57.22 35 THR B N 1
ATOM 2500 C CA . THR B 1 40 ? 84.746 13.958 -4.852 1.00 56.65 35 THR B CA 1
ATOM 2501 C C . THR B 1 40 ? 83.890 12.850 -4.246 1.00 56.55 35 THR B C 1
ATOM 2502 O O . THR B 1 40 ? 83.198 13.058 -3.247 1.00 56.37 35 THR B O 1
ATOM 2506 N N . MET B 1 41 ? 83.940 11.671 -4.863 1.00 56.19 36 MET B N 1
ATOM 2507 C CA . MET B 1 41 ? 83.173 10.529 -4.388 1.00 55.96 36 MET B CA 1
ATOM 2508 C C . MET B 1 41 ? 83.790 10.011 -3.090 1.00 55.37 36 MET B C 1
ATOM 2509 O O . MET B 1 41 ? 83.079 9.534 -2.208 1.00 55.21 36 MET B O 1
ATOM 2514 N N . TRP B 1 42 ? 85.114 10.102 -2.982 1.00 54.76 37 TRP B N 1
ATOM 2515 C CA . TRP B 1 42 ? 85.815 9.655 -1.783 1.00 54.27 37 TRP B CA 1
ATOM 2516 C C . TRP B 1 42 ? 85.485 10.547 -0.586 1.00 53.59 37 TRP B C 1
ATOM 2517 O O . TRP B 1 42 ? 85.532 10.102 0.561 1.00 53.66 37 TRP B O 1
ATOM 2528 N N . ALA B 1 43 ? 85.147 11.803 -0.856 1.00 52.39 38 ALA B N 1
ATOM 2529 C CA . ALA B 1 43 ? 84.826 12.748 0.203 1.00 51.20 38 ALA B CA 1
ATOM 2530 C C . ALA B 1 43 ? 83.402 12.556 0.710 1.00 50.43 38 ALA B C 1
ATOM 2531 O O . ALA B 1 43 ? 83.157 12.544 1.916 1.00 50.35 38 ALA B O 1
ATOM 2533 N N . ILE B 1 44 ? 82.466 12.402 -0.216 1.00 49.43 39 ILE B N 1
ATOM 2534 C CA . ILE B 1 44 ? 81.068 12.213 0.143 1.00 48.41 39 ILE B CA 1
ATOM 2535 C C . ILE B 1 44 ? 80.884 10.938 0.960 1.00 47.96 39 ILE B C 1
ATOM 2536 O O . ILE B 1 44 ? 80.053 10.888 1.872 1.00 47.51 39 ILE B O 1
ATOM 2541 N N . LYS B 1 45 ? 81.667 9.914 0.625 1.00 47.38 40 LYS B N 1
ATOM 2542 C CA . LYS B 1 45 ? 81.601 8.629 1.318 1.00 46.72 40 LYS B CA 1
ATOM 2543 C C . LYS B 1 45 ? 82.269 8.743 2.675 1.00 45.93 40 LYS B C 1
ATOM 2544 O O . LYS B 1 45 ? 82.103 7.877 3.532 1.00 46.16 40 LYS B O 1
ATOM 2550 N N . SER B 1 46 ? 83.030 9.817 2.867 1.00 44.88 41 SER B N 1
ATOM 2551 C CA . SER B 1 46 ? 83.713 10.043 4.131 1.00 43.59 41 SER B CA 1
ATOM 2552 C C . SER B 1 46 ? 82.904 10.927 5.070 1.00 42.36 41 SER B C 1
ATOM 2553 O O . SER B 1 46 ? 83.289 11.135 6.220 1.00 42.47 41 SER B O 1
ATOM 2556 N N . GLY B 1 47 ? 81.791 11.461 4.582 1.00 41.05 42 GLY B N 1
ATOM 2557 C CA . GLY B 1 47 ? 80.969 12.305 5.428 1.00 39.58 42 GLY B CA 1
ATOM 2558 C C . GLY B 1 47 ? 80.817 13.738 4.961 1.00 38.22 42 GLY B C 1
ATOM 2559 O O . GLY B 1 47 ? 79.961 14.455 5.465 1.00 38.45 42 GLY B O 1
ATOM 2560 N N . TYR B 1 48 ? 81.642 14.166 4.012 1.00 37.01 43 TYR B N 1
ATOM 2561 C CA . TYR B 1 48 ? 81.544 15.530 3.504 1.00 35.83 43 TYR B CA 1
ATOM 2562 C C . TYR B 1 48 ? 80.162 15.701 2.880 1.00 35.32 43 TYR B C 1
ATOM 2563 O O . TYR B 1 48 ? 79.688 14.818 2.163 1.00 36.04 43 TYR B O 1
ATOM 2572 N N . ARG B 1 49 ? 79.502 16.817 3.176 1.00 34.28 44 ARG B N 1
ATOM 2573 C CA . ARG B 1 49 ? 78.185 17.120 2.616 1.00 33.30 44 ARG B CA 1
ATOM 2574 C C . ARG B 1 49 ? 78.229 18.534 2.035 1.00 32.93 44 ARG B C 1
ATOM 2575 O O . ARG B 1 49 ? 77.200 19.178 1.842 1.00 32.72 44 ARG B O 1
ATOM 2583 N N . HIS B 1 50 ? 79.442 18.999 1.757 1.00 32.64 45 HIS B N 1
ATOM 2584 C CA . HIS B 1 50 ? 79.682 20.334 1.219 1.00 32.86 45 HIS B CA 1
ATOM 2585 C C . HIS B 1 50 ? 80.800 20.225 0.183 1.00 32.62 45 HIS B C 1
ATOM 2586 O O . HIS B 1 50 ? 81.883 19.735 0.485 1.00 32.55 45 HIS B O 1
ATOM 2593 N N . ILE B 1 51 ? 80.525 20.676 -1.038 1.00 32.80 46 ILE B N 1
ATOM 2594 C CA . ILE B 1 51 ? 81.507 20.624 -2.115 1.00 33.36 46 ILE B CA 1
ATOM 2595 C C . ILE B 1 51 ? 81.681 22.001 -2.755 1.00 33.30 46 ILE B C 1
ATOM 2596 O O . ILE B 1 51 ? 80.703 22.670 -3.081 1.00 33.10 46 ILE B O 1
ATOM 2601 N N . ASP B 1 52 ? 82.933 22.413 -2.939 1.00 33.55 47 ASP B N 1
ATOM 2602 C CA . ASP B 1 52 ? 83.229 23.725 -3.512 1.00 34.12 47 ASP B CA 1
ATOM 2603 C C . ASP B 1 52 ? 83.867 23.658 -4.896 1.00 34.79 47 ASP B C 1
ATOM 2604 O O . ASP B 1 52 ? 84.973 23.147 -5.045 1.00 34.85 47 ASP B O 1
ATOM 2609 N N . THR B 1 53 ? 83.174 24.191 -5.898 1.00 36.07 48 THR B N 1
ATOM 2610 C CA . THR B 1 53 ? 83.676 24.206 -7.275 1.00 37.53 48 THR B CA 1
ATOM 2611 C C . THR B 1 53 ? 83.523 25.601 -7.871 1.00 38.03 48 THR B C 1
ATOM 2612 O O . THR B 1 53 ? 83.230 26.563 -7.160 1.00 38.24 48 THR B O 1
ATOM 2616 N N . ALA B 1 54 ? 83.710 25.698 -9.183 1.00 38.94 49 ALA B N 1
ATOM 2617 C CA . ALA B 1 54 ? 83.598 26.964 -9.897 1.00 39.82 49 ALA B CA 1
ATOM 2618 C C . ALA B 1 54 ? 83.809 26.714 -11.382 1.00 40.54 49 ALA B C 1
ATOM 2619 O O . ALA B 1 54 ? 84.393 25.698 -11.772 1.00 40.62 49 ALA B O 1
ATOM 2621 N N . ALA B 1 55 ? 83.342 27.638 -12.215 1.00 41.53 50 ALA B N 1
ATOM 2622 C CA . ALA B 1 55 ? 83.505 27.482 -13.657 1.00 42.56 50 ALA B CA 1
ATOM 2623 C C . ALA B 1 55 ? 84.984 27.410 -14.011 1.00 43.29 50 ALA B C 1
ATOM 2624 O O . ALA B 1 55 ? 85.438 26.455 -14.635 1.00 43.67 50 ALA B O 1
ATOM 2626 N N . ILE B 1 56 ? 85.731 28.420 -13.578 1.00 44.17 51 ILE B N 1
ATOM 2627 C CA . ILE B 1 56 ? 87.157 28.523 -13.853 1.00 44.94 51 ILE B CA 1
ATOM 2628 C C . ILE B 1 56 ? 87.949 27.250 -13.537 1.00 45.47 51 ILE B C 1
ATOM 2629 O O . ILE B 1 56 ? 89.016 27.034 -14.106 1.00 45.47 51 ILE B O 1
ATOM 2634 N N . TYR B 1 57 ? 87.440 26.401 -12.646 1.00 46.20 52 TYR B N 1
ATOM 2635 C CA . TYR B 1 57 ? 88.162 25.168 -12.316 1.00 47.12 52 TYR B CA 1
ATOM 2636 C C . TYR B 1 57 ? 88.071 24.149 -13.445 1.00 47.59 52 TYR B C 1
ATOM 2637 O O . TYR B 1 57 ? 88.961 23.315 -13.609 1.00 47.51 52 TYR B O 1
ATOM 2646 N N . LYS B 1 58 ? 86.981 24.222 -14.204 1.00 48.15 53 LYS B N 1
ATOM 2647 C CA . LYS B 1 58 ? 86.744 23.347 -15.354 1.00 48.99 53 LYS B CA 1
ATOM 2648 C C . LYS B 1 58 ? 86.338 21.913 -15.022 1.00 49.20 53 LYS B C 1
ATOM 2649 O O . LYS B 1 58 ? 86.322 21.060 -15.907 1.00 49.33 53 LYS B O 1
ATOM 2655 N N . ASN B 1 59 ? 86.010 21.638 -13.763 1.00 49.35 54 ASN B N 1
ATOM 2656 C CA . ASN B 1 59 ? 85.607 20.290 -13.389 1.00 49.50 54 ASN B CA 1
ATOM 2657 C C . ASN B 1 59 ? 84.185 20.195 -12.860 1.00 49.98 54 ASN B C 1
ATOM 2658 O O . ASN B 1 59 ? 83.837 19.241 -12.167 1.00 49.95 54 ASN B O 1
ATOM 2663 N N . GLU B 1 60 ? 83.357 21.181 -13.185 1.00 50.61 55 GLU B N 1
ATOM 2664 C CA . GLU B 1 60 ? 81.967 21.162 -12.739 1.00 51.40 55 GLU B CA 1
ATOM 2665 C C . GLU B 1 60 ? 81.252 19.948 -13.326 1.00 52.21 55 GLU B C 1
ATOM 2666 O O . GLU B 1 60 ? 80.218 19.509 -12.812 1.00 52.15 55 GLU B O 1
ATOM 2672 N N . GLU B 1 61 ? 81.811 19.414 -14.410 1.00 53.09 56 GLU B N 1
ATOM 2673 C CA . GLU B 1 61 ? 81.236 18.258 -15.087 1.00 53.95 56 GLU B CA 1
ATOM 2674 C C . GLU B 1 61 ? 81.427 17.013 -14.230 1.00 54.14 56 GLU B C 1
ATOM 2675 O O . GLU B 1 61 ? 80.468 16.312 -13.909 1.00 54.13 56 GLU B O 1
ATOM 2681 N N . SER B 1 62 ? 82.671 16.746 -13.856 1.00 54.32 57 SER B N 1
ATOM 2682 C CA . SER B 1 62 ? 82.963 15.586 -13.039 1.00 54.67 57 SER B CA 1
ATOM 2683 C C . SER B 1 62 ? 82.411 15.756 -11.622 1.00 54.73 57 SER B C 1
ATOM 2684 O O . SER B 1 62 ? 82.355 14.801 -10.851 1.00 54.73 57 SER B O 1
ATOM 2687 N N . ALA B 1 63 ? 81.990 16.970 -11.283 1.00 54.62 58 ALA B N 1
ATOM 2688 C CA . ALA B 1 63 ? 81.438 17.228 -9.961 1.00 54.68 58 ALA B CA 1
ATOM 2689 C C . ALA B 1 63 ? 79.946 16.920 -9.955 1.00 54.79 58 ALA B C 1
ATOM 2690 O O . ALA B 1 63 ? 79.426 16.343 -9.002 1.00 54.72 58 ALA B O 1
ATOM 2692 N N . GLY B 1 64 ? 79.260 17.307 -11.026 1.00 54.94 59 GLY B N 1
ATOM 2693 C CA . GLY B 1 64 ? 77.832 17.051 -11.110 1.00 55.44 59 GLY B CA 1
ATOM 2694 C C . GLY B 1 64 ? 77.547 15.575 -11.308 1.00 55.74 59 GLY B C 1
ATOM 2695 O O . GLY B 1 64 ? 76.427 15.110 -11.096 1.00 55.66 59 GLY B O 1
ATOM 2696 N N . ARG B 1 65 ? 78.572 14.836 -11.717 1.00 55.98 60 ARG B N 1
ATOM 2697 C CA . ARG B 1 65 ? 78.452 13.405 -11.951 1.00 56.50 60 ARG B CA 1
ATOM 2698 C C . ARG B 1 65 ? 78.489 12.671 -10.618 1.00 56.29 60 ARG B C 1
ATOM 2699 O O . ARG B 1 65 ? 77.630 11.836 -10.327 1.00 56.24 60 ARG B O 1
ATOM 2707 N N . ALA B 1 66 ? 79.492 12.994 -9.808 1.00 55.92 61 ALA B N 1
ATOM 2708 C CA . ALA B 1 66 ? 79.646 12.377 -8.502 1.00 55.59 61 ALA B CA 1
ATOM 2709 C C . ALA B 1 66 ? 78.397 12.612 -7.656 1.00 55.36 61 ALA B C 1
ATOM 2710 O O . ALA B 1 66 ? 78.012 11.756 -6.865 1.00 55.43 61 ALA B O 1
ATOM 2712 N N . ILE B 1 67 ? 77.765 13.768 -7.832 1.00 55.01 62 ILE B N 1
ATOM 2713 C CA . ILE B 1 67 ? 76.562 14.098 -7.074 1.00 54.73 62 ILE B CA 1
ATOM 2714 C C . ILE B 1 67 ? 75.425 13.132 -7.380 1.00 54.72 62 ILE B C 1
ATOM 2715 O O . ILE B 1 67 ? 74.698 12.709 -6.480 1.00 54.68 62 ILE B O 1
ATOM 2720 N N . ALA B 1 68 ? 75.275 12.787 -8.655 1.00 54.54 63 ALA B N 1
ATOM 2721 C CA . ALA B 1 68 ? 74.216 11.880 -9.075 1.00 54.43 63 ALA B CA 1
ATOM 2722 C C . ALA B 1 68 ? 74.541 10.427 -8.750 1.00 54.19 63 ALA B C 1
ATOM 2723 O O . ALA B 1 68 ? 73.683 9.680 -8.286 1.00 54.23 63 ALA B O 1
ATOM 2725 N N . SER B 1 69 ? 75.785 10.026 -8.990 1.00 54.00 64 SER B N 1
ATOM 2726 C CA . SER B 1 69 ? 76.189 8.653 -8.730 1.00 53.94 64 SER B CA 1
ATOM 2727 C C . SER B 1 69 ? 76.375 8.318 -7.245 1.00 53.74 64 SER B C 1
ATOM 2728 O O . SER B 1 69 ? 76.188 7.165 -6.850 1.00 53.53 64 SER B O 1
ATOM 2731 N N . CYS B 1 70 ? 76.735 9.301 -6.420 1.00 53.15 65 CYS B N 1
ATOM 2732 C CA . CYS B 1 70 ? 76.908 9.028 -4.991 1.00 52.66 65 CYS B CA 1
ATOM 2733 C C . CYS B 1 70 ? 75.549 8.603 -4.438 1.00 52.48 65 CYS B C 1
ATOM 2734 O O . CYS B 1 70 ? 74.509 8.923 -5.021 1.00 52.77 65 CYS B O 1
ATOM 2737 N N . GLY B 1 71 ? 75.555 7.892 -3.316 1.00 51.88 66 GLY B N 1
ATOM 2738 C CA . GLY B 1 71 ? 74.307 7.424 -2.743 1.00 51.33 66 GLY B CA 1
ATOM 2739 C C . GLY B 1 71 ? 73.501 8.449 -1.973 1.00 51.00 66 GLY B C 1
ATOM 2740 O O . GLY B 1 71 ? 72.313 8.246 -1.720 1.00 51.39 66 GLY B O 1
ATOM 2741 N N . VAL B 1 72 ? 74.139 9.557 -1.609 1.00 50.25 67 VAL B N 1
ATOM 2742 C CA . VAL B 1 72 ? 73.477 10.608 -0.846 1.00 49.42 67 VAL B CA 1
ATOM 2743 C C . VAL B 1 72 ? 72.530 11.468 -1.684 1.00 48.77 67 VAL B C 1
ATOM 2744 O O . VAL B 1 72 ? 72.902 11.963 -2.746 1.00 48.75 67 VAL B O 1
ATOM 2748 N N . PRO B 1 73 ? 71.295 11.665 -1.207 1.00 48.19 68 PRO B N 1
ATOM 2749 C CA . PRO B 1 73 ? 70.326 12.480 -1.944 1.00 47.99 68 PRO B CA 1
ATOM 2750 C C . PRO B 1 73 ? 70.789 13.935 -2.106 1.00 47.94 68 PRO B C 1
ATOM 2751 O O . PRO B 1 73 ? 71.730 14.373 -1.442 1.00 47.96 68 PRO B O 1
ATOM 2755 N N . ARG B 1 74 ? 70.117 14.669 -2.994 1.00 47.51 69 ARG B N 1
ATOM 2756 C CA . ARG B 1 74 ? 70.440 16.068 -3.273 1.00 47.07 69 ARG B CA 1
ATOM 2757 C C . ARG B 1 74 ? 70.184 16.992 -2.084 1.00 46.26 69 ARG B C 1
ATOM 2758 O O . ARG B 1 74 ? 70.993 17.873 -1.790 1.00 46.17 69 ARG B O 1
ATOM 2766 N N . GLU B 1 75 ? 69.051 16.787 -1.418 1.00 45.32 70 GLU B N 1
ATOM 2767 C CA . GLU B 1 75 ? 68.663 17.592 -0.261 1.00 44.67 70 GLU B CA 1
ATOM 2768 C C . GLU B 1 75 ? 69.682 17.535 0.884 1.00 43.34 70 GLU B C 1
ATOM 2769 O O . GLU B 1 75 ? 69.644 18.358 1.795 1.00 42.91 70 GLU B O 1
ATOM 2775 N N . GLU B 1 76 ? 70.592 16.566 0.824 1.00 41.67 71 GLU B N 1
ATOM 2776 C CA . GLU B 1 76 ? 71.600 16.395 1.859 1.00 40.36 71 GLU B CA 1
ATOM 2777 C C . GLU B 1 76 ? 72.987 16.816 1.403 1.00 39.74 71 GLU B C 1
ATOM 2778 O O . GLU B 1 76 ? 73.972 16.557 2.091 1.00 39.63 71 GLU B O 1
ATOM 2784 N N . LEU B 1 77 ? 73.067 17.467 0.248 1.00 38.91 72 LEU B N 1
ATOM 2785 C CA . LEU B 1 77 ? 74.354 17.913 -0.274 1.00 37.90 72 LEU B CA 1
ATOM 2786 C C . LEU B 1 77 ? 74.386 19.426 -0.446 1.00 37.29 72 LEU B C 1
ATOM 2787 O O . LEU B 1 77 ? 73.374 20.046 -0.777 1.00 37.02 72 LEU B O 1
ATOM 2792 N N . PHE B 1 78 ? 75.550 20.018 -0.192 1.00 36.43 73 PHE B N 1
ATOM 2793 C CA . PHE B 1 78 ? 75.719 21.463 -0.325 1.00 35.64 73 PHE B CA 1
ATOM 2794 C C . PHE B 1 78 ? 76.722 21.721 -1.450 1.00 35.35 73 PHE B C 1
ATOM 2795 O O . PHE B 1 78 ? 77.904 21.406 -1.324 1.00 35.26 73 PHE B O 1
ATOM 2803 N N . VAL B 1 79 ? 76.244 22.296 -2.547 1.00 35.41 74 VAL B N 1
ATOM 2804 C CA . VAL B 1 79 ? 77.092 22.564 -3.708 1.00 35.67 74 VAL B CA 1
ATOM 2805 C C . VAL B 1 79 ? 77.308 24.047 -3.981 1.00 35.57 74 VAL B C 1
ATOM 2806 O O . VAL B 1 79 ? 76.354 24.812 -4.106 1.00 35.82 74 VAL B O 1
ATOM 2810 N N . THR B 1 80 ? 78.572 24.438 -4.090 1.00 35.88 75 THR B N 1
ATOM 2811 C CA . THR B 1 80 ? 78.931 25.829 -4.361 1.00 36.13 75 THR B CA 1
ATOM 2812 C C . THR B 1 80 ? 79.701 25.976 -5.671 1.00 36.27 75 THR B C 1
ATOM 2813 O O . THR B 1 80 ? 80.587 25.175 -5.966 1.00 35.63 75 THR B O 1
ATOM 2817 N N . THR B 1 81 ? 79.353 27.003 -6.447 1.00 36.56 76 THR B N 1
ATOM 2818 C CA . THR B 1 81 ? 80.052 27.310 -7.692 1.00 37.20 76 THR B CA 1
ATOM 2819 C C . THR B 1 81 ? 80.306 28.812 -7.717 1.00 37.30 76 THR B C 1
ATOM 2820 O O . THR B 1 81 ? 79.713 29.560 -6.939 1.00 36.98 76 THR B O 1
ATOM 2824 N N . LYS B 1 82 ? 81.167 29.248 -8.632 1.00 37.75 77 LYS B N 1
ATOM 2825 C CA . LYS B 1 82 ? 81.511 30.660 -8.740 1.00 38.39 77 LYS B CA 1
ATOM 2826 C C . LYS B 1 82 ? 81.425 31.213 -10.165 1.00 38.93 77 LYS B C 1
ATOM 2827 O O . LYS B 1 82 ? 81.564 30.471 -11.149 1.00 38.84 77 LYS B O 1
ATOM 2833 N N . LEU B 1 83 ? 81.195 32.523 -10.259 1.00 39.31 78 LEU B N 1
ATOM 2834 C CA . LEU B 1 83 ? 81.118 33.224 -11.539 1.00 39.50 78 LEU B CA 1
ATOM 2835 C C . LEU B 1 83 ? 82.502 33.767 -11.879 1.00 39.67 78 LEU B C 1
ATOM 2836 O O . LEU B 1 83 ? 83.033 34.615 -11.157 1.00 39.77 78 LEU B O 1
ATOM 2841 N N . TRP B 1 84 ? 83.085 33.297 -12.975 1.00 39.78 79 TRP B N 1
ATOM 2842 C CA . TRP B 1 84 ? 84.411 33.757 -13.350 1.00 40.05 79 TRP B CA 1
ATOM 2843 C C . TRP B 1 84 ? 84.388 35.210 -13.803 1.00 40.37 79 TRP B C 1
ATOM 2844 O O . TRP B 1 84 ? 83.367 35.712 -14.270 1.00 40.06 79 TRP B O 1
ATOM 2855 N N . ASN B 1 85 ? 85.528 35.876 -13.656 1.00 40.73 80 ASN B N 1
ATOM 2856 C CA . ASN B 1 85 ? 85.673 37.289 -14.000 1.00 41.02 80 ASN B CA 1
ATOM 2857 C C . ASN B 1 85 ? 85.235 37.659 -15.412 1.00 41.59 80 ASN B C 1
ATOM 2858 O O . ASN B 1 85 ? 84.466 38.602 -15.602 1.00 41.19 80 ASN B O 1
ATOM 2863 N N . SER B 1 86 ? 85.721 36.913 -16.398 1.00 42.40 81 SER B N 1
ATOM 2864 C CA . SER B 1 86 ? 85.380 37.183 -17.789 1.00 43.30 81 SER B CA 1
ATOM 2865 C C . SER B 1 86 ? 83.881 37.153 -18.068 1.00 43.91 81 SER B C 1
ATOM 2866 O O . SER B 1 86 ? 83.461 37.447 -19.186 1.00 44.45 81 SER B O 1
ATOM 2869 N N . ASP B 1 87 ? 83.072 36.817 -17.064 1.00 44.44 82 ASP B N 1
ATOM 2870 C CA . ASP B 1 87 ? 81.618 36.757 -17.247 1.00 45.01 82 ASP B CA 1
ATOM 2871 C C . ASP B 1 87 ? 80.804 37.746 -16.427 1.00 45.52 82 ASP B C 1
ATOM 2872 O O . ASP B 1 87 ? 79.579 37.635 -16.361 1.00 45.47 82 ASP B O 1
ATOM 2877 N N . GLN B 1 88 ? 81.467 38.712 -15.802 1.00 46.39 83 GLN B N 1
ATOM 2878 C CA . GLN B 1 88 ? 80.748 39.691 -15.003 1.00 47.35 83 GLN B CA 1
ATOM 2879 C C . GLN B 1 88 ? 79.844 40.544 -15.893 1.00 47.71 83 GLN B C 1
ATOM 2880 O O . GLN B 1 88 ? 80.193 40.867 -17.027 1.00 47.83 83 GLN B O 1
ATOM 2886 N N . GLY B 1 89 ? 78.674 40.890 -15.370 1.00 48.19 84 GLY B N 1
ATOM 2887 C CA . GLY B 1 89 ? 77.707 41.672 -16.119 1.00 48.81 84 GLY B CA 1
ATOM 2888 C C . GLY B 1 89 ? 76.377 40.955 -15.992 1.00 49.18 84 GLY B C 1
ATOM 2889 O O . GLY B 1 89 ? 76.341 39.726 -16.010 1.00 49.13 84 GLY B O 1
ATOM 2890 N N . TYR B 1 90 ? 75.287 41.704 -15.864 1.00 49.58 85 TYR B N 1
ATOM 2891 C CA . TYR B 1 90 ? 73.970 41.100 -15.707 1.00 50.31 85 TYR B CA 1
ATOM 2892 C C . TYR B 1 90 ? 73.676 39.945 -16.659 1.00 50.92 85 TYR B C 1
ATOM 2893 O O . TYR B 1 90 ? 73.312 38.852 -16.223 1.00 51.16 85 TYR B O 1
ATOM 2902 N N . GLU B 1 91 ? 73.823 40.186 -17.956 1.00 51.48 86 GLU B N 1
ATOM 2903 C CA . GLU B 1 91 ? 73.537 39.156 -18.942 1.00 52.08 86 GLU B CA 1
ATOM 2904 C C . GLU B 1 91 ? 74.546 38.020 -18.927 1.00 52.27 86 GLU B C 1
ATOM 2905 O O . GLU B 1 91 ? 74.161 36.851 -18.866 1.00 52.30 86 GLU B O 1
ATOM 2911 N N . SER B 1 92 ? 75.831 38.362 -18.976 1.00 52.42 87 SER B N 1
ATOM 2912 C CA . SER B 1 92 ? 76.890 37.358 -18.971 1.00 52.89 87 SER B CA 1
ATOM 2913 C C . SER B 1 92 ? 76.814 36.414 -17.771 1.00 52.86 87 SER B C 1
ATOM 2914 O O . SER B 1 92 ? 77.156 35.235 -17.876 1.00 52.72 87 SER B O 1
ATOM 2917 N N . THR B 1 93 ? 76.365 36.927 -16.631 1.00 52.86 88 THR B N 1
ATOM 2918 C CA . THR B 1 93 ? 76.278 36.100 -15.436 1.00 52.99 88 THR B CA 1
ATOM 2919 C C . THR B 1 93 ? 75.117 35.118 -15.517 1.00 52.83 88 THR B C 1
ATOM 2920 O O . THR B 1 93 ? 75.299 33.923 -15.288 1.00 52.82 88 THR B O 1
ATOM 2924 N N . LEU B 1 94 ? 73.928 35.614 -15.846 1.00 52.68 89 LEU B N 1
ATOM 2925 C CA . LEU B 1 94 ? 72.768 34.737 -15.970 1.00 52.64 89 LEU B CA 1
ATOM 2926 C C . LEU B 1 94 ? 73.088 33.618 -16.956 1.00 52.62 89 LEU B C 1
ATOM 2927 O O . LEU B 1 94 ? 72.684 32.470 -16.761 1.00 52.72 89 LEU B O 1
ATOM 2932 N N . SER B 1 95 ? 73.822 33.960 -18.010 1.00 52.37 90 SER B N 1
ATOM 2933 C CA . SER B 1 95 ? 74.203 32.985 -19.021 1.00 52.43 90 SER B CA 1
ATOM 2934 C C . SER B 1 95 ? 75.288 32.056 -18.489 1.00 52.45 90 SER B C 1
ATOM 2935 O O . SER B 1 95 ? 75.237 30.845 -18.701 1.00 52.55 90 SER B O 1
ATOM 2938 N N . ALA B 1 96 ? 76.274 32.626 -17.800 1.00 52.30 91 ALA B N 1
ATOM 2939 C CA . ALA B 1 96 ? 77.363 31.830 -17.243 1.00 52.28 91 ALA B CA 1
ATOM 2940 C C . ALA B 1 96 ? 76.822 30.821 -16.229 1.00 52.15 91 ALA B C 1
ATOM 2941 O O . ALA B 1 96 ? 77.351 29.717 -16.092 1.00 51.98 91 ALA B O 1
ATOM 2943 N N . PHE B 1 97 ? 75.764 31.209 -15.524 1.00 51.93 92 PHE B N 1
ATOM 2944 C CA . PHE B 1 97 ? 75.152 30.340 -14.533 1.00 51.81 92 PHE B CA 1
ATOM 2945 C C . PHE B 1 97 ? 74.546 29.126 -15.228 1.00 51.80 92 PHE B C 1
ATOM 2946 O O . PHE B 1 97 ? 74.729 27.992 -14.785 1.00 51.53 92 PHE B O 1
ATOM 2954 N N . GLU B 1 98 ? 73.820 29.379 -16.315 1.00 51.80 93 GLU B N 1
ATOM 2955 C CA . GLU B 1 98 ? 73.181 28.312 -17.075 1.00 51.75 93 GLU B CA 1
ATOM 2956 C C . GLU B 1 98 ? 74.146 27.199 -17.398 1.00 51.49 93 GLU B C 1
ATOM 2957 O O . GLU B 1 98 ? 73.874 26.037 -17.105 1.00 51.48 93 GLU B O 1
ATOM 2963 N N . LYS B 1 99 ? 75.274 27.547 -18.003 1.00 51.31 94 LYS B N 1
ATOM 2964 C CA . LYS B 1 99 ? 76.266 26.538 -18.344 1.00 51.08 94 LYS B CA 1
ATOM 2965 C C . LYS B 1 99 ? 76.674 25.755 -17.099 1.00 50.87 94 LYS B C 1
ATOM 2966 O O . LYS B 1 99 ? 76.860 24.540 -17.151 1.00 50.65 94 LYS B O 1
ATOM 2972 N N . SER B 1 100 ? 76.810 26.460 -15.979 1.00 50.47 95 SER B N 1
ATOM 2973 C CA . SER B 1 100 ? 77.206 25.820 -14.733 1.00 50.24 95 SER B CA 1
ATOM 2974 C C . SER B 1 100 ? 76.150 24.866 -14.179 1.00 50.01 95 SER B C 1
ATOM 2975 O O . SER B 1 100 ? 76.417 23.681 -14.002 1.00 49.86 95 SER B O 1
ATOM 2978 N N . ILE B 1 101 ? 74.959 25.384 -13.905 1.00 50.11 96 ILE B N 1
ATOM 2979 C CA . ILE B 1 101 ? 73.878 24.571 -13.360 1.00 50.35 96 ILE B CA 1
ATOM 2980 C C . ILE B 1 101 ? 73.573 23.400 -14.296 1.00 50.66 96 ILE B C 1
ATOM 2981 O O . ILE B 1 101 ? 73.118 22.339 -13.862 1.00 50.66 96 ILE B O 1
ATOM 2986 N N . LYS B 1 102 ? 73.832 23.599 -15.584 1.00 50.93 97 LYS B N 1
ATOM 2987 C CA . LYS B 1 102 ? 73.599 22.559 -16.575 1.00 51.03 97 LYS B CA 1
ATOM 2988 C C . LYS B 1 102 ? 74.689 21.497 -16.492 1.00 50.72 97 LYS B C 1
ATOM 2989 O O . LYS B 1 102 ? 74.410 20.309 -16.616 1.00 50.72 97 LYS B O 1
ATOM 2995 N N . LYS B 1 103 ? 75.931 21.927 -16.279 1.00 50.29 98 LYS B N 1
ATOM 2996 C CA . LYS B 1 103 ? 77.050 20.993 -16.174 1.00 50.00 98 LYS B CA 1
ATOM 2997 C C . LYS B 1 103 ? 76.987 20.176 -14.890 1.00 49.69 98 LYS B C 1
ATOM 2998 O O . LYS B 1 103 ? 77.409 19.021 -14.856 1.00 49.54 98 LYS B O 1
ATOM 3004 N N . LEU B 1 104 ? 76.478 20.791 -13.830 1.00 49.32 99 LEU B N 1
ATOM 3005 C CA . LEU B 1 104 ? 76.354 20.119 -12.543 1.00 49.07 99 LEU B CA 1
ATOM 3006 C C . LEU B 1 104 ? 75.149 19.188 -12.579 1.00 48.90 99 LEU B C 1
ATOM 3007 O O . LEU B 1 104 ? 74.845 18.509 -11.600 1.00 49.10 99 LEU B O 1
ATOM 3012 N N . GLY B 1 105 ? 74.464 19.169 -13.720 1.00 48.46 100 GLY B N 1
ATOM 3013 C CA . GLY B 1 105 ? 73.293 18.325 -13.868 1.00 47.84 100 GLY B CA 1
ATOM 3014 C C . GLY B 1 105 ? 72.322 18.552 -12.733 1.00 47.39 100 GLY B C 1
ATOM 3015 O O . GLY B 1 105 ? 71.472 17.713 -12.450 1.00 47.58 100 GLY B O 1
ATOM 3016 N N . LEU B 1 106 ? 72.447 19.702 -12.082 1.00 46.72 101 LEU B N 1
ATOM 3017 C CA . LEU B 1 106 ? 71.586 20.030 -10.961 1.00 46.03 101 LEU B CA 1
ATOM 3018 C C . LEU B 1 106 ? 70.431 20.930 -11.357 1.00 45.42 101 LEU B C 1
ATOM 3019 O O . LEU B 1 106 ? 70.457 21.577 -12.406 1.00 45.17 101 LEU B O 1
ATOM 3024 N N . GLU B 1 107 ? 69.418 20.956 -10.497 1.00 44.81 102 GLU B N 1
ATOM 3025 C CA . GLU B 1 107 ? 68.223 21.765 -10.695 1.00 44.22 102 GLU B CA 1
ATOM 3026 C C . GLU B 1 107 ? 68.400 23.106 -9.992 1.00 43.45 102 GLU B C 1
ATOM 3027 O O . GLU B 1 107 ? 67.863 24.121 -10.428 1.00 43.26 102 GLU B O 1
ATOM 3033 N N . TYR B 1 108 ? 69.144 23.094 -8.890 1.00 42.32 103 TYR B N 1
ATOM 3034 C CA . TYR B 1 108 ? 69.412 24.309 -8.129 1.00 41.20 103 TYR B CA 1
ATOM 3035 C C . TYR B 1 108 ? 70.817 24.231 -7.554 1.00 40.36 103 TYR B C 1
ATOM 3036 O O . TYR B 1 108 ? 71.435 23.166 -7.543 1.00 40.36 103 TYR B O 1
ATOM 3045 N N . VAL B 1 109 ? 71.329 25.368 -7.101 1.00 39.16 104 VAL B N 1
ATOM 3046 C CA . VAL B 1 109 ? 72.648 25.418 -6.495 1.00 37.81 104 VAL B CA 1
ATOM 3047 C C . VAL B 1 109 ? 72.466 25.981 -5.098 1.00 36.86 104 VAL B C 1
ATOM 3048 O O . VAL B 1 109 ? 71.617 26.840 -4.861 1.00 36.86 104 VAL B O 1
ATOM 3052 N N . ASP B 1 110 ? 73.257 25.478 -4.166 1.00 35.72 105 ASP B N 1
ATOM 3053 C CA . ASP B 1 110 ? 73.162 25.926 -2.796 1.00 34.32 105 ASP B CA 1
ATOM 3054 C C . ASP B 1 110 ? 73.788 27.304 -2.606 1.00 33.55 105 ASP B C 1
ATOM 3055 O O . ASP B 1 110 ? 73.173 28.187 -2.012 1.00 33.44 105 ASP B O 1
ATOM 3060 N N . LEU B 1 111 ? 74.990 27.496 -3.141 1.00 33.41 106 LEU B N 1
ATOM 3061 C CA . LEU B 1 111 ? 75.695 28.772 -3.014 1.00 32.75 106 LEU B CA 1
ATOM 3062 C C . LEU B 1 111 ? 76.359 29.197 -4.325 1.00 32.51 106 LEU B C 1
ATOM 3063 O O . LEU B 1 111 ? 77.024 28.399 -4.978 1.00 32.26 106 LEU B O 1
ATOM 3068 N N . TYR B 1 112 ? 76.165 30.456 -4.708 1.00 32.15 107 TYR B N 1
ATOM 3069 C CA . TYR B 1 112 ? 76.799 31.004 -5.905 1.00 31.72 107 TYR B CA 1
ATOM 3070 C C . TYR B 1 112 ? 77.563 32.247 -5.439 1.00 31.60 107 TYR B C 1
ATOM 3071 O O . TYR B 1 112 ? 76.999 33.110 -4.767 1.00 31.63 107 TYR B O 1
ATOM 3080 N N . LEU B 1 113 ? 78.845 32.325 -5.786 1.00 31.72 108 LEU B N 1
ATOM 3081 C CA . LEU B 1 113 ? 79.697 33.437 -5.373 1.00 31.88 108 LEU B CA 1
ATOM 3082 C C . LEU B 1 113 ? 80.356 34.205 -6.522 1.00 32.02 108 LEU B C 1
ATOM 3083 O O . LEU B 1 113 ? 80.689 33.628 -7.557 1.00 31.82 108 LEU B O 1
ATOM 3088 N N . ILE B 1 114 ? 80.544 35.508 -6.327 1.00 32.36 109 ILE B N 1
ATOM 3089 C CA . ILE B 1 114 ? 81.244 36.321 -7.314 1.00 32.69 109 ILE B CA 1
ATOM 3090 C C . ILE B 1 114 ? 82.695 35.981 -6.984 1.00 33.19 109 ILE B C 1
ATOM 3091 O O . ILE B 1 114 ? 83.168 36.263 -5.883 1.00 33.21 109 ILE B O 1
ATOM 3096 N N . HIS B 1 115 ? 83.391 35.364 -7.933 1.00 33.65 110 HIS B N 1
ATOM 3097 C CA . HIS B 1 115 ? 84.764 34.919 -7.727 1.00 34.00 110 HIS B CA 1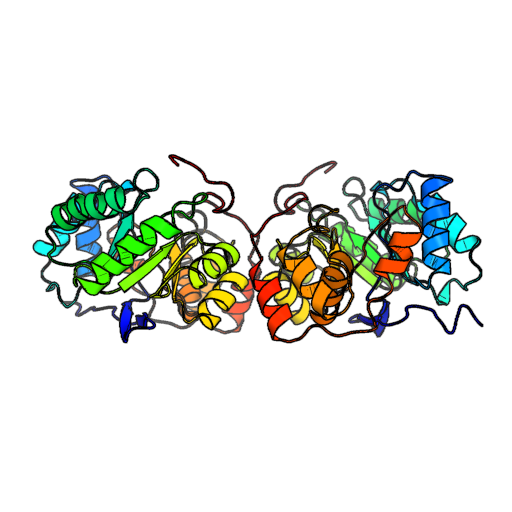
ATOM 3098 C C . HIS B 1 115 ? 85.803 35.990 -7.396 1.00 34.55 110 HIS B C 1
ATOM 3099 O O . HIS B 1 115 ? 86.695 35.752 -6.580 1.00 34.29 110 HIS B O 1
ATOM 3106 N N . TRP B 1 116 ? 85.709 37.152 -8.036 1.00 34.99 111 TRP B N 1
ATOM 3107 C CA . TRP B 1 116 ? 86.639 38.250 -7.768 1.00 35.56 111 TRP B CA 1
ATOM 3108 C C . TRP B 1 116 ? 85.922 39.586 -7.888 1.00 35.70 111 TRP B C 1
ATOM 3109 O O . TRP B 1 116 ? 85.033 39.739 -8.712 1.00 35.86 111 TRP B O 1
ATOM 3120 N N . PRO B 1 117 ? 86.304 40.573 -7.060 1.00 36.30 112 PRO B N 1
ATOM 3121 C CA . PRO B 1 117 ? 85.700 41.911 -7.058 1.00 36.87 112 PRO B CA 1
ATOM 3122 C C . PRO B 1 117 ? 85.897 42.645 -8.381 1.00 37.55 112 PRO B C 1
ATOM 3123 O O . PRO B 1 117 ? 84.979 43.282 -8.897 1.00 37.39 112 PRO B O 1
ATOM 3127 N N . GLY B 1 118 ? 87.107 42.565 -8.914 1.00 38.26 113 GLY B N 1
ATOM 3128 C CA . GLY B 1 118 ? 87.392 43.254 -10.152 1.00 40.03 113 GLY B CA 1
ATOM 3129 C C . GLY B 1 118 ? 87.404 44.751 -9.909 1.00 41.25 113 GLY B C 1
ATOM 3130 O O . GLY B 1 118 ? 87.940 45.214 -8.897 1.00 41.51 113 GLY B O 1
ATOM 3131 N N . LYS B 1 119 ? 86.792 45.509 -10.816 1.00 42.39 114 LYS B N 1
ATOM 3132 C CA . LYS B 1 119 ? 86.763 46.960 -10.710 1.00 43.40 114 LYS B CA 1
ATOM 3133 C C . LYS B 1 119 ? 85.401 47.580 -10.451 1.00 43.63 114 LYS B C 1
ATOM 3134 O O . LYS B 1 119 ? 85.151 48.133 -9.381 1.00 43.35 114 LYS B O 1
ATOM 3140 N N . ASP B 1 120 ? 84.520 47.486 -11.444 1.00 44.01 115 ASP B N 1
ATOM 3141 C CA . ASP B 1 120 ? 83.210 48.113 -11.344 1.00 44.38 115 ASP B CA 1
ATOM 3142 C C . ASP B 1 120 ? 82.051 47.343 -11.962 1.00 44.31 115 ASP B C 1
ATOM 3143 O O . ASP B 1 120 ? 81.086 47.956 -12.430 1.00 44.13 115 ASP B O 1
ATOM 3148 N N . LYS B 1 121 ? 82.131 46.017 -11.972 1.00 44.13 116 LYS B N 1
ATOM 3149 C CA . LYS B 1 121 ? 81.060 45.210 -12.542 1.00 43.79 116 LYS B CA 1
ATOM 3150 C C . LYS B 1 121 ? 80.348 44.317 -11.532 1.00 43.49 116 LYS B C 1
ATOM 3151 O O . LYS B 1 121 ? 79.244 43.832 -11.799 1.00 43.29 116 LYS B O 1
ATOM 3157 N N . PHE B 1 122 ? 80.957 44.112 -10.367 1.00 42.78 117 PHE B N 1
ATOM 3158 C CA . PHE B 1 122 ? 80.340 43.251 -9.369 1.00 42.12 117 PHE B CA 1
ATOM 3159 C C . PHE B 1 122 ? 78.981 43.762 -8.915 1.00 42.06 117 PHE B C 1
ATOM 3160 O O . PHE B 1 122 ? 78.123 42.981 -8.501 1.00 41.77 117 PHE B O 1
ATOM 3168 N N . ILE B 1 123 ? 78.767 45.068 -9.009 1.00 41.91 118 ILE B N 1
ATOM 3169 C CA . ILE B 1 123 ? 77.489 45.637 -8.606 1.00 42.11 118 ILE B CA 1
ATOM 3170 C C . ILE B 1 123 ? 76.413 45.176 -9.589 1.00 42.35 118 ILE B C 1
ATOM 3171 O O . ILE B 1 123 ? 75.309 44.802 -9.193 1.00 42.27 118 ILE B O 1
ATOM 3176 N N . ASP B 1 124 ? 76.754 45.198 -10.874 1.00 42.63 119 ASP B N 1
ATOM 3177 C CA . ASP B 1 124 ? 75.834 44.791 -11.933 1.00 42.92 119 ASP B CA 1
ATOM 3178 C C . ASP B 1 124 ? 75.637 43.275 -11.942 1.00 42.98 119 ASP B C 1
ATOM 3179 O O . ASP B 1 124 ? 74.513 42.792 -12.083 1.00 43.06 119 ASP B O 1
ATOM 3184 N N . THR B 1 125 ? 76.723 42.522 -11.783 1.00 42.93 120 THR B N 1
ATOM 3185 C CA . THR B 1 125 ? 76.629 41.066 -11.786 1.00 42.92 120 THR B CA 1
ATOM 3186 C C . THR B 1 125 ? 75.834 40.577 -10.579 1.00 42.57 120 THR B C 1
ATOM 3187 O O . THR B 1 125 ? 75.156 39.550 -10.643 1.00 42.68 120 THR B O 1
ATOM 3191 N N . TRP B 1 126 ? 75.907 41.323 -9.485 1.00 42.08 121 TRP B N 1
ATOM 3192 C CA . TRP B 1 126 ? 75.198 40.948 -8.276 1.00 41.69 121 TRP B CA 1
ATOM 3193 C C . TRP B 1 126 ? 73.691 41.094 -8.422 1.00 42.32 121 TRP B C 1
ATOM 3194 O O . TRP B 1 126 ? 72.925 40.382 -7.769 1.00 42.29 121 TRP B O 1
ATOM 3205 N N . LYS B 1 127 ? 73.268 42.027 -9.271 1.00 42.82 122 LYS B N 1
ATOM 3206 C CA . LYS B 1 127 ? 71.848 42.256 -9.509 1.00 43.48 122 LYS B CA 1
ATOM 3207 C C . LYS B 1 127 ? 71.261 40.976 -10.098 1.00 43.37 122 LYS B C 1
ATOM 3208 O O . LYS B 1 127 ? 70.107 40.632 -9.839 1.00 43.14 122 LYS B O 1
ATOM 3214 N N . ALA B 1 128 ? 72.079 40.282 -10.887 1.00 43.27 123 ALA B N 1
ATOM 3215 C CA . ALA B 1 128 ? 71.689 39.029 -11.519 1.00 43.28 123 ALA B CA 1
ATOM 3216 C C . ALA B 1 128 ? 71.606 37.937 -10.457 1.00 43.56 123 ALA B C 1
ATOM 3217 O O . ALA B 1 128 ? 70.672 37.129 -10.454 1.00 43.36 123 ALA B O 1
ATOM 3219 N N . PHE B 1 129 ? 72.591 37.917 -9.557 1.00 43.47 124 PHE B N 1
ATOM 3220 C CA . PHE B 1 129 ? 72.615 36.931 -8.483 1.00 43.30 124 PHE B CA 1
ATOM 3221 C C . PHE B 1 129 ? 71.294 36.967 -7.736 1.00 43.64 124 PHE B C 1
ATOM 3222 O O . PHE B 1 129 ? 70.711 35.924 -7.433 1.00 43.70 124 PHE B O 1
ATOM 3230 N N . GLU B 1 130 ? 70.822 38.175 -7.445 1.00 43.99 125 GLU B N 1
ATOM 3231 C CA . GLU B 1 130 ? 69.568 38.347 -6.732 1.00 44.49 125 GLU B CA 1
ATOM 3232 C C . GLU B 1 130 ? 68.401 37.854 -7.580 1.00 44.75 125 GLU B C 1
ATOM 3233 O O . GLU B 1 130 ? 67.310 37.614 -7.062 1.00 44.54 125 GLU B O 1
ATOM 3239 N N . LYS B 1 131 ? 68.643 37.708 -8.882 1.00 45.13 126 LYS B N 1
ATOM 3240 C CA . LYS B 1 131 ? 67.627 37.225 -9.813 1.00 45.55 126 LYS B CA 1
ATOM 3241 C C . LYS B 1 131 ? 67.514 35.714 -9.661 1.00 45.36 126 LYS B C 1
ATOM 3242 O O . LYS B 1 131 ? 66.417 35.157 -9.620 1.00 45.53 126 LYS B O 1
ATOM 3248 N N . LEU B 1 132 ? 68.663 35.059 -9.589 1.00 45.06 127 LEU B N 1
ATOM 3249 C CA . LEU B 1 132 ? 68.720 33.616 -9.430 1.00 44.92 127 LEU B CA 1
ATOM 3250 C C . LEU B 1 132 ? 68.205 33.225 -8.049 1.00 45.03 127 LEU B C 1
ATOM 3251 O O . LEU B 1 132 ? 67.791 32.087 -7.836 1.00 45.63 127 LEU B O 1
ATOM 3256 N N . TYR B 1 133 ? 68.223 34.180 -7.119 1.00 44.76 128 TYR B N 1
ATOM 3257 C CA . TYR B 1 133 ? 67.776 33.949 -5.747 1.00 44.64 128 TYR B CA 1
ATOM 3258 C C . TYR B 1 133 ? 66.254 34.041 -5.666 1.00 44.71 128 TYR B C 1
ATOM 3259 O O . TYR B 1 133 ? 65.603 33.243 -4.987 1.00 44.90 128 TYR B O 1
ATOM 3268 N N . ALA B 1 134 ? 65.686 35.018 -6.362 1.00 44.76 129 ALA B N 1
ATOM 3269 C CA . ALA B 1 134 ? 64.242 35.182 -6.373 1.00 44.81 129 ALA B CA 1
ATOM 3270 C C . ALA B 1 134 ? 63.616 34.064 -7.205 1.00 44.69 129 ALA B C 1
ATOM 3271 O O . ALA B 1 134 ? 62.469 33.686 -6.982 1.00 45.01 129 ALA B O 1
ATOM 3273 N N . ASP B 1 135 ? 64.379 33.536 -8.158 1.00 44.51 130 ASP B N 1
ATOM 3274 C CA . ASP B 1 135 ? 63.907 32.464 -9.028 1.00 44.44 130 ASP B CA 1
ATOM 3275 C C . ASP B 1 135 ? 64.188 31.063 -8.478 1.00 44.53 130 ASP B C 1
ATOM 3276 O O . ASP B 1 135 ? 64.011 30.071 -9.187 1.00 44.55 130 ASP B O 1
ATOM 3281 N N . LYS B 1 136 ? 64.638 30.986 -7.228 1.00 44.31 131 LYS B N 1
ATOM 3282 C CA . LYS B 1 136 ? 64.923 29.701 -6.585 1.00 43.96 131 LYS B CA 1
ATOM 3283 C C . LYS B 1 136 ? 66.067 28.922 -7.208 1.00 43.35 131 LYS B C 1
ATOM 3284 O O . LYS B 1 136 ? 66.326 27.793 -6.801 1.00 43.56 131 LYS B O 1
ATOM 3290 N N . LYS B 1 137 ? 66.745 29.500 -8.195 1.00 42.49 132 LYS B N 1
ATOM 3291 C CA . LYS B 1 137 ? 67.845 28.788 -8.835 1.00 41.73 132 LYS B CA 1
ATOM 3292 C C . LYS B 1 137 ? 69.019 28.533 -7.892 1.00 40.96 132 LYS B C 1
ATOM 3293 O O . LYS B 1 137 ? 69.818 27.622 -8.128 1.00 40.77 132 LYS B O 1
ATOM 3299 N N . VAL B 1 138 ? 69.125 29.340 -6.839 1.00 40.18 133 VAL B N 1
ATOM 3300 C CA . VAL B 1 138 ? 70.185 29.197 -5.837 1.00 39.36 133 VAL B CA 1
ATOM 3301 C C . VAL B 1 138 ? 69.596 29.467 -4.459 1.00 38.83 133 VAL B C 1
ATOM 3302 O O . VAL B 1 138 ? 68.768 30.365 -4.299 1.00 39.03 133 VAL B O 1
ATOM 3306 N N . ARG B 1 139 ? 70.007 28.692 -3.459 1.00 38.13 134 ARG B N 1
ATOM 3307 C CA . ARG B 1 139 ? 69.467 28.883 -2.116 1.00 37.20 134 ARG B CA 1
ATOM 3308 C C . ARG B 1 139 ? 70.153 29.993 -1.320 1.00 36.39 134 ARG B C 1
ATOM 3309 O O . ARG B 1 139 ? 69.567 30.553 -0.395 1.00 36.24 134 ARG B O 1
ATOM 3317 N N . ALA B 1 140 ? 71.389 30.307 -1.686 1.00 35.75 135 ALA B N 1
ATOM 3318 C CA . ALA B 1 140 ? 72.146 31.353 -1.014 1.00 34.84 135 ALA B CA 1
ATOM 3319 C C . ALA B 1 140 ? 73.088 31.999 -2.012 1.00 34.40 135 ALA B C 1
ATOM 3320 O O . ALA B 1 140 ? 73.531 31.362 -2.971 1.00 34.49 135 ALA B O 1
ATOM 3322 N N . ILE B 1 141 ? 73.388 33.274 -1.799 1.00 33.74 136 ILE B N 1
ATOM 3323 C CA . ILE B 1 141 ? 74.289 33.974 -2.690 1.00 32.94 136 ILE B CA 1
ATOM 3324 C C . ILE B 1 141 ? 75.358 34.704 -1.894 1.00 32.51 136 ILE B C 1
ATOM 3325 O O . ILE B 1 141 ? 75.100 35.260 -0.827 1.00 32.31 136 ILE B O 1
ATOM 3330 N N . GLY B 1 142 ? 76.573 34.694 -2.420 1.00 32.20 137 GLY B N 1
ATOM 3331 C CA . GLY B 1 142 ? 77.644 35.349 -1.714 1.00 31.79 137 GLY B CA 1
ATOM 3332 C C . GLY B 1 142 ? 78.673 36.029 -2.580 1.00 31.41 137 GLY B C 1
ATOM 3333 O O . GLY B 1 142 ? 78.472 36.268 -3.779 1.00 31.56 137 GLY B O 1
ATOM 3334 N N . VAL B 1 143 ? 79.810 36.299 -1.957 1.00 30.60 138 VAL B N 1
ATOM 3335 C CA . VAL B 1 143 ? 80.891 36.995 -2.606 1.00 30.14 138 VAL B CA 1
ATOM 3336 C C . VAL B 1 143 ? 82.221 36.312 -2.270 1.00 29.83 138 VAL B C 1
ATOM 3337 O O . VAL B 1 143 ? 82.299 35.532 -1.321 1.00 30.28 138 VAL B O 1
ATOM 3341 N N . SER B 1 144 ? 83.259 36.585 -3.050 1.00 29.15 139 SER B N 1
ATOM 3342 C CA . SER B 1 144 ? 84.564 35.986 -2.790 1.00 28.40 139 SER B CA 1
ATOM 3343 C C . SER B 1 144 ? 85.702 36.982 -3.025 1.00 28.30 139 SER B C 1
ATOM 3344 O O . SER B 1 144 ? 85.640 37.797 -3.941 1.00 28.56 139 SER B O 1
ATOM 3347 N N . ASN B 1 145 ? 86.735 36.914 -2.190 1.00 27.73 140 ASN B N 1
ATOM 3348 C CA . ASN B 1 145 ? 87.887 37.810 -2.304 1.00 27.64 140 ASN B CA 1
ATOM 3349 C C . ASN B 1 145 ? 87.485 39.278 -2.233 1.00 27.41 140 ASN B C 1
ATOM 3350 O O . ASN B 1 145 ? 88.001 40.102 -2.987 1.00 27.82 140 ASN B O 1
ATOM 3355 N N . PHE B 1 146 ? 86.563 39.597 -1.332 1.00 27.20 141 PHE B N 1
ATOM 3356 C CA . PHE B 1 146 ? 86.104 40.970 -1.134 1.00 27.20 141 PHE B CA 1
ATOM 3357 C C . PHE B 1 146 ? 86.696 41.570 0.138 1.00 27.15 141 PHE B C 1
ATOM 3358 O O . PHE B 1 146 ? 86.588 40.986 1.222 1.00 26.74 141 PHE B O 1
ATOM 3366 N N . HIS B 1 147 ? 87.338 42.726 0.003 1.00 26.98 142 HIS B N 1
ATOM 3367 C CA . HIS B 1 147 ? 87.874 43.414 1.163 1.00 26.82 142 HIS B CA 1
ATOM 3368 C C . HIS B 1 147 ? 86.674 44.131 1.776 1.00 26.62 142 HIS B C 1
ATOM 3369 O O . HIS B 1 147 ? 85.619 44.207 1.144 1.00 26.71 142 HIS B O 1
ATOM 3376 N N . GLU B 1 148 ? 86.814 44.653 2.990 1.00 26.33 143 GLU B N 1
ATOM 3377 C CA . GLU B 1 148 ? 85.680 45.314 3.617 1.00 26.63 143 GLU B CA 1
ATOM 3378 C C . GLU B 1 148 ? 85.128 46.511 2.846 1.00 26.93 143 GLU B C 1
ATOM 3379 O O . GLU B 1 148 ? 83.944 46.807 2.956 1.00 27.00 143 GLU B O 1
ATOM 3385 N N . HIS B 1 149 ? 85.961 47.192 2.060 1.00 26.88 144 HIS B N 1
ATOM 3386 C CA . HIS B 1 149 ? 85.464 48.342 1.316 1.00 27.53 144 HIS B CA 1
ATOM 3387 C C . HIS B 1 149 ? 84.638 47.863 0.132 1.00 27.99 144 HIS B C 1
ATOM 3388 O O . HIS B 1 149 ? 83.668 48.508 -0.254 1.00 28.30 144 HIS B O 1
ATOM 3395 N N . HIS B 1 150 ? 85.007 46.714 -0.429 1.00 28.46 145 HIS B N 1
ATOM 3396 C CA . HIS B 1 150 ? 84.253 46.145 -1.542 1.00 28.96 145 HIS B CA 1
ATOM 3397 C C . HIS B 1 150 ? 82.861 45.807 -1.040 1.00 29.66 145 HIS B C 1
ATOM 3398 O O . HIS B 1 150 ? 81.873 45.999 -1.743 1.00 30.50 145 HIS B O 1
ATOM 3405 N N . ILE B 1 151 ? 82.782 45.304 0.186 1.00 30.48 146 ILE B N 1
ATOM 3406 C CA . ILE B 1 151 ? 81.500 44.930 0.768 1.00 30.96 146 ILE B CA 1
ATOM 3407 C C . ILE B 1 151 ? 80.676 46.158 1.134 1.00 32.12 146 ILE B C 1
ATOM 3408 O O . ILE B 1 151 ? 79.456 46.185 0.912 1.00 31.98 146 ILE B O 1
ATOM 3413 N N . GLU B 1 152 ? 81.334 47.165 1.706 1.00 32.92 147 GLU B N 1
ATOM 3414 C CA . GLU B 1 152 ? 80.645 48.390 2.093 1.00 34.32 147 GLU B CA 1
ATOM 3415 C C . GLU B 1 152 ? 80.030 49.003 0.843 1.00 34.94 147 GLU B C 1
ATOM 3416 O O . GLU B 1 152 ? 78.916 49.513 0.871 1.00 35.16 147 GLU B O 1
ATOM 3422 N N . GLU B 1 153 ? 80.763 48.933 -0.258 1.00 35.94 148 GLU B N 1
ATOM 3423 C CA . GLU B 1 153 ? 80.301 49.481 -1.529 1.00 37.29 148 GLU B CA 1
ATOM 3424 C C . GLU B 1 153 ? 79.113 48.705 -2.095 1.00 37.75 148 GLU B C 1
ATOM 3425 O O . GLU B 1 153 ? 78.260 49.271 -2.782 1.00 37.97 148 GLU B O 1
ATOM 3431 N N . LEU B 1 154 ? 79.056 47.413 -1.798 1.00 38.15 149 LEU B N 1
ATOM 3432 C CA . LEU B 1 154 ? 77.963 46.562 -2.264 1.00 38.50 149 LEU B CA 1
ATOM 3433 C C . LEU B 1 154 ? 76.719 46.784 -1.417 1.00 38.67 149 LEU B C 1
ATOM 3434 O O . LEU B 1 154 ? 75.610 46.870 -1.941 1.00 38.60 149 LEU B O 1
ATOM 3439 N N . LEU B 1 155 ? 76.913 46.876 -0.104 1.00 38.80 150 LEU B N 1
ATOM 3440 C CA . LEU B 1 155 ? 75.816 47.075 0.832 1.00 39.44 150 LEU B CA 1
ATOM 3441 C C . LEU B 1 155 ? 75.036 48.357 0.545 1.00 40.23 150 LEU B C 1
ATOM 3442 O O . LEU B 1 155 ? 73.938 48.552 1.061 1.00 40.27 150 LEU B O 1
ATOM 3447 N N . LYS B 1 156 ? 75.612 49.227 -0.276 1.00 41.05 151 LYS B N 1
ATOM 3448 C CA . LYS B 1 156 ? 74.960 50.481 -0.633 1.00 42.10 151 LYS B CA 1
ATOM 3449 C C . LYS B 1 156 ? 74.171 50.294 -1.916 1.00 42.34 151 LYS B C 1
ATOM 3450 O O . LYS B 1 156 ? 73.171 50.973 -2.148 1.00 42.44 151 LYS B O 1
ATOM 3456 N N . HIS B 1 157 ? 74.631 49.367 -2.750 1.00 42.59 152 HIS B N 1
ATOM 3457 C CA . HIS B 1 157 ? 73.976 49.099 -4.019 1.00 42.83 152 HIS B CA 1
ATOM 3458 C C . HIS B 1 157 ? 73.442 47.670 -4.126 1.00 42.38 152 HIS B C 1
ATOM 3459 O O . HIS B 1 157 ? 73.852 46.922 -5.011 1.00 42.39 152 HIS B O 1
ATOM 3466 N N . CYS B 1 158 ? 72.526 47.292 -3.241 1.00 41.87 153 CYS B N 1
ATOM 3467 C CA . CYS B 1 158 ? 71.963 45.945 -3.280 1.00 41.49 153 CYS B CA 1
ATOM 3468 C C . CYS B 1 158 ? 70.635 45.864 -2.541 1.00 41.31 153 CYS B C 1
ATOM 3469 O O . CYS B 1 158 ? 70.376 46.651 -1.636 1.00 41.32 153 CYS B O 1
ATOM 3472 N N . LYS B 1 159 ? 69.798 44.901 -2.929 1.00 41.33 154 LYS B N 1
ATOM 3473 C CA . LYS B 1 159 ? 68.501 44.705 -2.280 1.00 40.92 154 LYS B CA 1
ATOM 3474 C C . LYS B 1 159 ? 68.610 43.533 -1.317 1.00 40.07 154 LYS B C 1
ATOM 3475 O O . LYS B 1 159 ? 67.858 43.448 -0.348 1.00 40.02 154 LYS B O 1
ATOM 3481 N N . VAL B 1 160 ? 69.548 42.633 -1.601 1.00 39.07 155 VAL B N 1
ATOM 3482 C CA . VAL B 1 160 ? 69.812 41.462 -0.762 1.00 38.17 155 VAL B CA 1
ATOM 3483 C C . VAL B 1 160 ? 71.317 41.410 -0.492 1.00 37.32 155 VAL B C 1
ATOM 3484 O O . VAL B 1 160 ? 72.113 41.204 -1.404 1.00 37.38 155 VAL B O 1
ATOM 3488 N N . ALA B 1 161 ? 71.703 41.595 0.763 1.00 36.66 156 ALA B N 1
ATOM 3489 C CA . ALA B 1 161 ? 73.113 41.593 1.142 1.00 35.94 156 ALA B CA 1
ATOM 3490 C C . ALA B 1 161 ? 73.774 40.224 0.999 1.00 35.36 156 ALA B C 1
ATOM 3491 O O . ALA B 1 161 ? 73.116 39.190 1.123 1.00 35.69 156 ALA B O 1
ATOM 3493 N N . PRO B 1 162 ? 75.091 40.197 0.721 1.00 34.50 157 PRO B N 1
ATOM 3494 C CA . PRO B 1 162 ? 75.786 38.916 0.584 1.00 33.63 157 PRO B CA 1
ATOM 3495 C C . PRO B 1 162 ? 75.745 38.158 1.909 1.00 32.74 157 PRO B C 1
ATOM 3496 O O . PRO B 1 162 ? 75.726 38.762 2.984 1.00 32.12 157 PRO B O 1
ATOM 3500 N N . MET B 1 163 ? 75.743 36.834 1.821 1.00 31.89 158 MET B N 1
ATOM 3501 C CA . MET B 1 163 ? 75.645 35.984 3.003 1.00 31.26 158 MET B CA 1
ATOM 3502 C C . MET B 1 163 ? 76.930 35.216 3.293 1.00 30.13 158 MET B C 1
ATOM 3503 O O . MET B 1 163 ? 77.051 34.579 4.340 1.00 29.99 158 MET B O 1
ATOM 3508 N N . VAL B 1 164 ? 77.874 35.274 2.360 1.00 28.76 159 VAL B N 1
ATOM 3509 C CA . VAL B 1 164 ? 79.141 34.569 2.498 1.00 27.96 159 VAL B CA 1
ATOM 3510 C C . VAL B 1 164 ? 80.292 35.322 1.824 1.00 27.41 159 VAL B C 1
ATOM 3511 O O . VAL B 1 164 ? 80.098 36.036 0.842 1.00 27.95 159 VAL B O 1
ATOM 3515 N N . ASN B 1 165 ? 81.494 35.168 2.359 1.00 26.71 160 ASN B N 1
ATOM 3516 C CA . ASN B 1 165 ? 82.666 35.791 1.764 1.00 26.06 160 ASN B CA 1
ATOM 3517 C C . ASN B 1 165 ? 83.789 34.768 1.884 1.00 25.50 160 ASN B C 1
ATOM 3518 O O . ASN B 1 165 ? 84.293 34.502 2.987 1.00 24.38 160 ASN B O 1
ATOM 3523 N N . GLN B 1 166 ? 84.142 34.167 0.744 1.00 24.80 161 GLN B N 1
ATOM 3524 C CA . GLN B 1 166 ? 85.194 33.156 0.688 1.00 24.33 161 GLN B CA 1
ATOM 3525 C C . GLN B 1 166 ? 86.530 33.845 0.435 1.00 24.36 161 GLN B C 1
ATOM 3526 O O . GLN B 1 166 ? 86.720 34.506 -0.591 1.00 24.57 161 GLN B O 1
ATOM 3532 N N . ILE B 1 167 ? 87.463 33.679 1.363 1.00 24.16 162 ILE B N 1
ATOM 3533 C CA . ILE B 1 167 ? 88.760 34.339 1.260 1.00 24.18 162 ILE B CA 1
ATOM 3534 C C . ILE B 1 167 ? 89.939 33.443 1.642 1.00 24.45 162 ILE B C 1
ATOM 3535 O O . ILE B 1 167 ? 89.766 32.439 2.337 1.00 24.55 162 ILE B O 1
ATOM 3540 N N . GLU B 1 168 ? 91.138 33.811 1.200 1.00 23.96 163 GLU B N 1
ATOM 3541 C CA . GLU B 1 168 ? 92.305 33.037 1.574 1.00 24.39 163 GLU B CA 1
ATOM 3542 C C . GLU B 1 168 ? 92.482 33.178 3.086 1.00 24.68 163 GLU B C 1
ATOM 3543 O O . GLU B 1 168 ? 92.536 34.288 3.617 1.00 24.34 163 GLU B O 1
ATOM 3549 N N . LEU B 1 169 ? 92.583 32.051 3.779 1.00 25.37 164 LEU B N 1
ATOM 3550 C CA . LEU B 1 169 ? 92.728 32.076 5.227 1.00 25.48 164 LEU B CA 1
ATOM 3551 C C . LEU B 1 169 ? 93.435 30.825 5.737 1.00 25.45 164 LEU B C 1
ATOM 3552 O O . LEU B 1 169 ? 93.013 29.699 5.465 1.00 25.77 164 LEU B O 1
ATOM 3557 N N . HIS B 1 170 ? 94.532 31.044 6.458 1.00 25.19 165 HIS B N 1
ATOM 3558 C CA . HIS B 1 170 ? 95.346 29.973 7.028 1.00 24.57 165 HIS B CA 1
ATOM 3559 C C . HIS B 1 170 ? 96.245 30.603 8.085 1.00 24.59 165 HIS B C 1
ATOM 3560 O O . HIS B 1 170 ? 96.238 31.815 8.263 1.00 25.30 165 HIS B O 1
ATOM 3567 N N . PRO B 1 171 ? 97.032 29.792 8.801 1.00 24.37 166 PRO B N 1
ATOM 3568 C CA . PRO B 1 171 ? 97.911 30.336 9.840 1.00 24.23 166 PRO B CA 1
ATOM 3569 C C . PRO B 1 171 ? 98.833 31.524 9.503 1.00 24.01 166 PRO B C 1
ATOM 3570 O O . PRO B 1 171 ? 99.123 32.335 10.374 1.00 23.43 166 PRO B O 1
ATOM 3574 N N . LEU B 1 172 ? 99.287 31.638 8.257 1.00 23.99 167 LEU B N 1
ATOM 3575 C CA . LEU B 1 172 ? 100.174 32.751 7.909 1.00 23.87 167 LEU B CA 1
ATOM 3576 C C . LEU B 1 172 ? 99.385 33.975 7.444 1.00 23.63 167 LEU B C 1
ATOM 3577 O O . LEU B 1 172 ? 99.959 35.023 7.174 1.00 23.96 167 LEU B O 1
ATOM 3582 N N . LEU B 1 173 ? 98.067 33.830 7.368 1.00 23.58 168 LEU B N 1
ATOM 3583 C CA . LEU B 1 173 ? 97.171 34.907 6.960 1.00 23.14 168 LEU B CA 1
ATOM 3584 C C . LEU B 1 173 ? 95.835 34.642 7.665 1.00 22.91 168 LEU B C 1
ATOM 3585 O O . LEU B 1 173 ? 94.868 34.212 7.025 1.00 22.53 168 LEU B O 1
ATOM 3590 N N . ASN B 1 174 ? 95.774 34.897 8.975 1.00 22.29 169 ASN B N 1
ATOM 3591 C CA . ASN B 1 174 ? 94.545 34.613 9.720 1.00 22.10 169 ASN B CA 1
ATOM 3592 C C . ASN B 1 174 ? 93.312 35.453 9.399 1.00 22.40 169 ASN B C 1
ATOM 3593 O O . ASN B 1 174 ? 92.206 35.071 9.773 1.00 22.37 169 ASN B O 1
ATOM 3598 N N . GLN B 1 175 ? 93.485 36.585 8.717 1.00 22.22 170 GLN B N 1
ATOM 3599 C CA . GLN B 1 175 ? 92.337 37.411 8.341 1.00 22.78 170 GLN B CA 1
ATOM 3600 C C . GLN B 1 175 ? 91.421 37.781 9.518 1.00 23.09 170 GLN B C 1
ATOM 3601 O O . GLN B 1 175 ? 90.228 38.016 9.319 1.00 23.16 170 GLN B O 1
ATOM 3607 N N . LYS B 1 176 ? 91.958 37.852 10.732 1.00 23.39 171 LYS B N 1
ATOM 3608 C CA . LYS B 1 176 ? 91.107 38.158 11.889 1.00 23.82 171 LYS B CA 1
ATOM 3609 C C . LYS B 1 176 ? 90.242 39.403 11.742 1.00 23.53 171 LYS B C 1
ATOM 3610 O O . LYS B 1 176 ? 89.064 39.392 12.104 1.00 23.74 171 LYS B O 1
ATOM 3616 N N . ALA B 1 177 ? 90.812 40.470 11.193 1.00 23.54 172 ALA B N 1
ATOM 3617 C CA . ALA B 1 177 ? 90.073 41.715 11.015 1.00 23.37 172 ALA B CA 1
ATOM 3618 C C . ALA B 1 177 ? 88.925 41.567 10.014 1.00 23.18 172 ALA B C 1
ATOM 3619 O O . ALA B 1 177 ? 87.807 41.995 10.283 1.00 22.85 172 ALA B O 1
ATOM 3621 N N . LEU B 1 178 ? 89.194 40.954 8.866 1.00 23.38 173 LEU B N 1
ATOM 3622 C CA . LEU B 1 178 ? 88.144 40.795 7.866 1.00 23.39 173 LEU B CA 1
ATOM 3623 C C . LEU B 1 178 ? 87.028 39.889 8.389 1.00 23.80 173 LEU B C 1
ATOM 3624 O O . LEU B 1 178 ? 85.849 40.121 8.111 1.00 24.12 173 LEU B O 1
ATOM 3629 N N . CYS B 1 179 ? 87.393 38.869 9.164 1.00 24.25 174 CYS B N 1
ATOM 3630 C CA . CYS B 1 179 ? 86.391 37.963 9.722 1.00 24.83 174 CYS B CA 1
ATOM 3631 C C . CYS B 1 179 ? 85.496 38.737 10.684 1.00 25.60 174 CYS B C 1
ATOM 3632 O O . CYS B 1 179 ? 84.273 38.598 10.668 1.00 25.61 174 CYS B O 1
ATOM 3635 N N . GLU B 1 180 ? 86.126 39.550 11.522 1.00 26.51 175 GLU B N 1
ATOM 3636 C CA . GLU B 1 180 ? 85.429 40.376 12.492 1.00 27.60 175 GLU B CA 1
ATOM 3637 C C . GLU B 1 180 ? 84.410 41.232 11.731 1.00 27.42 175 GLU B C 1
ATOM 3638 O O . GLU B 1 180 ? 83.239 41.305 12.107 1.00 27.58 175 GLU B O 1
ATOM 3644 N N . TYR B 1 181 ? 84.867 41.873 10.656 1.00 27.05 176 TYR B N 1
ATOM 3645 C CA . TYR B 1 181 ? 83.997 42.710 9.830 1.00 27.27 176 TYR B CA 1
ATOM 3646 C C . TYR B 1 181 ? 82.811 41.923 9.253 1.00 27.25 176 TYR B C 1
ATOM 3647 O O . TYR B 1 181 ? 81.660 42.344 9.369 1.00 27.31 176 TYR B O 1
ATOM 3656 N N . CYS B 1 182 ? 83.100 40.789 8.620 1.00 27.50 177 CYS B N 1
ATOM 3657 C CA . CYS B 1 182 ? 82.053 39.965 8.018 1.00 28.12 177 CYS B CA 1
ATOM 3658 C C . CYS B 1 182 ? 81.028 39.493 9.046 1.00 28.91 177 CYS B C 1
ATOM 3659 O O . CYS B 1 182 ? 79.837 39.410 8.752 1.00 28.96 177 CYS B O 1
ATOM 3662 N N . LYS B 1 183 ? 81.492 39.188 10.253 1.00 29.69 178 LYS B N 1
ATOM 3663 C CA . LYS B 1 183 ? 80.607 38.743 11.320 1.00 30.66 178 LYS B CA 1
ATOM 3664 C C . LYS B 1 183 ? 79.657 39.867 11.757 1.00 31.08 178 LYS B C 1
ATOM 3665 O O . LYS B 1 183 ? 78.480 39.624 12.027 1.00 30.64 178 LYS B O 1
ATOM 3671 N N . SER B 1 184 ? 80.173 41.095 11.832 1.00 30.95 179 SER B N 1
ATOM 3672 C CA . SER B 1 184 ? 79.353 42.238 12.244 1.00 30.92 179 SER B CA 1
ATOM 3673 C C . SER B 1 184 ? 78.324 42.550 11.163 1.00 30.94 179 SER B C 1
ATOM 3674 O O . SER B 1 184 ? 77.341 43.253 11.407 1.00 30.85 179 SER B O 1
ATOM 3677 N N . LYS B 1 185 ? 78.566 42.020 9.968 1.00 30.76 180 LYS B N 1
ATOM 3678 C CA . LYS B 1 185 ? 77.684 42.232 8.828 1.00 30.71 180 LYS B CA 1
ATOM 3679 C C . LYS B 1 185 ? 76.833 40.987 8.569 1.00 30.88 180 LYS B C 1
ATOM 3680 O O . LYS B 1 185 ? 76.155 40.892 7.542 1.00 30.83 180 LYS B O 1
ATOM 3686 N N . ASN B 1 186 ? 76.870 40.042 9.507 1.00 30.75 181 ASN B N 1
ATOM 3687 C CA . ASN B 1 186 ? 76.125 38.792 9.388 1.00 30.72 181 ASN B CA 1
ATOM 3688 C C . ASN B 1 186 ? 76.512 38.072 8.088 1.00 30.12 181 ASN B C 1
ATOM 3689 O O . ASN B 1 186 ? 75.665 37.552 7.358 1.00 30.08 181 ASN B O 1
ATOM 3694 N N . ILE B 1 187 ? 77.811 38.059 7.808 1.00 29.20 182 ILE B N 1
ATOM 3695 C CA . ILE B 1 187 ? 78.342 37.414 6.616 1.00 28.20 182 ILE B CA 1
ATOM 3696 C C . ILE B 1 187 ? 79.287 36.297 7.014 1.00 28.10 182 ILE B C 1
ATOM 3697 O O . ILE B 1 187 ? 80.315 36.543 7.644 1.00 28.78 182 ILE B O 1
ATOM 3702 N N . ALA B 1 188 ? 78.950 35.071 6.633 1.00 27.52 183 ALA B N 1
ATOM 3703 C CA . ALA B 1 188 ? 79.778 33.919 6.958 1.00 26.88 183 ALA B CA 1
ATOM 3704 C C . ALA B 1 188 ? 81.074 33.925 6.157 1.00 26.71 183 ALA B C 1
ATOM 3705 O O . ALA B 1 188 ? 81.103 34.350 4.997 1.00 26.61 183 ALA B O 1
ATOM 3707 N N . VAL B 1 189 ? 82.153 33.456 6.776 1.00 26.14 184 VAL B N 1
ATOM 3708 C CA . VAL B 1 189 ? 83.431 33.405 6.093 1.00 25.43 184 VAL B CA 1
ATOM 3709 C C . VAL B 1 189 ? 83.857 31.976 5.801 1.00 25.41 184 VAL B C 1
ATOM 3710 O O . VAL B 1 189 ? 83.734 31.093 6.652 1.00 25.71 184 VAL B O 1
ATOM 3714 N N . THR B 1 190 ? 84.346 31.756 4.583 1.00 24.86 185 THR B N 1
ATOM 3715 C CA . THR B 1 190 ? 84.837 30.455 4.153 1.00 24.47 185 THR B CA 1
ATOM 3716 C C . THR B 1 190 ? 86.294 30.677 3.803 1.00 24.46 185 THR B C 1
ATOM 3717 O O . THR B 1 190 ? 86.619 31.625 3.094 1.00 23.78 185 THR B O 1
ATOM 3721 N N . ALA B 1 191 ? 87.167 29.810 4.304 1.00 24.80 186 ALA B N 1
ATOM 3722 C CA . ALA B 1 191 ? 88.595 29.942 4.062 1.00 25.31 186 ALA B CA 1
ATOM 3723 C C . ALA B 1 191 ? 89.130 29.066 2.934 1.00 26.00 186 ALA B C 1
ATOM 3724 O O . ALA B 1 191 ? 88.988 27.836 2.977 1.00 25.50 186 ALA B O 1
ATOM 3726 N N . TRP B 1 192 ? 89.734 29.688 1.920 1.00 26.27 187 TRP B N 1
ATOM 3727 C CA . TRP B 1 192 ? 90.322 28.894 0.856 1.00 26.86 187 TRP B CA 1
ATOM 3728 C C . TRP B 1 192 ? 91.822 28.792 1.095 1.00 27.23 187 TRP B C 1
ATOM 3729 O O . TRP B 1 192 ? 92.409 29.633 1.784 1.00 27.85 187 TRP B O 1
ATOM 3740 N N . SER B 1 193 ? 92.430 27.747 0.537 1.00 27.83 188 SER B N 1
ATOM 3741 C CA . SER B 1 193 ? 93.848 27.442 0.757 1.00 28.51 188 SER B CA 1
ATOM 3742 C C . SER B 1 193 ? 94.040 27.320 2.276 1.00 28.23 188 SER B C 1
ATOM 3743 O O . SER B 1 193 ? 95.060 27.737 2.818 1.00 28.07 188 SER B O 1
ATOM 3746 N N . PRO B 1 194 ? 93.061 26.710 2.977 1.00 28.39 189 PRO B N 1
ATOM 3747 C CA . PRO B 1 194 ? 93.123 26.543 4.434 1.00 28.66 189 PRO B CA 1
ATOM 3748 C C . PRO B 1 194 ? 94.362 25.831 4.965 1.00 29.29 189 PRO B C 1
ATOM 3749 O O . PRO B 1 194 ? 94.692 25.953 6.146 1.00 28.93 189 PRO B O 1
ATOM 3753 N N . LEU B 1 195 ? 95.039 25.093 4.093 1.00 30.14 190 LEU B N 1
ATOM 3754 C CA . LEU B 1 195 ? 96.237 24.367 4.482 1.00 30.80 190 LEU B CA 1
ATOM 3755 C C . LEU B 1 195 ? 97.450 25.056 3.860 1.00 31.79 190 LEU B C 1
ATOM 3756 O O . LEU B 1 195 ? 98.542 24.490 3.810 1.00 31.96 190 LEU B O 1
ATOM 3761 N N . GLY B 1 196 ? 97.250 26.288 3.398 1.00 32.41 191 GLY B N 1
ATOM 3762 C CA . GLY B 1 196 ? 98.331 27.017 2.774 1.00 33.54 191 GLY B CA 1
ATOM 3763 C 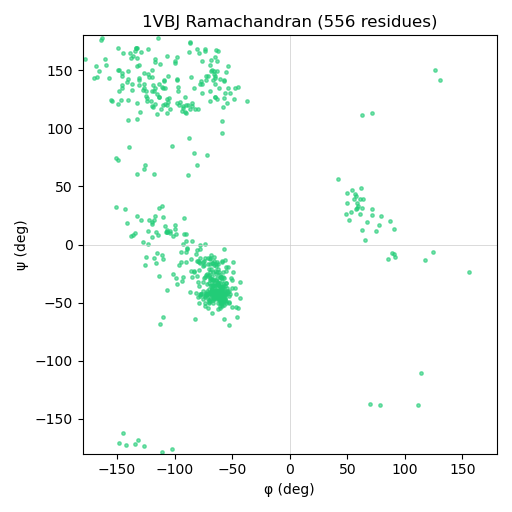C . GLY B 1 196 ? 98.738 26.285 1.513 1.00 34.47 191 GLY B C 1
ATOM 3764 O O . GLY B 1 196 ? 99.923 26.179 1.195 1.00 34.62 191 GLY B O 1
ATOM 3765 N N . GLN B 1 197 ? 97.748 25.765 0.796 1.00 35.26 192 GLN B N 1
ATOM 3766 C CA . GLN B 1 197 ? 98.000 25.023 -0.434 1.00 36.60 192 GLN B CA 1
ATOM 3767 C C . GLN B 1 197 ? 99.070 23.947 -0.235 1.00 37.47 192 GLN B C 1
ATOM 3768 O O . GLN B 1 197 ? 99.875 23.688 -1.128 1.00 37.86 192 GLN B O 1
ATOM 3774 N N . GLY B 1 198 ? 99.072 23.334 0.949 1.00 38.21 193 GLY B N 1
ATOM 3775 C CA . GLY B 1 198 ? 100.024 22.283 1.260 1.00 38.72 193 GLY B CA 1
ATOM 3776 C C . GLY B 1 198 ? 101.371 22.739 1.790 1.00 39.36 193 GLY B C 1
ATOM 3777 O O . GLY B 1 198 ? 102.138 21.926 2.301 1.00 39.50 193 GLY B O 1
ATOM 3778 N N . HIS B 1 199 ? 101.665 24.032 1.683 1.00 40.00 194 HIS B N 1
ATOM 3779 C CA . HIS B 1 199 ? 102.951 24.550 2.142 1.00 40.46 194 HIS B CA 1
ATOM 3780 C C . HIS B 1 199 ? 103.121 24.636 3.657 1.00 40.64 194 HIS B C 1
ATOM 3781 O O . HIS B 1 199 ? 104.173 25.058 4.132 1.00 41.23 194 HIS B O 1
ATOM 3788 N N . LEU B 1 200 ? 102.106 24.234 4.416 1.00 40.88 195 LEU B N 1
ATOM 3789 C CA . LEU B 1 200 ? 102.185 24.287 5.880 1.00 40.90 195 LEU B CA 1
ATOM 3790 C C . LEU B 1 200 ? 101.915 22.942 6.559 1.00 41.26 195 LEU B C 1
ATOM 3791 O O . LEU B 1 200 ? 102.144 22.787 7.760 1.00 41.29 195 LEU B O 1
ATOM 3796 N N . VAL B 1 201 ? 101.439 21.971 5.785 1.00 41.87 196 VAL B N 1
ATOM 3797 C CA . VAL B 1 201 ? 101.120 20.646 6.305 1.00 42.48 196 VAL B CA 1
ATOM 3798 C C . VAL B 1 201 ? 102.293 19.960 7.011 1.00 43.43 196 VAL B C 1
ATOM 3799 O O . VAL B 1 201 ? 102.106 18.954 7.702 1.00 43.49 196 VAL B O 1
ATOM 3803 N N . GLU B 1 202 ? 103.496 20.501 6.833 1.00 44.19 197 GLU B N 1
ATOM 3804 C CA . GLU B 1 202 ? 104.689 19.945 7.465 1.00 45.02 197 GLU B CA 1
ATOM 3805 C C . GLU B 1 202 ? 105.403 20.962 8.347 1.00 45.03 197 GLU B C 1
ATOM 3806 O O . GLU B 1 202 ? 106.591 20.817 8.630 1.00 45.34 197 GLU B O 1
ATOM 3812 N N . ASP B 1 203 ? 104.683 21.997 8.775 1.00 45.01 198 ASP B N 1
ATOM 3813 C CA . ASP B 1 203 ? 105.262 23.023 9.637 1.00 44.84 198 ASP B CA 1
ATOM 3814 C C . ASP B 1 203 ? 105.581 22.383 10.985 1.00 44.83 198 ASP B C 1
ATOM 3815 O O . ASP B 1 203 ? 104.809 21.564 11.476 1.00 44.85 198 ASP B O 1
ATOM 3820 N N . ALA B 1 204 ? 106.708 22.761 11.582 1.00 44.75 199 ALA B N 1
ATOM 3821 C CA . ALA B 1 204 ? 107.125 22.201 12.868 1.00 44.85 199 ALA B CA 1
ATOM 3822 C C . ALA B 1 204 ? 106.288 22.671 14.053 1.00 44.91 199 ALA B C 1
ATOM 3823 O O . ALA B 1 204 ? 106.203 21.984 15.072 1.00 44.97 199 ALA B O 1
ATOM 3825 N N . ARG B 1 205 ? 105.678 23.843 13.919 1.00 44.83 200 ARG B N 1
ATOM 3826 C CA . ARG B 1 205 ? 104.857 24.405 14.981 1.00 44.61 200 ARG B CA 1
ATOM 3827 C C . ARG B 1 205 ? 103.491 23.729 15.053 1.00 44.53 200 ARG B C 1
ATOM 3828 O O . ARG B 1 205 ? 102.996 23.432 16.141 1.00 44.31 200 ARG B O 1
ATOM 3836 N N . LEU B 1 206 ? 102.878 23.485 13.899 1.00 44.43 201 LEU B N 1
ATOM 3837 C CA . LEU B 1 206 ? 101.578 22.836 13.886 1.00 44.43 201 LEU B CA 1
ATOM 3838 C C . LEU B 1 206 ? 101.716 21.382 14.333 1.00 44.69 201 LEU B C 1
ATOM 3839 O O . LEU B 1 206 ? 100.891 20.882 15.101 1.00 44.36 201 LEU B O 1
ATOM 3844 N N . LYS B 1 207 ? 102.766 20.711 13.863 1.00 45.04 202 LYS B N 1
ATOM 3845 C CA . LYS B 1 207 ? 103.003 19.317 14.239 1.00 45.62 202 LYS B CA 1
ATOM 3846 C C . LYS B 1 207 ? 103.100 19.194 15.749 1.00 45.46 202 LYS B C 1
ATOM 3847 O O . LYS B 1 207 ? 102.411 18.375 16.355 1.00 45.71 202 LYS B O 1
ATOM 3853 N N . ALA B 1 208 ? 103.955 20.016 16.348 1.00 45.17 203 ALA B N 1
ATOM 3854 C CA . ALA B 1 208 ? 104.136 20.013 17.792 1.00 44.64 203 ALA B CA 1
ATOM 3855 C C . ALA B 1 208 ? 102.773 19.985 18.468 1.00 44.45 203 ALA B C 1
ATOM 3856 O O . ALA B 1 208 ? 102.439 19.035 19.178 1.00 44.17 203 ALA B O 1
ATOM 3858 N N . ILE B 1 209 ? 101.986 21.030 18.228 1.00 43.89 204 ILE B N 1
ATOM 3859 C CA . ILE B 1 209 ? 100.650 21.148 18.804 1.00 43.30 204 ILE B CA 1
ATOM 3860 C C . ILE B 1 209 ? 99.800 19.907 18.531 1.00 43.05 204 ILE B C 1
ATOM 3861 O O . ILE B 1 209 ? 99.067 19.446 19.407 1.00 43.01 204 ILE B O 1
ATOM 3866 N N . GLY B 1 210 ? 99.912 19.371 17.318 1.00 42.82 205 GLY B N 1
ATOM 3867 C CA . GLY B 1 210 ? 99.150 18.190 16.946 1.00 42.82 205 GLY B CA 1
ATOM 3868 C C . GLY B 1 210 ? 99.493 16.952 17.755 1.00 42.74 205 GLY B C 1
ATOM 3869 O O . GLY B 1 210 ? 98.621 16.127 18.033 1.00 42.52 205 GLY B O 1
ATOM 3870 N N . GLY B 1 211 ? 100.762 16.832 18.139 1.00 42.69 206 GLY B N 1
ATOM 3871 C CA . GLY B 1 211 ? 101.214 15.690 18.913 1.00 42.78 206 GLY B CA 1
ATOM 3872 C C . GLY B 1 211 ? 100.436 15.434 20.187 1.00 42.70 206 GLY B C 1
ATOM 3873 O O . GLY B 1 211 ? 100.162 14.285 20.524 1.00 42.80 206 GLY B O 1
ATOM 3874 N N . LYS B 1 212 ? 100.082 16.502 20.896 1.00 42.83 207 LYS B N 1
ATOM 3875 C CA . LYS B 1 212 ? 99.331 16.404 22.149 1.00 42.47 207 LYS B CA 1
ATOM 3876 C C . LYS B 1 212 ? 97.934 15.827 21.951 1.00 42.05 207 LYS B C 1
ATOM 3877 O O . LYS B 1 212 ? 97.303 15.364 22.903 1.00 42.28 207 LYS B O 1
ATOM 3883 N N . TYR B 1 213 ? 97.451 15.855 20.714 1.00 41.10 208 TYR B N 1
ATOM 3884 C CA . TYR B 1 213 ? 96.111 15.366 20.409 1.00 39.99 208 TYR B CA 1
ATOM 3885 C C . TYR B 1 213 ? 96.153 14.148 19.495 1.00 39.36 208 TYR B C 1
ATOM 3886 O O . TYR B 1 213 ? 95.120 13.524 19.225 1.00 39.19 208 TYR B O 1
ATOM 3895 N N . GLY B 1 214 ? 97.345 13.819 19.015 1.00 38.55 209 GLY B N 1
ATOM 3896 C CA . GLY B 1 214 ? 97.474 12.696 18.108 1.00 37.60 209 GLY B CA 1
ATOM 3897 C C . GLY B 1 214 ? 96.881 13.062 16.761 1.00 36.85 209 GLY B C 1
ATOM 3898 O O . GLY B 1 214 ? 96.359 12.209 16.045 1.00 37.03 209 GLY B O 1
ATOM 3899 N N . LYS B 1 215 ? 96.955 14.344 16.420 1.00 35.79 210 LYS B N 1
ATOM 3900 C CA . LYS B 1 215 ? 96.429 14.837 15.150 1.00 35.08 210 LYS B CA 1
ATOM 3901 C C . LYS B 1 215 ? 97.577 15.394 14.305 1.00 34.47 210 LYS B C 1
ATOM 3902 O O . LYS B 1 215 ? 98.633 15.723 14.836 1.00 34.36 210 LYS B O 1
ATOM 3908 N N . THR B 1 216 ? 97.373 15.507 12.998 1.00 33.89 211 THR B N 1
ATOM 3909 C CA . THR B 1 216 ? 98.416 16.035 12.125 1.00 33.38 211 THR B CA 1
ATOM 3910 C C . THR B 1 216 ? 98.344 17.556 12.069 1.00 33.44 211 THR B C 1
ATOM 3911 O O . THR B 1 216 ? 97.425 18.167 12.626 1.00 33.24 211 THR B O 1
ATOM 3915 N N . ALA B 1 217 ? 99.323 18.161 11.399 1.00 33.19 212 ALA B N 1
ATOM 3916 C CA . ALA B 1 217 ? 99.384 19.610 11.258 1.00 32.84 212 ALA B CA 1
ATOM 3917 C C . ALA B 1 217 ? 98.157 20.066 10.499 1.00 32.56 212 ALA B C 1
ATOM 3918 O O . ALA B 1 217 ? 97.497 21.033 10.882 1.00 32.58 212 ALA B O 1
ATOM 3920 N N . ALA B 1 218 ? 97.856 19.354 9.419 1.00 32.20 213 ALA B N 1
ATOM 3921 C CA . ALA B 1 218 ? 96.707 19.674 8.593 1.00 31.75 213 ALA B CA 1
ATOM 3922 C C . ALA B 1 218 ? 95.434 19.646 9.420 1.00 31.76 213 ALA B C 1
ATOM 3923 O O . ALA B 1 218 ? 94.589 20.542 9.313 1.00 31.86 213 ALA B O 1
ATOM 3925 N N . GLN B 1 219 ? 95.283 18.620 10.252 1.00 31.43 214 GLN B N 1
ATOM 3926 C CA . GLN B 1 219 ? 94.088 18.530 11.073 1.00 30.96 214 GLN B CA 1
ATOM 3927 C C . GLN B 1 219 ? 94.031 19.697 12.046 1.00 30.22 214 GLN B C 1
ATOM 3928 O O . GLN B 1 219 ? 92.962 20.259 12.277 1.00 30.38 214 GLN B O 1
ATOM 3934 N N . VAL B 1 220 ? 95.178 20.064 12.607 1.00 29.29 215 VAL B N 1
ATOM 3935 C CA . VAL B 1 220 ? 95.242 21.179 13.560 1.00 29.07 215 VAL B CA 1
ATOM 3936 C C . VAL B 1 220 ? 94.780 22.485 12.902 1.00 28.40 215 VAL B C 1
ATOM 3937 O O . VAL B 1 220 ? 93.954 23.208 13.460 1.00 27.98 215 VAL B O 1
ATOM 3941 N N . MET B 1 221 ? 95.308 22.771 11.715 1.00 27.99 216 MET B N 1
ATOM 3942 C CA . MET B 1 221 ? 94.931 23.978 10.982 1.00 27.82 216 MET B CA 1
ATOM 3943 C C . MET B 1 221 ? 93.423 24.048 10.732 1.00 27.57 216 MET B C 1
ATOM 3944 O O . MET B 1 221 ? 92.805 25.088 10.921 1.00 27.33 216 MET B O 1
ATOM 3949 N N . LEU B 1 222 ? 92.840 22.932 10.307 1.00 27.66 217 LEU B N 1
ATOM 3950 C CA . LEU B 1 222 ? 91.412 22.851 10.031 1.00 27.56 217 LEU B CA 1
ATOM 3951 C C . LEU B 1 222 ? 90.573 23.088 11.284 1.00 27.37 217 LEU B C 1
ATOM 3952 O O . LEU B 1 222 ? 89.577 23.815 11.241 1.00 27.23 217 LEU B O 1
ATOM 3957 N N . ARG B 1 223 ? 90.967 22.474 12.397 1.00 27.12 218 ARG B N 1
ATOM 3958 C CA . ARG B 1 223 ? 90.221 22.640 13.649 1.00 27.23 218 ARG B CA 1
ATOM 3959 C C . ARG B 1 223 ? 90.341 24.094 14.127 1.00 26.37 218 ARG B C 1
ATOM 3960 O O . ARG B 1 223 ? 89.399 24.670 14.669 1.00 26.19 218 ARG B O 1
ATOM 3968 N N . TRP B 1 224 ? 91.507 24.686 13.905 1.00 25.86 219 TRP B N 1
ATOM 3969 C CA . TRP B 1 224 ? 91.764 26.071 14.298 1.00 25.61 219 TRP B CA 1
ATOM 3970 C C . TRP B 1 224 ? 90.801 26.985 13.544 1.00 25.06 219 TRP B C 1
ATOM 3971 O O . TRP B 1 224 ? 90.201 27.902 14.117 1.00 24.90 219 TRP B O 1
ATOM 3982 N N . GLU B 1 225 ? 90.647 26.719 12.253 1.00 24.69 220 GLU B N 1
ATOM 3983 C CA . GLU B 1 225 ? 89.740 27.492 11.417 1.00 24.27 220 GLU B CA 1
ATOM 3984 C C . GLU B 1 225 ? 88.307 27.307 11.912 1.00 24.42 220 GLU B C 1
ATOM 3985 O O . GLU B 1 225 ? 87.553 28.272 12.046 1.00 24.33 220 GLU B O 1
ATOM 3991 N N . ILE B 1 226 ? 87.938 26.066 12.206 1.00 24.67 221 ILE B N 1
ATOM 3992 C CA . ILE B 1 226 ? 86.603 25.773 12.704 1.00 24.70 221 ILE B CA 1
ATOM 3993 C C . ILE B 1 226 ? 86.336 26.492 14.027 1.00 24.60 221 ILE B C 1
ATOM 3994 O O . ILE B 1 226 ? 85.287 27.104 14.189 1.00 24.66 221 ILE B O 1
ATOM 3999 N N . GLN B 1 227 ? 87.279 26.450 14.964 1.00 24.76 222 GLN B N 1
ATOM 4000 C CA . GLN B 1 227 ? 87.058 27.131 16.243 1.00 24.52 222 GLN B CA 1
ATOM 4001 C C . GLN B 1 227 ? 87.112 28.643 16.095 1.00 24.35 222 GLN B C 1
ATOM 4002 O O . GLN B 1 227 ? 86.733 29.376 17.007 1.00 24.64 222 GLN B O 1
ATOM 4008 N N . ALA B 1 228 ? 87.578 29.110 14.940 1.00 24.59 223 ALA B N 1
ATOM 4009 C CA . ALA B 1 228 ? 87.633 30.547 14.668 1.00 24.20 223 ALA B CA 1
ATOM 4010 C C . ALA B 1 228 ? 86.244 31.003 14.222 1.00 23.94 223 ALA B C 1
ATOM 4011 O O . ALA B 1 228 ? 85.990 32.190 14.080 1.00 24.42 223 ALA B O 1
ATOM 4013 N N . GLY B 1 229 ? 85.348 30.047 14.008 1.00 23.74 224 GLY B N 1
ATOM 4014 C CA . GLY B 1 229 ? 84.002 30.378 13.587 1.00 24.01 224 GLY B CA 1
ATOM 4015 C C . GLY B 1 229 ? 83.831 30.518 12.077 1.00 24.26 224 GLY B C 1
ATOM 4016 O O . GLY B 1 229 ? 82.873 31.144 11.612 1.00 24.73 224 GLY B O 1
ATOM 4017 N N . VAL B 1 230 ? 84.750 29.948 11.306 1.00 24.04 225 VAL B N 1
ATOM 4018 C CA . VAL B 1 230 ? 84.640 30.030 9.854 1.00 24.33 225 VAL B CA 1
ATOM 4019 C C . VAL B 1 230 ? 84.401 28.652 9.258 1.00 24.72 225 VAL B C 1
ATOM 4020 O O . VAL B 1 230 ? 84.348 27.649 9.972 1.00 24.81 225 VAL B O 1
ATOM 4024 N N . ILE B 1 231 ? 84.244 28.624 7.940 1.00 25.58 226 ILE B N 1
ATOM 4025 C CA . ILE B 1 231 ? 84.033 27.394 7.187 1.00 25.85 226 ILE B CA 1
ATOM 4026 C C . ILE B 1 231 ? 85.356 27.148 6.479 1.00 26.69 226 ILE B C 1
ATOM 4027 O O . ILE B 1 231 ? 86.030 28.096 6.083 1.00 27.14 226 ILE B O 1
ATOM 4032 N N . THR B 1 232 ? 85.746 25.888 6.331 1.00 27.25 227 THR B N 1
ATOM 4033 C CA . THR B 1 232 ? 87.006 25.583 5.681 1.00 28.29 227 THR B CA 1
ATOM 4034 C C . THR B 1 232 ? 86.803 24.514 4.615 1.00 29.30 227 THR B C 1
ATOM 4035 O O . THR B 1 232 ? 86.083 23.531 4.833 1.00 29.10 227 THR B O 1
ATOM 4039 N N . ILE B 1 233 ? 87.440 24.714 3.463 1.00 30.14 228 ILE B N 1
ATOM 4040 C CA . ILE B 1 233 ? 87.290 23.796 2.338 1.00 31.70 228 ILE B CA 1
ATOM 4041 C C . ILE B 1 233 ? 88.597 23.235 1.780 1.00 32.14 228 ILE B C 1
ATOM 4042 O O . ILE B 1 233 ? 88.969 23.529 0.655 1.00 31.99 228 ILE B O 1
ATOM 4047 N N . PRO B 1 234 ? 89.288 22.385 2.553 1.00 33.17 229 PRO B N 1
ATOM 4048 C CA . PRO B 1 234 ? 90.553 21.813 2.080 1.00 34.24 229 PRO B CA 1
ATOM 4049 C C . PRO B 1 234 ? 90.401 20.895 0.862 1.00 35.72 229 PRO B C 1
ATOM 4050 O O . PRO B 1 234 ? 89.406 20.181 0.726 1.00 35.56 229 PRO B O 1
ATOM 4054 N N . LYS B 1 235 ? 91.397 20.929 -0.016 1.00 37.48 230 LYS B N 1
ATOM 4055 C CA . LYS B 1 235 ? 91.406 20.116 -1.228 1.00 39.65 230 LYS B CA 1
ATOM 4056 C C . LYS B 1 235 ? 92.451 19.012 -1.116 1.00 40.76 230 LYS B C 1
ATOM 4057 O O . LYS B 1 235 ? 93.533 19.229 -0.572 1.00 40.98 230 LYS B O 1
ATOM 4063 N N . SER B 1 236 ? 92.115 17.832 -1.628 1.00 42.35 231 SER B N 1
ATOM 4064 C CA . SER B 1 236 ? 93.029 16.689 -1.615 1.00 43.66 231 SER B CA 1
ATOM 4065 C C . SER B 1 236 ? 92.670 15.679 -2.701 1.00 44.73 231 SER B C 1
ATOM 4066 O O . SER B 1 236 ? 91.494 15.459 -3.002 1.00 44.74 231 SER B O 1
ATOM 4069 N N . GLY B 1 237 ? 93.699 15.079 -3.288 1.00 45.94 232 GLY B N 1
ATOM 4070 C CA . GLY B 1 237 ? 93.499 14.080 -4.319 1.00 47.37 232 GLY B CA 1
ATOM 4071 C C . GLY B 1 237 ? 93.974 12.732 -3.806 1.00 48.36 232 GLY B C 1
ATOM 4072 O O . GLY B 1 237 ? 94.454 11.897 -4.573 1.00 48.77 232 GLY B O 1
ATOM 4073 N N . ASN B 1 238 ? 93.841 12.527 -2.497 1.00 49.03 233 ASN B N 1
ATOM 4074 C CA . ASN B 1 238 ? 94.256 11.288 -1.852 1.00 49.69 233 ASN B CA 1
ATOM 4075 C C . ASN B 1 238 ? 93.142 10.816 -0.922 1.00 50.20 233 ASN B C 1
ATOM 4076 O O . ASN B 1 238 ? 92.746 11.532 -0.004 1.00 50.20 233 ASN B O 1
ATOM 4081 N N . GLU B 1 239 ? 92.647 9.606 -1.162 1.00 50.57 234 GLU B N 1
ATOM 4082 C CA . GLU B 1 239 ? 91.566 9.033 -0.368 1.00 50.89 234 GLU B CA 1
ATOM 4083 C C . GLU B 1 239 ? 91.886 8.994 1.122 1.00 50.78 234 GLU B C 1
ATOM 4084 O O . GLU B 1 239 ? 90.997 9.129 1.964 1.00 50.67 234 GLU B O 1
ATOM 4090 N N . ALA B 1 240 ? 93.160 8.803 1.443 1.00 50.51 235 ALA B N 1
ATOM 4091 C CA . ALA B 1 240 ? 93.585 8.736 2.832 1.00 50.18 235 ALA B CA 1
ATOM 4092 C C . ALA B 1 240 ? 93.559 10.119 3.471 1.00 49.90 235 ALA B C 1
ATOM 4093 O O . ALA B 1 240 ? 93.087 10.286 4.597 1.00 50.06 235 ALA B O 1
ATOM 4095 N N . ARG B 1 241 ? 94.061 11.112 2.745 1.00 49.47 236 ARG B N 1
ATOM 4096 C CA . ARG B 1 241 ? 94.100 12.479 3.248 1.00 48.77 236 ARG B CA 1
ATOM 4097 C C . ARG B 1 241 ? 92.702 13.073 3.351 1.00 47.99 236 ARG B C 1
ATOM 4098 O O . ARG B 1 241 ? 92.449 13.909 4.217 1.00 47.87 236 ARG B O 1
ATOM 4106 N N . ILE B 1 242 ? 91.799 12.638 2.473 1.00 47.03 237 ILE B N 1
ATOM 4107 C CA . ILE B 1 242 ? 90.421 13.127 2.491 1.00 46.24 237 ILE B CA 1
ATOM 4108 C C . ILE B 1 242 ? 89.798 12.715 3.813 1.00 45.53 237 ILE B C 1
ATOM 4109 O O . ILE B 1 242 ? 89.147 13.520 4.480 1.00 45.35 237 ILE B O 1
ATOM 4114 N N . LYS B 1 243 ? 89.997 11.448 4.176 1.00 44.85 238 LYS B N 1
ATOM 4115 C CA . LYS B 1 243 ? 89.472 10.903 5.424 1.00 44.21 238 LYS B CA 1
ATOM 4116 C C . LYS B 1 243 ? 90.086 11.663 6.594 1.00 43.24 238 LYS B C 1
ATOM 4117 O O . LYS B 1 243 ? 89.392 12.074 7.519 1.00 43.40 238 LYS B O 1
ATOM 4123 N N . GLU B 1 244 ? 91.399 11.843 6.540 1.00 42.22 239 GLU B N 1
ATOM 4124 C CA . GLU B 1 244 ? 92.126 12.544 7.591 1.00 41.23 239 GLU B CA 1
ATOM 4125 C C . GLU B 1 244 ? 91.576 13.951 7.827 1.00 40.60 239 GLU B C 1
ATOM 4126 O O . GLU B 1 244 ? 91.325 14.346 8.970 1.00 40.55 239 GLU B O 1
ATOM 4132 N N . ASN B 1 245 ? 91.390 14.704 6.745 1.00 39.83 240 ASN B N 1
ATOM 4133 C CA . ASN B 1 245 ? 90.882 16.069 6.841 1.00 38.86 240 ASN B CA 1
ATOM 4134 C C . ASN B 1 245 ? 89.474 16.143 7.409 1.00 38.13 240 ASN B C 1
ATOM 4135 O O . ASN B 1 245 ? 89.076 17.171 7.948 1.00 38.18 240 ASN B O 1
ATOM 4140 N N . GLY B 1 246 ? 88.722 15.055 7.288 1.00 37.41 241 GLY B N 1
ATOM 4141 C CA . GLY B 1 246 ? 87.370 15.035 7.820 1.00 36.73 241 GLY B CA 1
ATOM 4142 C C . GLY B 1 246 ? 87.329 14.657 9.293 1.00 36.36 241 GLY B C 1
ATOM 4143 O O . GLY B 1 246 ? 86.373 14.974 10.009 1.00 36.34 241 GLY B O 1
ATOM 4144 N N . ASN B 1 247 ? 88.375 13.975 9.751 1.00 36.08 242 ASN B N 1
ATOM 4145 C CA . ASN B 1 247 ? 88.470 13.535 11.145 1.00 35.58 242 ASN B CA 1
ATOM 4146 C C . ASN B 1 247 ? 88.943 14.688 12.042 1.00 35.37 242 ASN B C 1
ATOM 4147 O O . ASN B 1 247 ? 90.045 14.655 12.594 1.00 35.26 242 ASN B O 1
ATOM 4152 N N . ILE B 1 248 ? 88.097 15.701 12.205 1.00 35.26 243 ILE B N 1
ATOM 4153 C CA . ILE B 1 248 ? 88.463 16.866 13.008 1.00 35.43 243 ILE B CA 1
ATOM 4154 C C . ILE B 1 248 ? 87.410 17.356 13.996 1.00 35.61 243 ILE B C 1
ATOM 4155 O O . ILE B 1 248 ? 87.550 18.436 14.565 1.00 35.48 243 ILE B O 1
ATOM 4160 N N . PHE B 1 249 ? 86.348 16.586 14.192 1.00 35.93 244 PHE B N 1
ATOM 4161 C CA . PHE B 1 249 ? 85.311 16.975 15.144 1.00 36.78 244 PHE B CA 1
ATOM 4162 C C . PHE B 1 249 ? 85.537 16.098 16.366 1.00 37.46 244 PHE B C 1
ATOM 4163 O O . PHE B 1 249 ? 84.733 16.035 17.295 1.00 37.40 244 PHE B O 1
ATOM 4171 N N . ASP B 1 250 ? 86.698 15.462 16.328 1.00 38.39 245 ASP B N 1
ATOM 4172 C CA . ASP B 1 250 ? 87.202 14.512 17.303 1.00 39.29 245 ASP B CA 1
ATOM 4173 C C . ASP B 1 250 ? 87.885 15.118 18.528 1.00 39.31 245 ASP B C 1
ATOM 4174 O O . ASP B 1 250 ? 87.988 14.472 19.575 1.00 39.18 245 ASP B O 1
ATOM 4179 N N . PHE B 1 251 ? 88.366 16.349 18.393 1.00 39.30 246 PHE B N 1
ATOM 4180 C CA . PHE B 1 251 ? 89.065 17.016 19.481 1.00 39.16 246 PHE B CA 1
ATOM 4181 C C . PHE B 1 251 ? 88.753 18.500 19.560 1.00 39.30 246 PHE B C 1
ATOM 4182 O O . PHE B 1 251 ? 87.883 19.010 18.846 1.00 39.52 246 PHE B O 1
ATOM 4190 N N . GLU B 1 252 ? 89.479 19.189 20.434 1.00 38.97 247 GLU B N 1
ATOM 4191 C CA . GLU B 1 252 ? 89.295 20.614 20.620 1.00 38.73 247 GLU B CA 1
ATOM 4192 C C . GLU B 1 252 ? 90.631 21.239 21.012 1.00 38.28 247 GLU B C 1
ATOM 4193 O O . GLU B 1 252 ? 91.231 20.854 22.010 1.00 38.04 247 GLU B O 1
ATOM 4199 N N . LEU B 1 253 ? 91.096 22.192 20.208 1.00 37.71 248 LEU B N 1
ATOM 4200 C CA . LEU B 1 253 ? 92.353 22.885 20.492 1.00 37.29 248 LEU B CA 1
ATOM 4201 C C . LEU B 1 253 ? 92.165 23.772 21.720 1.00 36.68 248 LEU B C 1
ATOM 4202 O O . LEU B 1 253 ? 91.189 24.510 21.816 1.00 36.34 248 LEU B O 1
ATOM 4207 N N . THR B 1 254 ? 93.098 23.692 22.664 1.00 36.65 249 THR B N 1
ATOM 4208 C CA . THR B 1 254 ? 93.008 24.497 23.874 1.00 36.52 249 THR B CA 1
ATOM 4209 C C . THR B 1 254 ? 93.206 25.971 23.517 1.00 36.50 249 THR B C 1
ATOM 4210 O O . THR B 1 254 ? 93.762 26.288 22.463 1.00 35.95 249 THR B O 1
ATOM 4214 N N . ALA B 1 255 ? 92.743 26.863 24.389 1.00 36.43 250 ALA B N 1
ATOM 4215 C CA . ALA B 1 255 ? 92.883 28.291 24.144 1.00 36.82 250 ALA B CA 1
ATOM 4216 C C . ALA B 1 255 ? 94.356 28.635 24.025 1.00 36.88 250 ALA B C 1
ATOM 4217 O O . ALA B 1 255 ? 94.722 29.590 23.342 1.00 37.04 250 ALA B O 1
ATOM 4219 N N . GLU B 1 256 ? 95.202 27.852 24.688 1.00 36.96 251 GLU B N 1
ATOM 4220 C CA . GLU B 1 256 ? 96.640 28.084 24.632 1.00 37.19 251 GLU B CA 1
ATOM 4221 C C . GLU B 1 256 ? 97.176 27.812 23.225 1.00 36.78 251 GLU B C 1
ATOM 4222 O O . GLU B 1 256 ? 97.935 28.608 22.676 1.00 36.93 251 GLU B O 1
ATOM 4228 N N . ASP B 1 257 ? 96.785 26.681 22.653 1.00 35.99 252 ASP B N 1
ATOM 4229 C CA . ASP B 1 257 ? 97.231 26.321 21.318 1.00 35.50 252 ASP B CA 1
ATOM 4230 C C . ASP B 1 257 ? 96.670 27.262 20.252 1.00 34.67 252 ASP B C 1
ATOM 4231 O O . ASP B 1 257 ? 97.313 27.503 19.233 1.00 34.33 252 ASP B O 1
ATOM 4236 N N . ILE B 1 258 ? 95.482 27.802 20.494 1.00 34.32 253 ILE B N 1
ATOM 4237 C CA . ILE B 1 258 ? 94.854 28.730 19.559 1.00 33.81 253 ILE B CA 1
ATOM 4238 C C . ILE B 1 258 ? 95.641 30.028 19.498 1.00 33.33 253 ILE B C 1
ATOM 4239 O O . ILE B 1 258 ? 95.873 30.567 18.414 1.00 32.55 253 ILE B O 1
ATOM 4244 N N . GLN B 1 259 ? 96.045 30.533 20.663 1.00 32.76 254 GLN B N 1
ATOM 4245 C CA . GLN B 1 259 ? 96.826 31.763 20.721 1.00 32.56 254 GLN B CA 1
ATOM 4246 C C . GLN B 1 259 ? 98.156 31.611 19.989 1.00 31.49 254 GLN B C 1
ATOM 4247 O O . GLN B 1 259 ? 98.587 32.522 19.279 1.00 31.02 254 GLN B O 1
ATOM 4253 N N . VAL B 1 260 ? 98.802 30.460 20.158 1.00 30.00 255 VAL B N 1
ATOM 4254 C CA . VAL B 1 260 ? 100.072 30.200 19.488 1.00 29.13 255 VAL B CA 1
ATOM 4255 C C . VAL B 1 260 ? 99.893 30.217 17.960 1.00 28.52 255 VAL B C 1
ATOM 4256 O O . VAL B 1 260 ? 100.697 30.794 17.231 1.00 28.54 255 VAL B O 1
ATOM 4260 N N . ILE B 1 261 ? 98.832 29.586 17.475 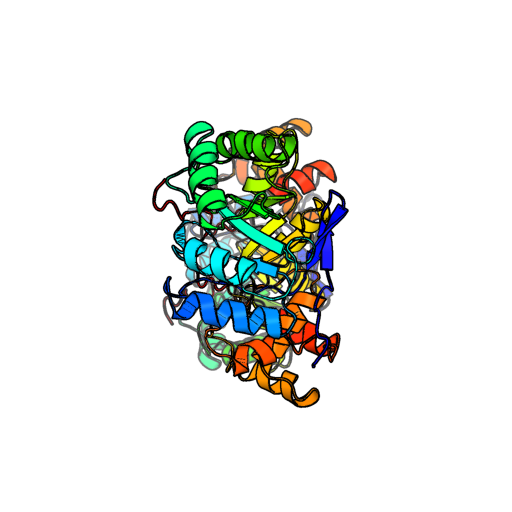1.00 27.53 256 ILE B N 1
ATOM 4261 C CA . ILE B 1 261 ? 98.576 29.533 16.042 1.00 26.50 256 ILE B CA 1
ATOM 4262 C C . ILE B 1 261 ? 98.219 30.930 15.524 1.00 26.06 256 ILE B C 1
ATOM 4263 O O . ILE B 1 261 ? 98.593 31.298 14.410 1.00 25.13 256 ILE B O 1
ATOM 4268 N N . ASP B 1 262 ? 97.503 31.706 16.337 1.00 25.46 257 ASP B N 1
ATOM 4269 C CA . ASP B 1 262 ? 97.133 33.064 15.953 1.00 25.14 257 ASP B CA 1
ATOM 4270 C C . ASP B 1 262 ? 98.398 33.918 15.871 1.00 25.07 257 ASP B C 1
ATOM 4271 O O . ASP B 1 262 ? 98.434 34.922 15.164 1.00 25.22 257 ASP B O 1
ATOM 4276 N N . GLY B 1 263 ? 99.440 33.505 16.591 1.00 24.90 258 GLY B N 1
ATOM 4277 C CA . GLY B 1 263 ? 100.692 34.245 16.588 1.00 24.60 258 GLY B CA 1
ATOM 4278 C C . GLY B 1 263 ? 101.598 33.978 15.392 1.00 24.61 258 GLY B C 1
ATOM 4279 O O . GLY B 1 263 ? 102.639 34.610 15.229 1.00 24.25 258 GLY B O 1
ATOM 4280 N N . MET B 1 264 ? 101.192 33.041 14.547 1.00 24.57 259 MET B N 1
ATOM 4281 C CA . MET B 1 264 ? 101.962 32.682 13.370 1.00 24.69 259 MET B CA 1
ATOM 4282 C C . MET B 1 264 ? 101.776 33.625 12.185 1.00 24.40 259 MET B C 1
ATOM 4283 O O . MET B 1 264 ? 102.557 33.585 11.235 1.00 24.36 259 MET B O 1
ATOM 4288 N N . ASN B 1 265 ? 100.745 34.468 12.236 1.00 24.23 260 ASN B N 1
ATOM 4289 C CA . ASN B 1 265 ? 100.453 35.394 11.134 1.00 24.04 260 ASN B CA 1
ATOM 4290 C C . ASN B 1 265 ? 101.650 36.184 10.590 1.00 23.89 260 ASN B C 1
ATOM 4291 O O . ASN B 1 265 ? 102.459 36.735 11.337 1.00 23.13 260 ASN B O 1
ATOM 4296 N N . ALA B 1 266 ? 101.736 36.237 9.268 1.00 24.24 261 ALA B N 1
ATOM 4297 C CA . ALA B 1 266 ? 102.821 36.935 8.583 1.00 24.73 261 ALA B CA 1
ATOM 4298 C C . ALA B 1 266 ? 102.272 37.716 7.394 1.00 25.16 261 ALA B C 1
ATOM 4299 O O . ALA B 1 266 ? 103.033 38.259 6.593 1.00 24.82 261 ALA B O 1
ATOM 4301 N N . GLY B 1 267 ? 100.947 37.757 7.281 1.00 25.47 262 GLY B N 1
ATOM 4302 C CA . GLY B 1 267 ? 100.322 38.463 6.181 1.00 26.59 262 GLY B CA 1
ATOM 4303 C C . GLY B 1 267 ? 100.727 37.863 4.853 1.00 27.66 262 GLY B C 1
ATOM 4304 O O . GLY B 1 267 ? 100.704 38.550 3.837 1.00 27.12 262 GLY B O 1
ATOM 4305 N N . HIS B 1 268 ? 101.088 36.579 4.851 1.00 28.57 263 HIS B N 1
ATOM 4306 C CA . HIS B 1 268 ? 101.514 35.931 3.620 1.00 29.60 263 HIS B CA 1
ATOM 4307 C C . HIS B 1 268 ? 100.368 35.396 2.781 1.00 30.46 263 HIS B C 1
ATOM 4308 O O . HIS B 1 268 ? 99.585 34.549 3.226 1.00 30.14 263 HIS B O 1
ATOM 4315 N N . ARG B 1 269 ? 100.309 35.880 1.546 1.00 30.68 264 ARG B N 1
ATOM 4316 C CA . ARG B 1 269 ? 99.274 35.503 0.598 1.00 31.45 264 ARG B CA 1
ATOM 4317 C C . ARG B 1 269 ? 99.831 34.546 -0.474 1.00 31.82 264 ARG B C 1
ATOM 4318 O O . ARG B 1 269 ? 100.802 34.871 -1.163 1.00 31.78 264 ARG B O 1
ATOM 4326 N N . TYR B 1 270 ? 99.233 33.360 -0.603 1.00 32.05 265 TYR B N 1
ATOM 4327 C CA . TYR B 1 270 ? 99.672 32.405 -1.622 1.00 32.16 265 TYR B CA 1
ATOM 4328 C C . TYR B 1 270 ? 98.958 32.749 -2.932 1.00 32.66 265 TYR B C 1
ATOM 4329 O O . TYR B 1 270 ? 99.469 32.486 -4.018 1.00 33.22 265 TYR B O 1
ATOM 4338 N N . GLY B 1 271 ? 97.766 33.333 -2.821 1.00 32.84 266 GLY B N 1
ATOM 4339 C CA . GLY B 1 271 ? 97.018 33.723 -4.003 1.00 33.00 266 GLY B CA 1
ATOM 4340 C C . GLY B 1 271 ? 97.126 35.220 -4.254 1.00 33.65 266 GLY B C 1
ATOM 4341 O O . GLY B 1 271 ? 97.842 35.915 -3.531 1.00 33.55 266 GLY B O 1
ATOM 4342 N N . PRO B 1 272 ? 96.431 35.759 -5.267 1.00 34.22 267 PRO B N 1
ATOM 4343 C CA . PRO B 1 272 ? 96.533 37.198 -5.515 1.00 34.64 267 PRO B CA 1
ATOM 4344 C C . PRO B 1 272 ? 95.806 38.083 -4.521 1.00 35.28 267 PRO B C 1
ATOM 4345 O O . PRO B 1 272 ? 95.010 37.616 -3.704 1.00 35.32 267 PRO B O 1
ATOM 4349 N N . ASP B 1 273 ? 96.103 39.373 -4.599 1.00 35.80 268 ASP B N 1
ATOM 4350 C CA . ASP B 1 273 ? 95.478 40.356 -3.743 1.00 36.51 268 ASP B CA 1
ATOM 4351 C C . ASP B 1 273 ? 94.259 40.916 -4.472 1.00 37.38 268 ASP B C 1
ATOM 4352 O O . ASP B 1 273 ? 94.378 41.495 -5.554 1.00 37.11 268 ASP B O 1
ATOM 4357 N N . PRO B 1 274 ? 93.067 40.747 -3.880 1.00 38.07 269 PRO B N 1
ATOM 4358 C CA . PRO B 1 274 ? 91.776 41.205 -4.406 1.00 38.84 269 PRO B CA 1
ATOM 4359 C C . PRO B 1 274 ? 91.791 42.675 -4.838 1.00 39.81 269 PRO B C 1
ATOM 4360 O O . PRO B 1 274 ? 90.890 43.140 -5.543 1.00 40.11 269 PRO B O 1
ATOM 4364 N N . GLU B 1 275 ? 92.814 43.404 -4.408 1.00 40.63 270 GLU B N 1
ATOM 4365 C CA . GLU B 1 275 ? 92.951 44.819 -4.736 1.00 41.56 270 GLU B CA 1
ATOM 4366 C C . GLU B 1 275 ? 93.528 45.102 -6.104 1.00 42.25 270 GLU B C 1
ATOM 4367 O O . GLU B 1 275 ? 93.259 46.148 -6.691 1.00 42.24 270 GLU B O 1
ATOM 4373 N N . VAL B 1 276 ? 94.331 44.181 -6.614 1.00 43.31 271 VAL B N 1
ATOM 4374 C CA . VAL B 1 276 ? 94.942 44.407 -7.908 1.00 44.45 271 VAL B CA 1
ATOM 4375 C C . VAL B 1 276 ? 94.696 43.300 -8.928 1.00 44.99 271 VAL B C 1
ATOM 4376 O O . VAL B 1 276 ? 94.851 43.517 -10.128 1.00 44.98 271 VAL B O 1
ATOM 4380 N N . PHE B 1 277 ? 94.296 42.121 -8.460 1.00 45.73 272 PHE B N 1
ATOM 4381 C CA . PHE B 1 277 ? 94.039 41.004 -9.361 1.00 46.56 272 PHE B CA 1
ATOM 4382 C C . PHE B 1 277 ? 92.965 41.371 -10.373 1.00 47.28 272 PHE B C 1
ATOM 4383 O O . PHE B 1 277 ? 91.771 41.253 -10.092 1.00 47.38 272 PHE B O 1
ATOM 4391 N N . MET B 1 278 ? 93.388 41.812 -11.551 1.00 48.13 273 MET B N 1
ATOM 4392 C CA . MET B 1 278 ? 92.445 42.196 -12.592 1.00 48.96 273 MET B CA 1
ATOM 4393 C C . MET B 1 278 ? 92.349 41.199 -13.745 1.00 49.30 273 MET B C 1
ATOM 4394 O O . MET B 1 278 ? 91.753 41.502 -14.775 1.00 49.32 273 MET B O 1
ATOM 4399 N N . ASN B 1 279 ? 92.914 40.007 -13.574 1.00 49.72 274 ASN B N 1
ATOM 4400 C CA . ASN B 1 279 ? 92.883 39.007 -14.640 1.00 50.13 274 ASN B CA 1
ATOM 4401 C C . ASN B 1 279 ? 91.523 38.772 -15.272 1.00 50.49 274 ASN B C 1
ATOM 4402 O O . ASN B 1 279 ? 90.544 38.470 -14.590 1.00 50.32 274 ASN B O 1
ATOM 4407 N N . ASP B 1 280 ? 91.482 38.911 -16.593 1.00 50.99 275 ASP B N 1
ATOM 4408 C CA . ASP B 1 280 ? 90.273 38.703 -17.376 1.00 51.42 275 ASP B CA 1
ATOM 4409 C C . ASP B 1 280 ? 89.132 39.691 -17.181 1.00 51.67 275 ASP B C 1
ATOM 4410 O O . ASP B 1 280 ? 87.993 39.382 -17.520 1.00 51.54 275 ASP B O 1
ATOM 4415 N N . PHE B 1 281 ? 89.417 40.872 -16.646 1.00 52.14 276 PHE B N 1
ATOM 4416 C CA . PHE B 1 281 ? 88.362 41.867 -16.463 1.00 52.50 276 PHE B CA 1
ATOM 4417 C C . PHE B 1 281 ? 88.329 42.875 -17.610 1.00 52.94 276 PHE B C 1
ATOM 4418 O O . PHE B 1 281 ? 87.300 42.913 -18.320 1.00 53.19 276 PHE B O 1
#

GO terms:
  GO:0045290 D-arabinose 1-dehydrogenase [NAD(P)+] activity (F, TAS)
  GO:0019571 D-arabinose catabolic process (P, TAS)

Secondary structure (DSSP, 8-state):
--STTT----EEE-TTS-EEESB-EE-TT--TTHHHHHHHHHHHHHT--EEE--GGGT-HHHHHHHHHHSSS-GGG-EEEEEE-GGG-SHHHHHHHHHHHHHHHT-S-BSEEEES---SS-HHHHHHHHHHHHHTTSBS-EEEES--HHHHHHHHTS-SS--SEEEEE-BTTB--HHHHHHHHHTT-EEEEESTTGGGTTTT-HHHHHHHHTTT--HHHHHHHHHHHTT-EE--B-S-HHHHHHHH--SS----HHHHHHHHTT-----SS--TTT--TT-/--------EEE-TTS-EEESB-EE-TT--TTHHHHHHHHHHHTTT--EEE--GGGT-HHHHHHHHHHSSS-GGG-EEEEEE-GGG-SHHHHHHHHHHHHHHTT-S-EEEEEES--TTTTHHHHHHHHHHHHHTTSEEEEEEES--HHHHHHHTTS-SS---EEEEE-BTTB--HHHHHHHHHTT-EEEEESTTGGGTSTT-HHHHHHHHTTT--HHHHHHHHHHHTT-EE----S-HHHHHHHH--SS----HHHHHHHHTT-----SS--TTT--TT-

Organism: Trypanosoma brucei brucei (NCBI:txid5702)

Foldseek 3Di:
DDLPVQAQQDFDAWPVGDTARLEEAEQQQQDADPLSLVLLLLLVSLRHQEYEEEVVSVHLLSQLVSVVPHPDDPVSHAYEYEDEPLQFAQVSLLVSVVVSCVSSVDQAHAEYEHAALADPRVLRSVVNVVVCCVVRNYVFYAYEQAALVSQVVNVVRDPDRHGEYEYADELQANVPVRCVSCVVVSHAYEHDCLCVVVPNQPPPLLQVQQVVVVAGSLLSSSQLQVVSRHGYHYYDSDSVVSSNNSPNVPDHRDPVSSVSSNVSHNNDDPDDRSVPDNPSD/DPPAAQQDADQFPVRDTDGLEEAEQAPQDADDLRLVQLLLLVVLRHQHYEEEVVRVHLQSQLVNQVPRPDDPVSHAYEYEDDPLQFALVSLLVSVVVNCVSSVHQAHAEYEHAALADPRCLRSVQNVVVCCVVRRYVFYAYELAALVSQVVNVVRDPDHHREYEYADELQAHCLVRCVSCVVVSHAYEHECLCVVVPNQPPPLLQVQCVVVVAGSLLSSSLLCVVSRHGYHDYDSDSVVSSRNSPNVVDHRDPVSSVVSNVSHNNDDPDDRSVPPNPND

Radius of gyration: 26.6 Å; Cα contacts (8 Å, |Δi|>4): 1124; chains: 2; bounding box: 64×81×52 Å

B-factor: mean 36.66, std 11.05, range [17.57, 94.0]

InterPro domains:
  IPR018170 Aldo/keto reductase, conserved site [PS00062] (124-141)
  IPR018170 Aldo/keto reductase, conserved site [PS00798] (42-59)
  IPR020471 Aldo-keto reductase [PIRSF000097] (4-265)
  IPR020471 Aldo-keto reductase [PR00069] (38-62)
  IPR020471 Aldo-keto reductase [PR00069] (94-112)
  IPR020471 Aldo-keto reductase [PR00069] (124-141)
  IPR020471 Aldo-keto reductase [PR00069] (158-187)
  IPR020471 Aldo-keto reductase [PR00069] (195-219)
  IPR020471 Aldo-keto reductase [PTHR43827] (5-266)
  IPR023210 NADP-dependent oxidoreductase domain [PF00248] (18-260)
  IPR036812 NAD(P)-dependent oxidoreductase domain superfamily [G3DSA:3.20.20.100] (1-276)
  IPR036812 NAD(P)-dependent oxidoreductase domain superfamily [SSF51430] (7-269)
  IPR044499 Aldo-keto reductase family 5A [cd19156] (7-272)

Sequence (560 aa):
GSPEFMALTQSLKLSNGVMMPVLGFGMWKLQDGNEAETATMWAIKSGYRHIDTAAIYKNEESAGRAIASCGVPREELFVTTKLWNSDQGYESTLSAFEKSIKKLGLEYVDLYLIHWPGKDKFIDTWKAFEKLYADKKVRAIGVSNFHEHHIEELLKHCKVAPMVNQIELHPLLNQKALCEYCKSKNIAVTAWSPLGQGHLVEDARLKAIGGKYGKTAAQVMLRWEIQAGVITIPKSGNEARIKENGNIFDFELTAEDIQVIDGMNAGHRYGPDPEVFMNDFPEFMALTQSLKLSNGVMMPVLGFGMWKLQDGNEAETATMWAIKSGYRHIDTAAIYKNEESAGRAIASCGVPREELFVTTKLWNSDQGYESTLSAFEKSIKKLGLEYVDLYLIHWPGKDKFIDTWKAFEKLYADKKVRAIGVSNFHEHHIEELLKHCKVAPMVNQIELHPLLNQKALCEYCKSKNIAVTAWSPLGQGHLVEDARLKAIGGKYGKTAAQVMLRWEIQAGVITIPKSGNEARIKENGNIFDFELTAEDIQVIDGMNAGHRYGPDPEVFMNDF